Protein AF-A0A7W5ULI8-F1 (afdb_monomer_lite)

Organism: NCBI:txid671218

Radius of gyration: 37.85 Å; chains: 1; bounding box: 73×41×104 Å

Structure (mmCIF, N/CA/C/O backbone):
data_AF-A0A7W5ULI8-F1
#
_entry.id   AF-A0A7W5ULI8-F1
#
loop_
_atom_site.group_PDB
_atom_site.id
_atom_site.type_symbol
_atom_site.label_atom_id
_atom_site.label_alt_id
_atom_site.label_comp_id
_atom_site.label_asym_id
_atom_site.label_entity_id
_atom_site.label_seq_id
_atom_site.pdbx_PDB_ins_code
_atom_site.Cartn_x
_atom_site.Cartn_y
_atom_site.Cartn_z
_atom_site.occupancy
_atom_site.B_iso_or_equiv
_atom_site.auth_seq_id
_atom_site.auth_comp_id
_atom_site.auth_asym_id
_atom_site.auth_atom_id
_atom_site.pdbx_PDB_model_num
ATOM 1 N N . MET A 1 1 ? -35.121 -3.898 45.202 1.00 92.00 1 MET A N 1
ATOM 2 C CA . MET A 1 1 ? -35.758 -2.818 44.411 1.00 92.00 1 MET A CA 1
ATOM 3 C C . MET A 1 1 ? -35.609 -3.105 42.930 1.00 92.00 1 MET A C 1
ATOM 5 O O . MET A 1 1 ? -34.554 -3.599 42.540 1.00 92.00 1 MET A O 1
ATOM 9 N N . LYS A 1 2 ? -36.656 -2.854 42.127 1.00 93.00 2 LYS A N 1
ATOM 10 C CA . LYS A 1 2 ? -36.626 -3.122 40.684 1.00 93.00 2 LYS A CA 1
ATOM 11 C C . LYS A 1 2 ? -37.281 -2.018 39.852 1.00 93.00 2 LYS A C 1
ATOM 13 O O . LYS A 1 2 ? -38.285 -1.476 40.294 1.00 93.00 2 LYS A O 1
ATOM 18 N N . ASN A 1 3 ? -36.772 -1.780 38.641 1.00 91.19 3 ASN A N 1
ATOM 19 C CA . ASN A 1 3 ? -37.372 -0.901 37.621 1.00 91.19 3 ASN A CA 1
ATOM 20 C C . ASN A 1 3 ? -37.563 0.554 38.086 1.00 91.19 3 ASN A C 1
ATOM 22 O O . ASN A 1 3 ? -38.640 1.126 37.928 1.00 91.19 3 ASN A O 1
ATOM 26 N N . LEU A 1 4 ? -36.522 1.148 38.671 1.00 93.19 4 LEU A N 1
ATOM 27 C CA . LEU A 1 4 ? -36.563 2.519 39.182 1.00 93.19 4 LEU A CA 1
ATOM 28 C C . LEU A 1 4 ? -35.650 3.427 38.364 1.00 93.19 4 LEU A C 1
ATOM 30 O O . LEU A 1 4 ? -34.519 3.066 38.057 1.00 93.19 4 LEU A O 1
ATOM 34 N N . THR A 1 5 ? -36.121 4.631 38.050 1.00 93.81 5 THR A N 1
ATOM 35 C CA . THR A 1 5 ? -35.255 5.727 37.604 1.00 93.81 5 THR A CA 1
ATOM 36 C C . THR A 1 5 ? -35.383 6.860 38.604 1.00 93.81 5 THR A C 1
ATOM 38 O O . THR A 1 5 ? -36.474 7.389 38.786 1.00 93.81 5 THR A O 1
ATOM 41 N N . ILE A 1 6 ? -34.280 7.219 39.253 1.00 94.19 6 ILE A N 1
ATOM 42 C CA . ILE A 1 6 ? -34.219 8.333 40.197 1.00 94.19 6 ILE A CA 1
ATOM 43 C C . ILE A 1 6 ? -33.544 9.508 39.507 1.00 94.19 6 ILE A C 1
ATOM 45 O O . ILE A 1 6 ? -32.462 9.365 38.946 1.00 94.19 6 ILE A O 1
ATOM 49 N N . ALA A 1 7 ? -34.184 10.668 39.554 1.00 94.25 7 ALA A N 1
ATOM 50 C CA . ALA A 1 7 ? -33.654 11.936 39.073 1.00 94.25 7 ALA A CA 1
ATOM 51 C C . ALA A 1 7 ? -33.907 13.023 40.128 1.00 94.25 7 ALA A C 1
ATOM 53 O O . ALA A 1 7 ? -34.602 12.778 41.113 1.00 94.25 7 ALA A O 1
ATOM 54 N N . GLY A 1 8 ? -33.356 14.216 39.914 1.00 95.62 8 GLY A N 1
ATOM 55 C CA . GLY A 1 8 ? -33.432 15.321 40.870 1.00 95.62 8 GLY A CA 1
ATOM 56 C C . GLY A 1 8 ? -32.162 15.432 41.708 1.00 95.62 8 GLY A C 1
ATOM 57 O O . GLY A 1 8 ? -31.076 15.136 41.213 1.00 95.62 8 GLY A O 1
ATOM 58 N N . THR A 1 9 ? -32.302 15.855 42.960 1.00 96.88 9 THR A N 1
ATOM 59 C CA . THR A 1 9 ? -31.169 16.188 43.831 1.00 96.88 9 THR A CA 1
ATOM 60 C C . THR A 1 9 ? -31.290 15.468 45.169 1.00 96.88 9 THR A C 1
ATOM 62 O O . THR A 1 9 ? -32.360 15.460 45.772 1.00 96.88 9 THR A O 1
ATOM 65 N N . VAL A 1 10 ? -30.188 14.885 45.640 1.00 95.81 10 VAL A N 1
ATOM 66 C CA . VAL A 1 10 ? -30.028 14.370 47.004 1.00 95.81 10 VAL A CA 1
ATOM 67 C C . VAL A 1 10 ? -29.020 15.266 47.706 1.00 95.81 10 VAL A C 1
ATOM 69 O O . VAL A 1 10 ? -27.867 15.323 47.292 1.00 95.81 10 VAL A O 1
ATOM 72 N N . THR A 1 11 ? -29.439 15.962 48.759 1.00 94.44 11 THR A N 1
ATOM 73 C CA . THR A 1 11 ? -28.564 16.873 49.506 1.00 94.44 11 THR A CA 1
ATOM 74 C C . THR A 1 11 ? -28.344 16.351 50.915 1.00 94.44 11 THR A C 1
ATOM 76 O O . THR A 1 11 ? -29.294 16.118 51.658 1.00 94.44 11 THR A O 1
ATOM 79 N N . ALA A 1 12 ? -27.076 16.209 51.278 1.00 93.69 12 ALA A N 1
ATOM 80 C CA . ALA A 1 12 ? -26.596 15.820 52.587 1.00 93.69 12 ALA A CA 1
ATOM 81 C C . ALA A 1 12 ? -26.037 17.077 53.290 1.00 93.69 12 ALA A C 1
ATOM 83 O O . ALA A 1 12 ? -24.954 17.544 52.933 1.00 93.69 12 ALA A O 1
ATOM 84 N N . PRO A 1 13 ? -26.758 17.675 54.260 1.00 91.88 13 PRO A N 1
ATOM 85 C CA . PRO A 1 13 ? -26.337 18.922 54.905 1.00 91.88 13 PRO A CA 1
ATOM 86 C C . PRO A 1 13 ? -25.021 18.793 55.689 1.00 91.88 13 PRO A C 1
ATOM 88 O O . PRO A 1 13 ? -24.704 17.735 56.222 1.00 91.88 13 PRO A O 1
ATOM 91 N N . ALA A 1 14 ? -24.273 19.889 55.837 1.00 89.25 14 ALA A N 1
ATOM 92 C CA . ALA A 1 14 ? -22.972 19.878 56.522 1.00 89.25 14 ALA A CA 1
ATOM 93 C C . ALA A 1 14 ? -23.039 19.498 58.017 1.00 89.25 14 ALA A C 1
ATOM 95 O O . ALA A 1 14 ? -22.100 18.914 58.552 1.00 89.25 14 ALA A O 1
ATOM 96 N N . ASN A 1 15 ? -24.157 19.807 58.681 1.00 87.62 15 ASN A N 1
ATOM 97 C CA . ASN A 1 15 ? -24.299 19.726 60.141 1.00 87.62 15 ASN A CA 1
ATOM 98 C C . ASN A 1 15 ? -25.014 18.447 60.615 1.00 87.62 15 ASN A C 1
ATOM 100 O O . ASN A 1 15 ? -25.611 18.438 61.689 1.00 87.62 15 ASN A O 1
ATOM 104 N N . THR A 1 16 ? -25.011 17.387 59.804 1.00 82.31 16 THR A N 1
ATOM 105 C CA . THR A 1 16 ? -25.699 16.120 60.105 1.00 82.31 16 THR A CA 1
ATOM 106 C C . THR A 1 16 ? -24.776 14.924 59.897 1.00 82.31 16 THR 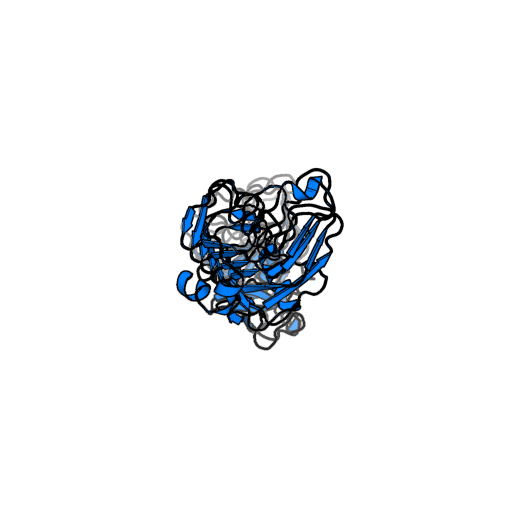A C 1
ATOM 108 O O . THR A 1 16 ? -23.841 14.996 59.103 1.00 82.31 16 THR A O 1
ATOM 111 N N . ASP A 1 17 ? -25.048 13.808 60.575 1.00 78.94 17 ASP A N 1
ATOM 112 C CA . ASP A 1 17 ? -24.313 12.554 60.382 1.00 78.94 17 ASP A CA 1
ATOM 113 C C . ASP A 1 17 ? -24.892 11.758 59.207 1.00 78.94 17 ASP A C 1
ATOM 115 O O . ASP A 1 17 ? -25.766 10.908 59.348 1.00 78.94 17 ASP A O 1
ATOM 119 N N . ASN A 1 18 ? -24.404 12.082 58.013 1.00 82.69 18 ASN A N 1
ATOM 120 C CA . ASN A 1 18 ? -24.894 11.612 56.715 1.00 82.69 18 ASN A CA 1
ATOM 121 C C . ASN A 1 18 ? -23.798 10.918 55.886 1.00 82.69 18 ASN A C 1
ATOM 123 O O . ASN A 1 18 ? -23.807 10.946 54.654 1.00 82.69 18 ASN A O 1
ATOM 127 N N . TYR A 1 19 ? -22.900 10.226 56.588 1.00 84.19 19 TYR A N 1
ATOM 128 C CA . TYR A 1 19 ? -21.732 9.501 56.080 1.00 84.19 19 TYR A CA 1
ATOM 129 C C . TYR A 1 19 ? -22.017 8.368 55.089 1.00 84.19 19 TYR A C 1
ATOM 131 O O . TYR A 1 19 ? -21.087 7.675 54.717 1.00 84.19 19 TYR A O 1
ATOM 139 N N . HIS A 1 20 ? -23.265 8.122 54.696 1.00 91.56 20 HIS A N 1
ATOM 140 C CA . HIS A 1 20 ? -23.628 7.048 53.767 1.00 91.56 20 HIS A CA 1
ATOM 141 C C . HIS A 1 20 ? -24.667 7.524 52.757 1.00 91.56 20 HIS A C 1
ATOM 143 O O . HIS A 1 20 ? -25.591 6.800 52.391 1.00 91.56 20 HIS A O 1
ATOM 149 N N . THR A 1 21 ? -24.561 8.786 52.346 1.00 94.38 21 THR A N 1
ATOM 150 C CA . THR A 1 21 ? -25.494 9.378 51.390 1.00 94.38 21 THR A CA 1
ATOM 151 C C . THR A 1 21 ? -25.418 8.636 50.061 1.00 94.38 21 THR A C 1
ATOM 153 O O . THR A 1 21 ? -24.342 8.358 49.532 1.00 94.38 21 THR A O 1
ATOM 156 N N . ALA A 1 22 ? -26.575 8.318 49.490 1.00 95.44 22 ALA A N 1
ATOM 157 C CA . ALA A 1 22 ? -26.627 7.644 48.209 1.00 95.44 22 ALA A CA 1
ATOM 158 C C . ALA A 1 22 ? -27.804 8.098 47.368 1.00 95.44 22 ALA A C 1
ATOM 160 O O . ALA A 1 22 ? -28.813 8.578 47.884 1.00 95.44 22 ALA A O 1
ATOM 161 N N . GLY A 1 23 ? -27.690 7.884 46.062 1.00 95.81 23 GLY A N 1
ATOM 162 C CA . GLY A 1 23 ? -28.766 8.206 45.136 1.00 95.81 23 GLY A CA 1
ATOM 163 C C . GLY A 1 23 ? -29.979 7.278 45.235 1.00 95.81 23 GLY A C 1
ATOM 164 O O . GLY A 1 23 ? -31.046 7.646 44.752 1.00 95.81 23 GLY A O 1
ATOM 165 N N . LEU A 1 24 ? -29.841 6.089 45.841 1.00 94.94 24 LEU A N 1
ATOM 166 C CA . LEU A 1 24 ? -30.945 5.137 46.013 1.00 94.94 24 LEU A CA 1
ATOM 167 C C . LEU A 1 24 ? -31.021 4.537 47.425 1.00 94.94 24 LEU A C 1
ATOM 169 O O . LEU A 1 24 ? -32.104 4.521 48.003 1.00 94.94 24 LEU A O 1
ATOM 173 N N . VAL A 1 25 ? -29.919 4.022 47.981 1.00 94.38 25 VAL A N 1
ATOM 174 C CA . VAL A 1 25 ? -29.928 3.304 49.270 1.00 94.38 25 VAL A CA 1
ATOM 175 C C . VAL A 1 25 ? -28.793 3.766 50.171 1.00 94.38 25 VAL A C 1
ATOM 177 O O . VAL A 1 25 ? -27.635 3.521 49.861 1.00 94.38 25 VAL A O 1
ATOM 180 N N . GLY A 1 26 ? -29.101 4.387 51.310 1.00 92.12 26 GLY A N 1
ATOM 181 C CA . GLY A 1 26 ? -28.055 4.788 52.256 1.00 92.12 26 GLY A CA 1
ATOM 182 C C . GLY A 1 26 ? -27.366 3.582 52.899 1.00 92.12 26 GLY A C 1
ATOM 183 O O . GLY A 1 26 ? -26.170 3.372 52.718 1.00 92.12 26 GLY A O 1
ATOM 184 N N . PHE A 1 27 ? -28.154 2.734 53.563 1.00 91.00 27 PHE A N 1
ATOM 185 C CA . PHE A 1 27 ? -27.707 1.485 54.179 1.00 91.00 27 PHE A CA 1
ATOM 186 C C . PHE A 1 27 ? -28.493 0.301 53.643 1.00 91.00 27 PHE A C 1
ATOM 188 O O . PHE A 1 27 ? -29.710 0.376 53.466 1.00 91.00 27 PHE A O 1
ATOM 195 N N . SER A 1 28 ? -27.797 -0.803 53.412 1.00 88.38 28 SER A N 1
ATOM 196 C CA . SER A 1 28 ? -28.394 -2.014 52.874 1.00 88.38 28 SER A CA 1
ATOM 197 C C . SER A 1 28 ? -27.859 -3.260 53.561 1.00 88.38 28 SER A C 1
ATOM 199 O O . SER A 1 28 ? -26.676 -3.371 53.867 1.00 88.38 28 SER A O 1
ATOM 201 N N . GLU A 1 29 ? -28.750 -4.221 53.756 1.00 88.88 29 GLU A N 1
ATOM 202 C CA . GLU A 1 29 ? -28.443 -5.573 54.197 1.00 88.88 29 GLU A CA 1
ATOM 203 C C . GLU A 1 29 ? -29.209 -6.525 53.273 1.00 88.88 29 GLU A C 1
ATOM 205 O O . GLU A 1 29 ? -30.352 -6.242 52.909 1.00 88.88 29 GLU A O 1
ATOM 210 N N . ASN A 1 30 ? -28.567 -7.600 52.807 1.00 86.94 30 ASN A N 1
ATOM 211 C CA . ASN A 1 30 ? -29.170 -8.608 51.924 1.00 86.94 30 ASN A CA 1
ATOM 212 C C . ASN A 1 30 ? -29.998 -8.024 50.750 1.00 86.94 30 ASN A C 1
ATOM 214 O O . ASN A 1 30 ? -31.207 -8.240 50.629 1.00 86.94 30 ASN A O 1
ATOM 218 N N . THR A 1 31 ? -29.367 -7.213 49.898 1.00 90.31 31 THR A N 1
ATOM 219 C CA . THR A 1 31 ? -30.086 -6.347 48.951 1.00 90.31 31 THR A CA 1
ATOM 220 C C . THR A 1 31 ? -29.942 -6.783 47.497 1.00 90.31 31 THR A C 1
ATOM 222 O O . THR A 1 31 ? -28.862 -7.109 47.013 1.00 90.31 31 THR A O 1
ATOM 225 N N . THR A 1 32 ? -31.054 -6.732 46.756 1.00 95.44 32 THR A N 1
ATOM 226 C CA . THR A 1 32 ? -31.065 -6.883 45.294 1.00 95.44 32 THR A CA 1
ATOM 227 C C . THR A 1 32 ? -31.576 -5.612 44.624 1.00 95.44 32 THR A C 1
ATOM 229 O O . THR A 1 32 ? -32.733 -5.220 44.818 1.00 95.44 32 THR A O 1
ATOM 232 N N . LEU A 1 33 ? -30.731 -4.996 43.798 1.00 96.06 33 LEU A N 1
ATOM 233 C CA . LEU A 1 33 ? -31.087 -3.920 42.878 1.00 96.06 33 LEU A CA 1
ATOM 234 C C . LEU A 1 33 ? -31.132 -4.476 41.459 1.00 96.06 33 LEU A C 1
ATOM 236 O O . LEU A 1 33 ? -30.165 -5.085 41.000 1.00 96.06 33 LEU A O 1
ATOM 240 N N . GLN A 1 34 ? -32.249 -4.268 40.768 1.00 95.31 34 GLN A N 1
ATOM 241 C CA . GLN A 1 34 ? -32.404 -4.701 39.386 1.00 95.31 34 GLN A CA 1
ATOM 242 C C . GLN A 1 34 ? -33.018 -3.596 38.533 1.00 95.31 34 GLN A C 1
ATOM 244 O O . GLN A 1 34 ? -34.072 -3.083 38.886 1.00 95.31 34 GLN A O 1
ATOM 249 N N . ASN A 1 35 ? -32.453 -3.273 37.374 1.00 93.62 35 ASN A N 1
ATOM 250 C CA . ASN A 1 35 ? -33.035 -2.260 36.487 1.00 93.62 35 ASN A CA 1
ATOM 251 C C . ASN A 1 35 ? -33.200 -0.890 37.180 1.00 93.62 35 ASN A C 1
ATOM 253 O O . ASN A 1 35 ? -34.243 -0.246 37.043 1.00 93.62 35 ASN A O 1
ATOM 257 N N . CYS A 1 36 ? -32.215 -0.479 37.984 1.00 95.81 36 CYS A N 1
ATOM 258 C CA . CYS A 1 36 ? -32.245 0.794 38.705 1.00 95.81 36 CYS A CA 1
ATOM 259 C C . CYS A 1 36 ? -31.253 1.788 38.093 1.00 95.81 36 CYS A C 1
ATOM 261 O O . CYS A 1 36 ? -30.058 1.510 38.020 1.00 95.81 36 CYS A O 1
ATOM 263 N N . ILE A 1 37 ? -31.730 2.962 37.690 1.00 96.06 37 ILE A N 1
ATOM 264 C CA . ILE A 1 37 ? -30.913 4.026 37.105 1.00 96.06 37 ILE A CA 1
ATOM 265 C C . ILE A 1 37 ? -30.981 5.248 38.013 1.00 96.06 37 ILE A C 1
ATOM 267 O O . ILE A 1 37 ? -32.059 5.788 38.245 1.00 96.06 37 ILE A O 1
ATOM 271 N N . VAL A 1 38 ? -29.838 5.713 38.501 1.00 97.38 38 VAL A N 1
ATOM 272 C CA . VAL A 1 38 ? -29.741 6.966 39.252 1.00 97.38 38 VAL A CA 1
ATOM 273 C C . VAL A 1 38 ? -29.105 8.026 38.360 1.00 97.38 38 VAL A C 1
ATOM 275 O O . VAL A 1 38 ? -27.970 7.885 37.916 1.00 97.38 38 VAL A O 1
ATOM 278 N N . LYS A 1 39 ? -29.856 9.098 38.122 1.00 96.50 39 LYS A N 1
ATOM 279 C CA . LYS A 1 39 ? -29.457 10.324 37.415 1.00 96.50 39 LYS A CA 1
ATOM 280 C C . LYS A 1 39 ? -29.332 11.525 38.354 1.00 96.50 39 LYS A C 1
ATOM 282 O O . LYS A 1 39 ? -29.132 12.642 37.891 1.00 96.50 39 LYS A O 1
ATOM 287 N N . ALA A 1 40 ? -29.563 11.319 39.649 1.00 97.12 40 ALA A N 1
ATOM 288 C CA . ALA A 1 40 ? -29.633 12.402 40.613 1.00 97.12 40 ALA A CA 1
ATOM 289 C C . ALA A 1 40 ? -28.270 13.078 40.822 1.00 97.12 40 ALA A C 1
ATOM 291 O O . ALA A 1 40 ? -27.227 12.421 40.774 1.00 97.12 40 ALA A O 1
ATOM 292 N N . ALA A 1 41 ? -28.304 14.380 41.097 1.00 97.88 41 ALA A N 1
ATOM 293 C CA . ALA A 1 41 ? -27.164 15.117 41.617 1.00 97.88 41 ALA A CA 1
ATOM 294 C C . ALA A 1 41 ? -27.072 14.889 43.130 1.00 97.88 41 ALA A C 1
ATOM 296 O O . ALA A 1 41 ? -28.007 15.202 43.866 1.00 97.88 41 ALA A O 1
ATOM 297 N N . ILE A 1 42 ? -25.964 14.321 43.594 1.00 97.81 42 ILE A N 1
ATOM 298 C CA . ILE A 1 42 ? -25.701 14.059 45.008 1.00 97.81 42 ILE A CA 1
ATOM 299 C C . ILE A 1 42 ? -24.770 15.152 45.528 1.00 97.81 42 ILE A C 1
ATOM 301 O O . ILE A 1 42 ? -23.647 15.301 45.054 1.00 97.81 42 ILE A O 1
ATOM 305 N N . HIS A 1 43 ? -25.251 15.911 46.500 1.00 97.19 43 HIS A N 1
ATOM 306 C CA . HIS A 1 43 ? -24.590 17.065 47.090 1.00 97.19 43 HIS A CA 1
ATOM 307 C C . HIS A 1 43 ? -24.204 16.757 48.533 1.00 97.19 43 HIS A C 1
ATOM 309 O O . HIS A 1 43 ? -25.061 16.412 49.347 1.00 97.19 43 HIS A O 1
ATOM 315 N N . LEU A 1 44 ? -22.913 16.855 48.837 1.00 96.19 44 LEU A N 1
ATOM 316 C CA . LEU A 1 44 ? -22.324 16.504 50.123 1.00 96.19 44 LEU A CA 1
ATOM 317 C C . LEU A 1 44 ? -21.771 17.769 50.780 1.00 96.19 44 LEU A C 1
ATOM 319 O O . LEU A 1 44 ? -20.737 18.300 50.378 1.00 96.19 44 LEU A O 1
ATOM 323 N N . GLY A 1 45 ? -22.473 18.266 51.796 1.00 93.19 45 GLY A N 1
ATOM 324 C CA . GLY A 1 45 ? -22.093 19.479 52.516 1.00 93.19 45 GLY A CA 1
ATOM 325 C C . GLY A 1 45 ? -20.972 19.268 53.535 1.00 93.19 45 GLY A C 1
ATOM 326 O O . GLY A 1 45 ? -20.312 20.231 53.920 1.00 93.19 45 GLY A O 1
ATOM 327 N N . LYS A 1 46 ? -20.750 18.031 53.990 1.00 92.50 46 LYS A N 1
ATOM 328 C CA . LYS A 1 46 ? -19.694 17.683 54.949 1.00 92.50 46 LYS A CA 1
ATOM 329 C C . LYS A 1 46 ? -18.431 17.265 54.192 1.00 92.50 46 LYS A C 1
ATOM 331 O O . LYS A 1 46 ? -18.507 16.483 53.250 1.00 92.50 46 LYS A O 1
ATOM 336 N N . THR A 1 47 ? -17.279 17.803 54.584 1.00 90.94 47 THR A N 1
ATOM 337 C CA . THR A 1 47 ? -15.978 17.488 53.970 1.00 90.94 47 THR A CA 1
ATOM 338 C C . THR A 1 47 ? -15.372 16.206 54.553 1.00 90.94 47 THR A C 1
ATOM 340 O O . THR A 1 47 ? -15.834 15.689 55.574 1.00 90.94 47 THR A O 1
ATOM 343 N N . GLY A 1 48 ? -14.329 15.676 53.907 1.00 88.69 48 GLY A N 1
ATOM 344 C CA . GLY A 1 48 ? -13.634 14.466 54.358 1.00 88.69 48 GLY A CA 1
ATOM 345 C C . GLY A 1 48 ? -14.357 13.176 53.969 1.00 88.69 48 GLY A C 1
ATOM 346 O O . GLY A 1 48 ? -15.005 13.113 52.926 1.00 88.69 48 GLY A O 1
ATOM 347 N N . ASP A 1 49 ? -14.229 12.134 54.786 1.00 88.88 49 ASP A N 1
ATOM 348 C CA . ASP A 1 49 ? -14.758 10.802 54.479 1.00 88.88 49 ASP A CA 1
ATOM 349 C C . ASP A 1 49 ? -16.289 10.767 54.542 1.00 88.88 49 ASP A C 1
ATOM 351 O O . ASP A 1 49 ? -16.862 11.061 55.587 1.00 88.88 49 ASP A O 1
ATOM 355 N N . GLN A 1 50 ? -16.946 10.390 53.438 1.00 88.81 50 GLN A N 1
ATOM 356 C CA . GLN A 1 50 ? -18.409 10.460 53.296 1.00 88.81 50 GLN A CA 1
ATOM 357 C C . GLN A 1 50 ? -19.099 9.144 52.919 1.00 88.81 50 GLN A C 1
ATOM 359 O O . GLN A 1 50 ? -20.309 9.189 52.734 1.00 88.81 50 GLN A O 1
ATOM 364 N N . TYR A 1 51 ? -18.367 8.039 52.699 1.00 90.19 51 TYR A N 1
ATOM 365 C CA . TYR A 1 51 ? -18.866 6.725 52.225 1.00 90.19 51 TYR A CA 1
ATOM 366 C C . TYR A 1 51 ? -20.139 6.803 51.361 1.00 90.19 51 TYR A C 1
ATOM 368 O O . TYR A 1 51 ? -21.131 6.111 51.600 1.00 90.19 51 TYR A O 1
ATOM 376 N N . SER A 1 52 ? -20.107 7.674 50.348 1.00 93.25 52 SER A N 1
ATOM 377 C CA . SER A 1 52 ? -21.279 8.039 49.549 1.00 93.25 52 SER A CA 1
ATOM 378 C C . SER A 1 52 ? -21.223 7.445 48.148 1.00 93.25 52 SER A C 1
ATOM 380 O O . SER A 1 52 ? -20.177 7.444 47.492 1.00 93.25 52 SER A O 1
ATOM 382 N N . GLY A 1 53 ? -22.351 6.902 47.692 1.00 94.56 53 GLY A N 1
ATOM 383 C CA . GLY A 1 53 ? -22.409 6.070 46.493 1.00 94.56 53 GLY A CA 1
ATOM 384 C C . GLY A 1 53 ? -23.518 6.472 45.537 1.00 94.56 53 GLY A C 1
ATOM 385 O O . GLY A 1 53 ? -24.599 6.876 45.956 1.00 94.56 53 GLY A O 1
ATOM 386 N N . GLY A 1 54 ? -23.293 6.313 44.235 1.00 96.88 54 GLY A N 1
ATOM 387 C CA . GLY A 1 54 ? -24.337 6.600 43.250 1.00 96.88 54 GLY A CA 1
ATOM 388 C C . GLY A 1 54 ? -25.591 5.736 43.433 1.00 96.88 54 GLY A C 1
ATOM 389 O O . GLY A 1 54 ? -26.703 6.244 43.310 1.00 96.88 54 GLY A O 1
ATOM 390 N N . LEU A 1 55 ? -25.442 4.453 43.792 1.00 96.75 55 LEU A N 1
ATOM 391 C CA . LEU A 1 55 ? -26.572 3.575 44.128 1.00 96.75 55 LEU A CA 1
ATOM 392 C C . LEU A 1 55 ? -26.681 3.316 45.630 1.00 96.75 55 LEU A C 1
ATOM 394 O O . LEU A 1 55 ? -27.749 3.525 46.200 1.00 96.75 55 LEU A O 1
ATOM 398 N N . ILE A 1 56 ? -25.605 2.831 46.253 1.00 95.19 56 ILE A N 1
ATOM 399 C CA . ILE A 1 56 ? -25.592 2.389 47.649 1.00 95.19 56 ILE A CA 1
ATOM 400 C C . ILE A 1 56 ? -24.464 3.083 48.417 1.00 95.19 56 ILE A C 1
ATOM 402 O O . ILE A 1 56 ? -23.324 3.083 47.957 1.00 95.19 56 ILE A O 1
ATOM 406 N N . GLY A 1 57 ? -24.764 3.623 49.597 1.00 93.75 57 GLY A N 1
ATOM 407 C CA . GLY A 1 57 ? -23.764 4.155 50.522 1.00 93.75 57 GLY A CA 1
ATOM 408 C C . GLY A 1 57 ? -22.995 3.015 51.187 1.00 93.75 57 GLY A C 1
ATOM 409 O O . GLY A 1 57 ? -21.814 2.815 50.919 1.00 93.75 57 GLY A O 1
ATOM 410 N N . HIS A 1 58 ? -23.688 2.198 51.983 1.00 91.62 58 HIS A N 1
ATOM 411 C CA . HIS A 1 58 ? -23.093 1.111 52.767 1.00 91.62 58 HIS A CA 1
ATOM 412 C C . HIS A 1 58 ? -23.866 -0.205 52.631 1.00 91.62 58 HIS A C 1
ATOM 414 O O . HIS A 1 58 ? -25.090 -0.259 52.770 1.00 91.62 58 HIS A O 1
ATOM 420 N N . ILE A 1 59 ? -23.135 -1.285 52.371 1.00 89.75 59 ILE A N 1
ATOM 421 C CA . ILE A 1 59 ? -23.594 -2.672 52.489 1.00 89.75 59 ILE A CA 1
ATOM 422 C C . ILE A 1 59 ? -23.068 -3.291 53.795 1.00 89.75 59 ILE A C 1
ATOM 424 O O . ILE A 1 59 ? -21.857 -3.433 53.955 1.00 89.75 59 ILE A O 1
ATOM 428 N N . LEU A 1 60 ? -23.965 -3.701 54.692 1.00 87.94 60 LEU A N 1
ATOM 429 C CA . LEU A 1 60 ? -23.639 -4.469 55.902 1.00 87.94 60 LEU A CA 1
ATOM 430 C C . LEU A 1 60 ? -23.292 -5.927 55.566 1.00 87.94 60 LEU A C 1
ATOM 432 O O . LEU A 1 60 ? -23.494 -6.360 54.433 1.00 87.94 60 LEU A O 1
ATOM 436 N N . SER A 1 61 ? -22.785 -6.691 56.541 1.00 81.06 61 SER A N 1
ATOM 437 C CA . SER A 1 61 ? -22.154 -8.002 56.310 1.00 81.06 61 SER A CA 1
ATOM 438 C C . SER A 1 61 ? -23.090 -9.095 55.753 1.00 81.06 61 SER A C 1
ATOM 440 O O . SER A 1 61 ? -23.549 -9.962 56.492 1.00 81.06 61 SER A O 1
ATOM 442 N N . ASN A 1 62 ? -23.405 -9.048 54.455 1.00 80.38 62 ASN A N 1
ATOM 443 C CA . ASN A 1 62 ? -24.379 -9.902 53.781 1.00 80.38 62 ASN A CA 1
ATOM 444 C C . ASN A 1 62 ? -24.228 -9.870 52.248 1.00 80.38 62 ASN A C 1
ATOM 446 O O . ASN A 1 62 ? -23.417 -9.138 51.677 1.00 80.38 62 ASN A O 1
ATOM 450 N N . ASN A 1 63 ? -25.027 -10.682 51.550 1.00 86.12 63 ASN A N 1
ATOM 451 C CA . ASN A 1 63 ? -24.978 -10.771 50.091 1.00 86.12 63 ASN A CA 1
ATOM 452 C C . ASN A 1 63 ? -25.690 -9.594 49.409 1.00 86.12 63 ASN A C 1
ATOM 454 O O . ASN A 1 63 ? -26.803 -9.228 49.775 1.00 86.12 63 ASN A O 1
ATOM 458 N N . THR A 1 64 ? -25.082 -9.031 48.364 1.00 90.44 64 THR A N 1
ATOM 459 C CA . THR A 1 64 ? -25.704 -7.985 47.538 1.00 90.44 64 THR A CA 1
ATOM 460 C C . THR A 1 64 ? -25.632 -8.323 46.060 1.00 90.44 64 THR A C 1
ATOM 462 O O . THR A 1 64 ? -24.595 -8.740 45.548 1.00 90.44 64 THR A O 1
ATOM 465 N N . THR A 1 65 ? -26.742 -8.111 45.356 1.00 94.62 65 THR A N 1
ATOM 466 C CA . THR A 1 65 ? -26.833 -8.267 43.902 1.00 94.62 65 THR A CA 1
ATOM 467 C C . THR A 1 65 ? -27.227 -6.947 43.253 1.00 94.62 65 THR A C 1
ATOM 469 O O . THR A 1 65 ? -28.294 -6.404 43.532 1.00 94.62 65 THR A O 1
ATOM 472 N N . ILE A 1 66 ? -26.392 -6.453 42.343 1.00 95.44 66 ILE A N 1
ATOM 473 C CA . ILE A 1 66 ? -26.702 -5.336 41.451 1.00 95.44 66 ILE A CA 1
ATOM 474 C C . ILE A 1 66 ? -26.739 -5.871 40.026 1.00 95.44 66 ILE A C 1
ATOM 476 O O . ILE A 1 66 ? -25.770 -6.442 39.527 1.00 95.44 66 ILE A O 1
ATOM 480 N N . LYS A 1 67 ? -27.871 -5.701 39.357 1.00 95.19 67 LYS A N 1
ATOM 481 C CA . LYS A 1 67 ? -28.069 -6.189 37.999 1.00 95.19 67 LYS A CA 1
ATOM 482 C C . LYS A 1 67 ? -28.747 -5.126 37.161 1.00 95.19 67 LYS A C 1
ATOM 484 O O . LYS A 1 67 ? -29.791 -4.621 37.552 1.00 95.19 67 LYS A O 1
ATOM 489 N N . ASP A 1 68 ? -28.217 -4.855 35.975 1.00 95.00 68 ASP A N 1
ATOM 490 C CA . ASP A 1 68 ? -28.861 -3.928 35.043 1.00 95.00 68 ASP A CA 1
ATOM 491 C C . ASP A 1 68 ? -29.066 -2.530 35.653 1.00 95.00 68 ASP A C 1
ATOM 493 O O . ASP A 1 68 ? -30.089 -1.889 35.435 1.00 95.00 68 ASP A O 1
ATOM 497 N N . CYS A 1 69 ? -28.103 -2.050 36.439 1.00 96.75 69 CYS A N 1
ATOM 498 C CA . CYS A 1 69 ? -28.187 -0.744 37.081 1.00 96.75 69 CYS A CA 1
ATOM 499 C C . CYS A 1 69 ? -27.176 0.245 36.500 1.00 96.75 69 CYS A C 1
ATOM 501 O O . CYS A 1 69 ? -26.147 -0.146 35.951 1.00 96.75 69 CYS A O 1
ATOM 503 N N . ALA A 1 70 ? -27.448 1.538 36.651 1.00 97.06 70 ALA A N 1
ATOM 504 C CA . ALA A 1 70 ? -26.489 2.565 36.275 1.00 97.06 70 ALA A CA 1
ATOM 505 C C . ALA A 1 70 ? -26.507 3.770 37.204 1.00 97.06 70 ALA A C 1
ATOM 507 O O . ALA A 1 70 ? -27.559 4.148 37.723 1.00 97.06 70 ALA A O 1
ATOM 508 N N . PHE A 1 71 ? -25.342 4.395 37.343 1.00 97.62 71 PHE A N 1
ATOM 509 C CA . PHE A 1 71 ? -25.217 5.737 37.893 1.00 97.62 71 PHE A CA 1
ATOM 510 C C . PHE A 1 71 ? -24.692 6.685 36.815 1.00 97.62 71 PHE A C 1
ATOM 512 O O . PHE A 1 71 ? -23.579 6.530 36.312 1.00 97.62 71 PHE A O 1
ATOM 519 N N . ILE A 1 72 ? -25.528 7.651 36.455 1.00 96.38 72 ILE A N 1
ATOM 520 C CA . ILE A 1 72 ? -25.305 8.643 35.394 1.00 96.38 72 ILE A CA 1
ATOM 521 C C . ILE A 1 72 ? -25.645 10.059 35.880 1.00 96.38 72 ILE A C 1
ATOM 523 O O . ILE A 1 72 ? -26.086 10.919 35.124 1.00 96.38 72 ILE A O 1
ATOM 527 N N . GLY A 1 73 ? -25.535 10.263 37.191 1.00 96.44 73 GLY A N 1
ATOM 528 C CA . GLY A 1 73 ? -25.729 11.552 37.841 1.00 96.44 73 GLY A CA 1
ATOM 529 C C . GLY A 1 73 ? -24.400 12.247 38.115 1.00 96.44 73 GLY A C 1
ATOM 530 O O . GLY A 1 73 ? -23.437 12.132 37.352 1.00 96.44 73 GLY A O 1
ATOM 531 N N . SER A 1 74 ? -24.340 12.940 39.247 1.00 97.62 74 SER A N 1
ATOM 532 C CA . SER A 1 74 ? -23.126 13.608 39.715 1.00 97.62 74 SER A CA 1
ATOM 533 C C . SER A 1 74 ? -22.954 13.471 41.222 1.00 97.62 74 SER A C 1
ATOM 535 O O . SER A 1 74 ? -23.942 13.308 41.936 1.00 97.62 74 SER A O 1
ATOM 537 N N . ILE A 1 75 ? -21.715 13.560 41.709 1.00 97.75 75 ILE A N 1
ATOM 538 C CA . ILE A 1 75 ? -21.412 13.696 43.142 1.00 97.75 75 ILE A CA 1
ATOM 539 C C . ILE A 1 75 ? -20.535 14.931 43.357 1.00 97.75 75 ILE A C 1
ATOM 541 O O . ILE A 1 75 ? -19.455 15.037 42.772 1.00 97.75 75 ILE A O 1
ATOM 545 N N . THR A 1 76 ? -20.995 15.844 44.208 1.00 97.62 76 THR A N 1
ATOM 546 C CA . THR A 1 76 ? -20.351 17.133 44.476 1.00 97.62 76 THR A CA 1
ATOM 547 C C . THR A 1 76 ? -20.117 17.308 45.971 1.00 97.62 76 THR A C 1
ATOM 549 O O . THR A 1 76 ? -21.056 17.217 46.757 1.00 97.62 76 THR A O 1
ATOM 552 N N . GLY A 1 77 ? -18.873 17.587 46.366 1.00 96.56 77 GLY A N 1
ATOM 553 C CA . GLY A 1 77 ? -18.564 18.137 47.686 1.00 96.56 77 GLY A CA 1
ATOM 554 C C . GLY A 1 77 ? -18.803 19.648 47.692 1.00 96.56 77 GLY A C 1
ATOM 555 O O . GLY A 1 77 ? -18.018 20.394 47.108 1.00 96.56 77 GLY A O 1
ATOM 556 N N . ASP A 1 78 ? -19.879 20.114 48.323 1.00 96.19 78 ASP A N 1
ATOM 557 C CA . ASP A 1 78 ? -20.311 21.519 48.228 1.00 96.19 78 ASP A CA 1
ATOM 558 C C . ASP A 1 78 ? -19.375 22.477 48.975 1.00 96.19 78 ASP A C 1
ATOM 560 O O . ASP A 1 78 ? -19.133 23.593 48.522 1.00 96.19 78 ASP A O 1
ATOM 564 N N . ASN A 1 79 ? -18.812 22.026 50.100 1.00 94.31 79 ASN A N 1
ATOM 565 C CA . ASN A 1 79 ? -17.974 22.845 50.985 1.00 94.31 79 ASN A CA 1
ATOM 566 C C . ASN A 1 79 ? -16.484 22.461 50.948 1.00 94.31 79 ASN A C 1
ATOM 568 O O . ASN A 1 79 ? -15.713 22.871 51.815 1.00 94.31 79 ASN A O 1
ATOM 572 N N . GLY A 1 80 ? -16.069 21.649 49.974 1.00 93.44 80 GLY A N 1
ATOM 573 C CA . GLY A 1 80 ? -14.684 21.205 49.818 1.00 93.44 80 GLY A CA 1
ATOM 574 C C . GLY A 1 80 ? -14.565 19.722 49.487 1.00 93.44 80 GLY A C 1
ATOM 575 O O . GLY A 1 80 ? -15.549 19.062 49.161 1.00 93.44 80 GLY A O 1
ATOM 576 N N . ASN A 1 81 ? -13.335 19.206 49.552 1.00 93.06 81 ASN A N 1
ATOM 577 C CA . ASN A 1 81 ? -13.044 17.843 49.119 1.00 93.06 81 ASN A CA 1
ATOM 578 C C . ASN A 1 81 ? -13.716 16.784 50.002 1.00 93.06 81 ASN A C 1
ATOM 580 O O . ASN A 1 81 ? -13.585 16.804 51.231 1.00 93.06 81 ASN A O 1
ATOM 584 N N . VAL A 1 82 ? -14.360 15.821 49.345 1.00 92.44 82 VAL A N 1
ATOM 585 C CA . VAL A 1 82 ? -14.904 14.602 49.949 1.00 92.44 82 VAL A CA 1
ATOM 586 C C . VAL A 1 82 ? -14.159 13.363 49.460 1.00 92.44 82 VAL A C 1
ATOM 588 O O . VAL A 1 82 ? -13.695 13.288 48.319 1.00 92.44 82 VAL A O 1
ATOM 591 N N . SER A 1 83 ? -14.058 12.369 50.327 1.00 90.44 83 SER A N 1
ATOM 592 C CA . SER A 1 83 ? -13.391 11.093 50.082 1.00 90.44 83 SER A CA 1
ATOM 593 C C . SER A 1 83 ? -14.325 9.928 50.390 1.00 90.44 83 SER A C 1
ATOM 595 O O . SER A 1 83 ? -15.419 10.078 50.935 1.00 90.44 83 SER A O 1
ATOM 597 N N . ASN A 1 84 ? -13.887 8.734 50.003 1.00 89.31 84 ASN A N 1
ATOM 598 C CA . ASN A 1 84 ? -14.649 7.497 50.122 1.00 89.31 84 ASN A CA 1
ATOM 599 C C . ASN A 1 84 ? -15.923 7.462 49.273 1.00 89.31 84 ASN A C 1
ATOM 601 O O . ASN A 1 84 ? -16.958 6.960 49.690 1.00 89.31 84 ASN A O 1
ATOM 605 N N . ILE A 1 85 ? -15.817 7.961 48.046 1.00 92.50 85 ILE A N 1
ATOM 606 C CA . ILE A 1 85 ? -16.913 8.018 47.085 1.00 92.50 85 ILE A CA 1
ATOM 607 C C . ILE A 1 85 ? -16.847 6.828 46.129 1.00 92.50 85 ILE A C 1
ATOM 609 O O . ILE A 1 85 ? -15.755 6.389 45.747 1.00 92.50 85 ILE A O 1
ATOM 613 N N . ALA A 1 86 ? -18.003 6.324 45.693 1.00 92.81 86 ALA A N 1
ATOM 614 C CA . ALA A 1 86 ? -18.042 5.396 44.570 1.00 92.81 86 ALA A CA 1
ATOM 615 C C . ALA A 1 86 ? -19.215 5.592 43.610 1.00 92.81 86 ALA A C 1
ATOM 617 O O . ALA A 1 86 ? -20.279 6.087 43.976 1.00 92.81 86 ALA A O 1
ATOM 618 N N . GLY A 1 87 ? -19.036 5.134 42.372 1.00 94.19 87 GLY A N 1
ATOM 619 C CA . GLY A 1 87 ? -20.079 5.229 41.357 1.00 94.19 87 GLY A CA 1
ATOM 620 C C . GLY A 1 87 ? -21.286 4.328 41.621 1.00 94.19 87 GLY A C 1
ATOM 621 O O . GLY A 1 87 ? -22.413 4.783 41.458 1.00 94.19 87 GLY A O 1
ATOM 622 N N . LEU A 1 88 ? -21.099 3.076 42.062 1.00 95.00 88 LEU A N 1
ATOM 623 C CA . LEU A 1 88 ? -22.228 2.210 42.437 1.00 95.00 88 LEU A CA 1
ATOM 624 C C . LEU A 1 88 ? -22.346 2.065 43.952 1.00 95.00 88 LEU A C 1
ATOM 626 O O . LEU A 1 88 ? -23.383 2.422 44.502 1.00 95.00 88 LEU A O 1
ATOM 630 N N . ILE A 1 89 ? -21.315 1.550 44.623 1.00 93.00 89 ILE A N 1
ATOM 631 C CA . ILE A 1 89 ? -21.369 1.211 46.051 1.00 93.00 89 ILE A CA 1
ATOM 632 C C . ILE A 1 89 ? -20.176 1.819 46.790 1.00 93.00 89 ILE A C 1
ATOM 634 O O . ILE A 1 89 ? -19.027 1.456 46.527 1.00 93.00 89 ILE A O 1
ATOM 638 N N . ALA A 1 90 ? -20.429 2.709 47.742 1.00 91.25 90 ALA A N 1
ATOM 639 C CA . ALA A 1 90 ? -19.357 3.437 48.416 1.00 91.25 90 ALA A CA 1
ATOM 640 C C . ALA A 1 90 ? -18.584 2.607 49.439 1.00 91.25 90 ALA A C 1
ATOM 642 O O . ALA A 1 90 ? -17.381 2.813 49.594 1.00 91.25 90 ALA A O 1
ATOM 643 N N . TRP A 1 91 ? -19.262 1.688 50.125 1.00 89.00 91 TRP A N 1
ATOM 644 C CA . TRP A 1 91 ? -18.657 0.780 51.088 1.00 89.00 91 TRP A CA 1
ATOM 645 C C . TRP A 1 91 ? -19.434 -0.529 51.212 1.00 89.00 91 TRP A C 1
ATOM 647 O O . TRP A 1 91 ? -20.661 -0.559 51.106 1.00 89.00 91 TRP A O 1
ATOM 657 N N . GLY A 1 92 ? -18.720 -1.617 51.483 1.00 87.19 92 GLY A N 1
ATOM 658 C CA . GLY A 1 92 ? -19.324 -2.894 51.825 1.00 87.19 92 GLY A CA 1
ATOM 659 C C . GLY A 1 92 ? -18.458 -3.701 52.783 1.00 87.19 92 GLY A C 1
ATOM 660 O O . GLY A 1 92 ? -17.246 -3.818 52.578 1.00 87.19 92 GLY A O 1
ATOM 661 N N . ASP A 1 93 ? -19.109 -4.272 53.788 1.00 86.69 93 ASP A N 1
ATOM 662 C CA . ASP A 1 93 ? -18.496 -5.122 54.805 1.00 86.69 93 ASP A CA 1
ATOM 663 C C . ASP A 1 93 ? -18.302 -6.569 54.279 1.00 86.69 93 ASP A C 1
ATOM 665 O O . ASP A 1 93 ? -18.242 -6.821 53.065 1.00 86.69 93 ASP A O 1
ATOM 669 N N . ALA A 1 94 ? -18.170 -7.548 55.182 1.00 81.31 94 ALA A N 1
ATOM 670 C CA . ALA A 1 94 ? -17.950 -8.952 54.838 1.00 81.31 94 ALA A CA 1
ATOM 671 C C . ALA A 1 94 ? -19.148 -9.571 54.086 1.00 81.31 94 ALA A C 1
ATOM 673 O O . ALA A 1 94 ? -20.296 -9.389 54.459 1.00 81.31 94 ALA A O 1
ATOM 674 N N . GLY A 1 95 ? -18.908 -10.351 53.031 1.00 82.19 95 GLY A N 1
ATOM 675 C CA . GLY A 1 95 ? -19.984 -10.983 52.255 1.00 82.19 95 GLY A CA 1
ATOM 676 C C . GLY A 1 95 ? -19.665 -11.102 50.768 1.00 82.19 95 GLY A C 1
ATOM 677 O O . GLY A 1 95 ? -18.522 -10.895 50.343 1.00 82.19 95 GLY A O 1
ATOM 678 N N . THR A 1 96 ? -20.678 -11.421 49.960 1.00 86.44 96 THR A N 1
ATOM 679 C CA . THR A 1 96 ? -20.539 -11.544 48.500 1.00 86.44 96 THR A CA 1
ATOM 680 C C . THR A 1 96 ? -21.304 -10.439 47.781 1.00 86.44 96 THR A C 1
ATOM 682 O O . THR A 1 96 ? -22.514 -10.301 47.948 1.00 86.44 96 THR A O 1
ATOM 685 N N . THR A 1 97 ? -20.617 -9.700 46.908 1.00 89.00 97 THR A N 1
ATOM 686 C CA . THR A 1 97 ? -21.246 -8.693 46.040 1.00 89.00 97 THR A CA 1
ATOM 687 C C . THR A 1 97 ? -21.150 -9.152 44.599 1.00 89.00 97 THR A C 1
ATOM 689 O O . THR A 1 97 ? -20.051 -9.331 44.074 1.00 89.00 97 THR A O 1
ATOM 692 N N . THR A 1 98 ? -22.303 -9.317 43.956 1.00 92.50 98 THR A N 1
ATOM 693 C CA . THR A 1 98 ? -22.410 -9.670 42.540 1.00 92.50 98 THR A CA 1
ATOM 694 C C . THR A 1 98 ? -22.935 -8.475 41.757 1.00 92.50 98 THR A C 1
ATOM 696 O O . THR A 1 98 ? -24.036 -7.998 42.027 1.00 92.50 98 THR A O 1
ATOM 699 N N . ILE A 1 99 ? -22.163 -7.991 40.783 1.00 94.31 99 ILE A N 1
ATOM 700 C CA . ILE A 1 99 ? -22.545 -6.873 39.914 1.00 94.31 99 ILE A CA 1
ATOM 701 C C . ILE A 1 99 ? -22.537 -7.356 38.470 1.00 94.31 99 ILE A C 1
ATOM 703 O O . ILE A 1 99 ? -21.530 -7.876 37.988 1.00 94.31 99 ILE A O 1
ATOM 707 N N . SER A 1 100 ? -23.654 -7.179 37.767 1.00 95.06 100 SER A N 1
ATOM 708 C CA . SER A 1 100 ? -23.771 -7.598 36.372 1.00 95.06 100 SER A CA 1
ATOM 709 C C . SER A 1 100 ? -24.461 -6.579 35.474 1.00 95.06 100 SER A C 1
ATOM 711 O O . SER A 1 100 ? -25.399 -5.901 35.903 1.00 95.06 100 SER A O 1
ATOM 713 N N . ASN A 1 101 ? -24.005 -6.492 34.220 1.00 94.88 101 ASN A N 1
ATOM 714 C CA . ASN A 1 101 ? -24.594 -5.667 33.156 1.00 94.88 101 ASN A CA 1
ATOM 715 C C . ASN A 1 101 ? -24.911 -4.234 33.625 1.00 94.88 101 ASN A C 1
ATOM 717 O O . ASN A 1 101 ? -26.019 -3.739 33.420 1.00 94.88 101 ASN A O 1
ATOM 721 N N . SER A 1 102 ? -23.972 -3.605 34.327 1.00 96.25 102 SER A N 1
ATOM 722 C CA . SER A 1 102 ? -24.172 -2.319 35.000 1.00 96.25 102 SER A CA 1
ATOM 723 C C . SER A 1 102 ? -23.062 -1.349 34.618 1.00 96.25 102 SER A C 1
ATOM 725 O O . SER A 1 102 ? -21.964 -1.784 34.272 1.00 96.25 102 SER A O 1
ATOM 727 N N . TYR A 1 103 ? -23.316 -0.043 34.663 1.00 96.00 103 TYR A N 1
ATOM 728 C CA . TYR A 1 103 ? -22.276 0.922 34.303 1.00 96.00 103 TYR A CA 1
ATOM 729 C C . TYR A 1 103 ? -22.348 2.250 35.054 1.00 96.00 103 TYR A C 1
ATOM 731 O O . TYR A 1 103 ? -23.369 2.596 35.648 1.00 96.00 103 TYR A O 1
ATOM 739 N N . VAL A 1 104 ? -21.246 2.999 35.007 1.00 96.62 104 VAL A N 1
ATOM 740 C CA . VAL A 1 104 ? -21.135 4.337 35.597 1.00 96.62 104 VAL A CA 1
ATOM 741 C C . VAL A 1 104 ? -20.663 5.344 34.552 1.00 96.62 104 VAL A C 1
ATOM 743 O O . VAL A 1 104 ? -19.595 5.191 33.961 1.00 96.62 104 VA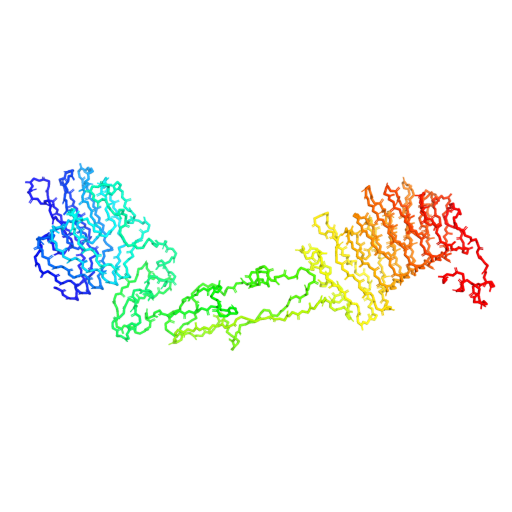L A O 1
ATOM 746 N N . ASN A 1 105 ? -21.447 6.397 34.338 1.00 95.62 105 ASN A N 1
ATOM 747 C CA . ASN A 1 105 ? -21.081 7.552 33.519 1.00 95.62 105 ASN A CA 1
ATOM 748 C C . ASN A 1 105 ? -21.455 8.838 34.256 1.00 95.62 105 ASN A C 1
ATOM 750 O O . ASN A 1 105 ? -22.362 9.558 33.858 1.00 95.62 105 ASN A O 1
ATOM 754 N N . ALA A 1 106 ? -20.779 9.079 35.374 1.00 95.62 106 ALA A N 1
ATOM 755 C CA . ALA A 1 106 ? -21.082 10.174 36.282 1.00 95.62 106 ALA A CA 1
ATOM 756 C C . ALA A 1 106 ? -19.955 11.208 36.329 1.00 95.62 106 ALA A C 1
ATOM 758 O O . ALA A 1 106 ? -18.800 10.903 36.005 1.00 95.62 106 ALA A O 1
ATOM 759 N N . THR A 1 107 ? -20.298 12.421 36.758 1.00 96.19 107 THR A N 1
ATOM 760 C CA . THR A 1 107 ? -19.346 13.506 37.021 1.00 96.19 107 THR A CA 1
ATOM 761 C C . THR A 1 107 ? -19.089 13.672 38.515 1.00 96.19 107 THR A C 1
ATOM 763 O O . THR A 1 107 ? -19.957 13.420 39.349 1.00 96.19 107 THR A O 1
ATOM 766 N N . TYR A 1 108 ? -17.879 14.110 38.854 1.00 96.00 108 TYR A N 1
ATOM 767 C CA . TYR A 1 108 ? -17.437 14.263 40.236 1.00 96.00 108 TYR A CA 1
ATOM 768 C C . TYR A 1 108 ? -16.791 15.637 40.411 1.00 96.00 108 TYR A C 1
ATOM 770 O O . TYR A 1 108 ? -15.979 16.051 39.584 1.00 96.00 108 TYR A O 1
ATOM 778 N N . THR A 1 109 ? -17.161 16.366 41.460 1.00 97.19 109 THR A N 1
ATOM 779 C CA . THR A 1 109 ? -16.630 17.704 41.762 1.00 97.19 109 THR A CA 1
ATOM 780 C C . THR A 1 109 ? -16.228 17.771 43.228 1.00 97.19 109 THR A C 1
ATOM 782 O O . THR A 1 109 ? -16.989 17.349 44.094 1.00 97.19 109 THR A O 1
ATOM 785 N N . ASN A 1 110 ? -15.022 18.277 43.503 1.00 96.19 110 ASN A N 1
ATOM 786 C CA . ASN A 1 110 ? -14.416 18.272 44.839 1.00 96.19 110 ASN A CA 1
ATOM 787 C C . ASN A 1 110 ? -14.375 16.862 45.462 1.00 96.19 110 ASN A C 1
ATOM 789 O O . ASN A 1 110 ? -14.767 16.660 46.607 1.00 96.19 110 ASN A O 1
ATOM 793 N N . VAL A 1 111 ? -13.927 15.862 44.696 1.00 93.00 111 VAL A N 1
ATOM 794 C CA . VAL A 1 111 ? -13.769 14.478 45.170 1.00 93.00 111 VAL A CA 1
ATOM 795 C C . VAL A 1 111 ? -12.294 14.097 45.135 1.00 93.00 111 VAL A C 1
ATOM 797 O O . VAL A 1 111 ? -11.672 14.116 44.075 1.00 93.00 111 VAL A O 1
ATOM 800 N N . SER A 1 112 ? -11.735 13.730 46.287 1.00 89.38 112 SER A N 1
ATOM 801 C CA . SER A 1 112 ? -10.320 13.368 46.444 1.00 89.38 112 SER A CA 1
ATOM 802 C C . SER A 1 112 ? -10.073 11.860 46.551 1.00 89.38 112 SER A C 1
ATOM 804 O O . SER A 1 112 ? -8.933 11.430 46.379 1.00 89.38 112 SER A O 1
ATOM 806 N N . GLY A 1 113 ? -11.120 11.063 46.810 1.00 88.81 113 GLY A N 1
ATOM 807 C CA . GLY A 1 113 ? -11.058 9.602 46.920 1.00 88.81 113 GLY A CA 1
ATOM 808 C C . GLY A 1 113 ? -12.264 8.929 46.264 1.00 88.81 113 GLY A C 1
ATOM 809 O O . GLY A 1 113 ? -13.335 8.873 46.867 1.00 88.81 113 GLY A O 1
ATOM 810 N N . LEU A 1 114 ? -12.079 8.399 45.054 1.00 89.94 114 LEU A N 1
ATOM 811 C CA . LEU A 1 114 ? -13.117 7.820 44.198 1.00 89.94 114 LEU A CA 1
ATOM 812 C C . LEU A 1 114 ? -12.750 6.402 43.747 1.00 89.94 114 LEU A C 1
ATOM 814 O O . LEU A 1 114 ? -11.665 6.178 43.210 1.00 89.94 114 LEU A O 1
ATOM 818 N N . ASN A 1 115 ? -13.698 5.471 43.858 1.00 91.06 115 ASN A N 1
ATOM 819 C CA . ASN A 1 115 ? -13.692 4.223 43.094 1.00 91.06 115 ASN A CA 1
ATOM 820 C C . ASN A 1 115 ? -14.838 4.217 42.078 1.00 91.06 115 ASN A C 1
ATOM 822 O O . ASN A 1 115 ? -15.975 4.533 42.414 1.00 91.06 115 ASN A O 1
ATOM 826 N N . ALA A 1 116 ? -14.564 3.820 40.840 1.00 90.69 116 ALA A N 1
ATOM 827 C CA . ALA A 1 116 ? -15.572 3.846 39.787 1.00 90.69 116 ALA A CA 1
ATOM 828 C C . ALA A 1 116 ? -16.812 2.994 40.112 1.00 90.69 116 ALA A C 1
ATOM 830 O O . ALA A 1 116 ? -17.926 3.385 39.779 1.00 90.69 116 ALA A O 1
ATOM 831 N N . ILE A 1 117 ? -16.632 1.847 40.775 1.00 92.44 117 ILE A N 1
ATOM 832 C CA . ILE A 1 117 ? -17.682 0.836 40.938 1.00 92.44 117 ILE A CA 1
ATOM 833 C C . ILE A 1 117 ? -17.980 0.565 42.410 1.00 92.44 117 ILE A C 1
ATOM 835 O O . ILE A 1 117 ? -19.118 0.753 42.837 1.00 92.44 117 ILE A O 1
ATOM 839 N N . LEU A 1 118 ? -16.997 0.105 43.184 1.00 88.62 118 LEU A N 1
ATOM 840 C CA . LEU A 1 118 ? -17.222 -0.428 44.527 1.00 88.62 118 LEU A CA 1
ATOM 841 C C . LEU A 1 118 ? -15.974 -0.297 45.401 1.00 88.62 118 LEU A C 1
ATOM 843 O O . LEU A 1 118 ? -14.870 -0.601 44.954 1.00 88.62 118 LEU A O 1
ATOM 847 N N . ARG A 1 119 ? -16.160 0.061 46.675 1.00 85.44 119 ARG A N 1
ATOM 848 C CA . ARG A 1 119 ? -15.129 -0.064 47.723 1.00 85.44 119 ARG A CA 1
ATOM 849 C C . ARG A 1 119 ? -15.609 -1.045 48.785 1.00 85.44 119 ARG A C 1
ATOM 851 O O . ARG A 1 119 ? -16.804 -1.117 49.062 1.00 85.44 119 ARG A O 1
ATOM 858 N N . ARG A 1 120 ? -14.689 -1.813 49.363 1.00 76.69 120 ARG A N 1
ATOM 859 C CA . ARG A 1 120 ? -15.002 -2.839 50.367 1.00 76.69 120 ARG A CA 1
ATOM 860 C C . ARG A 1 120 ? -13.902 -3.037 51.376 1.00 76.69 120 ARG A C 1
ATOM 862 O O . ARG A 1 120 ? -12.770 -2.675 51.085 1.00 76.69 120 ARG A O 1
ATOM 869 N N . ASP A 1 121 ? -14.246 -3.679 52.488 1.00 69.06 121 ASP A N 1
ATOM 870 C CA . ASP A 1 121 ? -13.295 -4.186 53.472 1.00 69.06 121 ASP A CA 1
ATOM 871 C C . ASP A 1 121 ? -12.519 -5.436 52.982 1.00 69.06 121 ASP A C 1
ATOM 873 O O . ASP A 1 121 ? -12.937 -6.148 52.055 1.00 69.06 121 ASP A O 1
ATOM 877 N N . LYS A 1 122 ? -11.353 -5.693 53.584 1.00 60.03 122 LYS A N 1
ATOM 878 C CA . LYS A 1 122 ? -10.404 -6.758 53.219 1.00 60.03 122 LYS A CA 1
ATOM 879 C C . LYS A 1 122 ? -10.997 -8.156 53.475 1.00 60.03 122 LYS A C 1
ATOM 881 O O . LYS A 1 122 ? -11.511 -8.429 54.550 1.00 60.03 122 LYS A O 1
ATOM 886 N N . GLY A 1 123 ? -10.848 -9.080 52.513 1.00 56.34 123 GLY A N 1
ATOM 887 C CA . GLY A 1 123 ? -11.290 -10.488 52.639 1.00 56.34 123 GLY A CA 1
ATOM 888 C C . GLY A 1 123 ? -12.649 -10.811 52.001 1.00 56.34 123 GLY A C 1
ATOM 889 O O . GLY A 1 123 ? -13.204 -11.884 52.219 1.00 56.34 123 GLY A O 1
ATOM 890 N N . SER A 1 124 ? -13.183 -9.893 51.201 1.00 65.56 124 SER A N 1
ATOM 891 C CA . SER A 1 124 ? -14.551 -9.915 50.693 1.00 65.56 124 SER A CA 1
ATOM 892 C C . SER A 1 124 ? -14.609 -10.315 49.192 1.00 65.56 124 SER A C 1
ATOM 894 O O . SER A 1 124 ? -13.731 -9.945 48.411 1.00 65.56 124 SER A O 1
ATOM 896 N N . GLN A 1 125 ? -15.592 -11.135 48.767 1.00 72.94 125 GLN A N 1
ATOM 897 C CA . GLN A 1 125 ? -15.620 -11.761 47.420 1.00 72.94 125 GLN A CA 1
ATOM 898 C C . GLN A 1 125 ? -16.458 -10.981 46.400 1.00 72.94 125 GLN A C 1
ATOM 900 O O . GLN A 1 125 ? -17.684 -10.903 46.536 1.00 72.94 125 GLN A O 1
ATOM 905 N N . ASN A 1 126 ? -15.818 -10.405 45.376 1.00 82.62 126 ASN A N 1
ATOM 906 C CA . ASN A 1 126 ? -16.447 -9.598 44.320 1.00 82.62 126 ASN A CA 1
ATOM 907 C C . ASN A 1 126 ? -16.662 -10.405 43.027 1.00 82.62 126 ASN A C 1
ATOM 909 O O . ASN A 1 126 ? -15.689 -10.834 42.417 1.00 82.62 126 ASN A O 1
ATOM 913 N N . ASN A 1 127 ? -17.909 -10.507 42.556 1.00 89.25 127 ASN A N 1
ATOM 914 C CA . ASN A 1 127 ? -18.259 -11.164 41.293 1.00 89.25 127 ASN A CA 1
ATOM 915 C C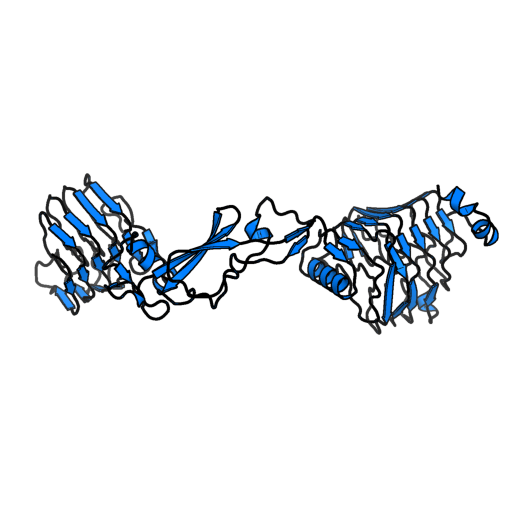 . ASN A 1 127 ? -18.778 -10.130 40.283 1.00 89.25 127 ASN A C 1
ATOM 917 O O . ASN A 1 127 ? -19.950 -9.752 40.321 1.00 89.25 127 ASN A O 1
ATOM 921 N N . LEU A 1 128 ? -17.908 -9.644 39.393 1.00 90.88 128 LEU A N 1
ATOM 922 C CA . LEU A 1 128 ? -18.257 -8.640 38.381 1.00 90.88 128 LEU A CA 1
ATOM 923 C C . LEU A 1 128 ? -18.350 -9.284 36.995 1.00 90.88 128 LEU A C 1
ATOM 925 O O . LEU A 1 128 ? -17.447 -10.004 36.579 1.00 90.88 128 LEU A O 1
ATOM 929 N N . SER A 1 129 ? -19.419 -8.989 36.255 1.00 93.12 129 SER A N 1
ATOM 930 C CA . SER A 1 129 ? -19.600 -9.447 34.872 1.00 93.12 129 SER A CA 1
ATOM 931 C C . SER A 1 129 ? -20.258 -8.362 34.020 1.00 93.12 129 SER A C 1
ATOM 933 O O . SER A 1 129 ? -21.373 -7.945 34.316 1.00 93.12 129 SER A O 1
ATOM 935 N N . HIS A 1 130 ? -19.604 -7.908 32.947 1.00 93.69 130 HIS A N 1
ATOM 936 C CA . HIS A 1 130 ? -20.113 -6.819 32.093 1.00 93.69 130 HIS A CA 1
ATOM 937 C C . HIS A 1 130 ? -20.375 -5.526 32.891 1.00 93.69 130 HIS A C 1
ATOM 939 O O . HIS A 1 130 ? -21.487 -4.992 32.898 1.00 93.69 130 HIS A O 1
ATOM 945 N N . VAL A 1 131 ? -19.354 -5.065 33.620 1.00 95.25 131 VAL A N 1
ATOM 946 C CA . VAL A 1 131 ? -19.409 -3.851 34.443 1.00 95.25 131 VAL A CA 1
ATOM 947 C C . VAL A 1 131 ? -18.451 -2.817 33.875 1.00 95.25 131 VAL A C 1
ATOM 949 O O . VAL A 1 131 ? -17.257 -3.091 33.784 1.00 95.25 131 VAL A O 1
ATOM 952 N N . TYR A 1 132 ? -18.971 -1.647 33.510 1.00 95.69 132 TYR A N 1
ATOM 953 C CA . TYR A 1 132 ? -18.222 -0.627 32.772 1.00 95.69 132 TYR A CA 1
ATOM 954 C C . TYR A 1 132 ? -18.214 0.722 33.492 1.00 95.69 132 TYR A C 1
ATOM 956 O O . TYR A 1 132 ? -19.162 1.057 34.202 1.00 95.69 132 TYR A O 1
ATOM 964 N N . TYR A 1 133 ? -17.190 1.539 33.267 1.00 95.19 133 TYR A N 1
ATOM 965 C CA . TYR A 1 133 ? -17.183 2.927 33.729 1.00 95.19 133 TYR A CA 1
ATOM 966 C C . TYR A 1 133 ? -16.544 3.869 32.710 1.00 95.19 133 TYR A C 1
ATOM 968 O O . TYR A 1 133 ? -15.571 3.530 32.042 1.00 95.19 133 TYR A O 1
ATOM 976 N N . SER A 1 134 ? -17.100 5.070 32.586 1.00 94.88 134 SER A N 1
ATOM 977 C CA . SER A 1 134 ? -16.585 6.103 31.686 1.00 94.88 134 SER A CA 1
ATOM 978 C C . SER A 1 134 ? -15.254 6.686 32.165 1.00 94.88 134 SER A C 1
ATOM 980 O O . SER A 1 134 ? -14.943 6.662 33.357 1.00 94.88 134 SER A O 1
ATOM 982 N N . GLU A 1 135 ? -14.519 7.335 31.263 1.00 93.38 135 GLU A N 1
ATOM 983 C CA . GLU A 1 135 ? -13.335 8.143 31.601 1.00 93.38 135 GLU A CA 1
ATOM 984 C C . GLU A 1 135 ? -13.606 9.187 32.696 1.00 93.38 135 GLU A C 1
ATOM 986 O O . GLU A 1 135 ? -12.756 9.407 33.555 1.00 93.38 135 GLU A O 1
ATOM 991 N N . LYS A 1 136 ? -14.814 9.768 32.725 1.00 92.19 136 LYS A N 1
ATOM 992 C CA . LYS A 1 136 ? -15.237 10.752 33.740 1.00 92.19 136 LYS A CA 1
ATOM 993 C C . LYS A 1 136 ? -15.350 10.155 35.140 1.00 92.19 136 LYS A C 1
ATOM 995 O O . LYS A 1 136 ? -15.351 10.882 36.125 1.00 92.19 136 LYS A O 1
ATOM 1000 N N . SER A 1 137 ? -15.488 8.837 35.219 1.00 91.50 137 SER A N 1
ATOM 1001 C CA . SER A 1 137 ? -15.675 8.084 36.456 1.00 91.50 137 SER A CA 1
ATOM 1002 C C . SER A 1 137 ? -14.459 7.240 36.819 1.00 91.50 137 SER A C 1
ATOM 1004 O O . SER A 1 137 ? -14.547 6.395 37.708 1.00 91.50 137 SER A O 1
ATOM 1006 N N . LYS A 1 138 ? -13.325 7.452 36.139 1.00 88.06 138 LYS A N 1
ATOM 1007 C CA . LYS A 1 138 ? -12.056 6.822 36.494 1.00 88.06 138 LYS A CA 1
ATOM 1008 C C . LYS A 1 138 ? -11.696 7.197 37.936 1.00 88.06 138 LYS A C 1
ATOM 1010 O O . LYS A 1 138 ? -11.787 8.362 38.311 1.00 88.06 138 LYS A O 1
ATOM 1015 N N . GLY A 1 139 ? -11.306 6.210 38.742 1.00 82.06 139 GLY A N 1
ATOM 1016 C CA . GLY A 1 139 ? -11.017 6.435 40.158 1.00 82.06 139 GLY A CA 1
ATOM 1017 C C . GLY A 1 139 ? -9.883 7.433 40.401 1.00 82.06 139 GLY A C 1
ATOM 1018 O O . GLY A 1 139 ? -8.957 7.557 39.597 1.00 82.06 139 GLY A O 1
ATOM 1019 N N . ILE A 1 140 ? -9.969 8.115 41.542 1.00 82.31 140 ILE A N 1
ATOM 1020 C CA . ILE A 1 140 ? -9.051 9.158 42.021 1.00 82.31 140 ILE A CA 1
ATOM 1021 C C . ILE A 1 140 ? -8.560 8.698 43.392 1.00 82.31 140 ILE A C 1
ATOM 1023 O O . ILE A 1 140 ? -9.393 8.457 44.260 1.00 82.31 140 ILE A O 1
ATOM 1027 N N . ASN A 1 141 ? -7.247 8.532 43.584 1.00 73.62 141 ASN A N 1
ATOM 1028 C CA . ASN A 1 141 ? -6.651 7.975 44.812 1.00 73.62 141 ASN A CA 1
ATOM 1029 C C . ASN A 1 141 ? -7.453 6.784 45.393 1.00 73.62 141 ASN A C 1
ATOM 1031 O O . ASN A 1 141 ? -7.943 6.850 46.524 1.00 73.62 141 ASN A O 1
ATOM 1035 N N . PRO A 1 142 ? -7.644 5.687 44.636 1.00 66.19 142 PRO A N 1
ATOM 1036 C CA . PRO A 1 142 ? -8.536 4.592 45.033 1.00 66.19 142 PRO A CA 1
ATOM 1037 C C . PRO A 1 142 ? -8.030 3.768 46.239 1.00 66.19 142 PRO A C 1
ATOM 1039 O O . PRO A 1 142 ? -8.655 2.775 46.613 1.00 66.19 142 PRO A O 1
ATOM 1042 N N . ASP A 1 143 ? -6.915 4.158 46.858 1.00 55.56 143 ASP A N 1
ATOM 1043 C CA . ASP A 1 143 ? -5.954 3.257 47.501 1.00 55.56 143 ASP A CA 1
ATOM 1044 C C . ASP A 1 143 ? -6.257 2.834 48.946 1.00 55.56 143 ASP A C 1
ATOM 1046 O O . ASP A 1 143 ? -5.388 2.331 49.653 1.00 55.56 143 ASP A O 1
ATOM 1050 N N . HIS A 1 144 ? -7.514 2.928 49.379 1.00 52.75 144 HIS A N 1
ATOM 1051 C CA . HIS A 1 144 ? -7.903 2.446 50.707 1.00 52.75 144 HIS A CA 1
ATOM 1052 C C . HIS A 1 144 ? -8.531 1.044 50.749 1.00 52.75 144 HIS A C 1
ATOM 1054 O O . HIS A 1 144 ? -8.905 0.626 51.835 1.00 52.75 144 HIS A O 1
ATOM 1060 N N . ASN A 1 145 ? -8.571 0.273 49.641 1.00 50.62 145 ASN A N 1
ATOM 1061 C CA . ASN A 1 145 ? -8.670 -1.207 49.708 1.00 50.62 145 ASN A CA 1
ATOM 1062 C C . ASN A 1 145 ? -8.368 -1.973 48.388 1.00 50.62 145 ASN A C 1
ATOM 1064 O O . ASN A 1 145 ? -9.212 -2.659 47.814 1.00 50.62 145 ASN A O 1
ATOM 1068 N N . LYS A 1 146 ? -7.109 -1.888 47.931 1.00 51.38 146 LYS A N 1
ATOM 1069 C CA . LYS A 1 146 ? -6.308 -2.969 47.297 1.00 51.38 146 LYS A CA 1
ATOM 1070 C C . LYS A 1 146 ? -6.925 -3.870 46.202 1.00 51.38 146 LYS A C 1
ATOM 1072 O O . LYS A 1 146 ? -6.626 -5.056 46.197 1.00 51.38 146 LYS A O 1
ATOM 1077 N N . ASN A 1 147 ? -7.689 -3.349 45.241 1.00 54.78 147 ASN A N 1
ATOM 1078 C CA . ASN A 1 147 ? -7.911 -4.033 43.944 1.00 54.78 147 ASN A CA 1
ATOM 1079 C C . ASN A 1 147 ? -8.039 -3.061 42.747 1.00 54.78 147 ASN A C 1
ATOM 1081 O O . ASN A 1 147 ? -8.560 -3.427 41.696 1.00 54.78 147 ASN A O 1
ATOM 1085 N N . GLY A 1 148 ? -7.567 -1.815 42.887 1.00 62.91 148 GLY A N 1
ATOM 1086 C CA . GLY A 1 148 ? -7.615 -0.812 41.817 1.00 62.91 148 GLY A CA 1
ATOM 1087 C C . GLY A 1 148 ? -9.035 -0.375 41.427 1.00 62.91 148 GLY A C 1
ATOM 1088 O O . GLY A 1 148 ? -9.986 -0.484 42.205 1.00 62.91 148 GLY A O 1
ATOM 1089 N N . ASN A 1 149 ? -9.173 0.158 40.211 1.00 67.44 149 ASN A N 1
ATOM 1090 C CA . ASN A 1 149 ? -10.478 0.445 39.620 1.00 67.44 149 ASN A CA 1
ATOM 1091 C C . ASN A 1 149 ? -11.145 -0.878 39.229 1.00 67.44 149 ASN A C 1
ATOM 1093 O O . ASN A 1 149 ? -10.630 -1.604 38.384 1.00 67.44 149 ASN A O 1
ATOM 1097 N N . LEU A 1 150 ? -12.282 -1.193 39.848 1.00 82.19 150 LEU A N 1
ATOM 1098 C CA . LEU A 1 150 ? -13.070 -2.370 39.491 1.00 82.19 150 LEU A CA 1
ATOM 1099 C C . LEU A 1 150 ? -13.889 -2.086 38.220 1.00 82.19 150 LEU A C 1
ATOM 1101 O O . LEU A 1 150 ? -14.357 -0.967 38.030 1.00 82.19 150 LEU A O 1
ATOM 1105 N N . GLY A 1 151 ? -14.098 -3.103 37.380 1.00 87.94 151 GLY A N 1
ATOM 1106 C CA . GLY A 1 151 ? -14.797 -2.973 36.093 1.00 87.94 151 GLY A CA 1
ATOM 1107 C C . GLY A 1 151 ? -13.880 -2.585 34.925 1.00 87.94 151 GLY A C 1
ATOM 1108 O O . GLY A 1 151 ? -12.675 -2.422 35.086 1.00 87.94 151 GLY A O 1
ATOM 1109 N N . GLU A 1 152 ? -14.459 -2.465 33.732 1.00 93.25 152 GLU A N 1
ATOM 1110 C CA . GLU A 1 152 ? -13.748 -2.116 32.496 1.00 93.25 152 GLU A CA 1
ATOM 1111 C C . GLU A 1 152 ? -13.953 -0.628 32.165 1.00 93.25 152 GLU A C 1
ATOM 1113 O O . GLU A 1 152 ? -15.087 -0.154 32.044 1.00 93.25 152 GLU A O 1
ATOM 1118 N N . GLN A 1 153 ? -12.857 0.120 32.012 1.00 94.12 153 GLN A N 1
ATOM 1119 C CA . GLN A 1 153 ? -12.923 1.507 31.552 1.00 94.12 153 GLN A CA 1
ATOM 1120 C C . GLN A 1 153 ? -13.349 1.564 30.083 1.00 94.12 153 GLN A C 1
ATOM 1122 O O . GLN A 1 153 ? -12.820 0.820 29.260 1.00 94.12 153 GLN A O 1
ATOM 1127 N N . VAL A 1 154 ? -14.234 2.499 29.742 1.00 94.75 154 VAL A N 1
ATOM 1128 C CA . VAL A 1 154 ? -14.666 2.758 28.362 1.00 94.75 154 VAL A CA 1
ATOM 1129 C C . VAL A 1 154 ? -14.453 4.216 27.975 1.00 94.75 154 VAL A C 1
ATOM 1131 O O . VAL A 1 154 ? -14.601 5.119 28.804 1.00 94.75 154 VAL A O 1
ATOM 1134 N N . THR A 1 155 ? -14.114 4.449 26.709 1.00 94.19 155 THR A N 1
ATOM 1135 C CA . THR A 1 155 ? -13.907 5.798 26.162 1.00 94.19 155 THR A CA 1
ATOM 1136 C C . THR A 1 155 ? -15.230 6.508 25.882 1.00 94.19 155 THR A C 1
ATOM 1138 O O . THR A 1 155 ? -16.283 5.876 25.725 1.00 94.19 155 THR A O 1
ATOM 1141 N N . ALA A 1 156 ? -15.184 7.836 25.754 1.00 90.56 156 ALA A N 1
ATOM 1142 C CA . ALA A 1 156 ? -16.338 8.613 25.296 1.00 90.56 156 ALA A CA 1
ATOM 1143 C C . ALA A 1 156 ? -16.893 8.124 23.938 1.00 90.56 156 ALA A C 1
ATOM 1145 O O . ALA A 1 156 ? -18.110 8.118 23.735 1.00 90.56 156 ALA A O 1
ATOM 1146 N N . ASP A 1 157 ? -16.029 7.660 23.032 1.00 90.25 157 ASP A N 1
ATOM 1147 C CA . ASP A 1 157 ? -16.444 7.140 21.725 1.00 90.25 157 ASP A CA 1
ATOM 1148 C C . ASP A 1 157 ? -17.127 5.776 21.829 1.00 90.25 157 ASP A C 1
ATOM 1150 O O . ASP A 1 157 ? -18.151 5.558 21.181 1.00 90.25 157 ASP A O 1
ATOM 1154 N N . GLN A 1 158 ? -16.633 4.874 22.685 1.00 92.69 158 GLN A N 1
ATOM 1155 C CA . GLN A 1 158 ? -17.288 3.587 22.960 1.00 92.69 158 GLN A CA 1
ATOM 1156 C C . GLN A 1 158 ? -18.686 3.764 23.572 1.00 92.69 158 GLN A C 1
ATOM 1158 O O . GLN A 1 158 ? -19.597 2.981 23.292 1.00 92.69 158 GLN A O 1
ATOM 1163 N N . LEU A 1 159 ? -18.882 4.805 24.387 1.00 91.25 159 LEU A N 1
ATOM 1164 C CA . LEU A 1 159 ? -20.199 5.153 24.927 1.00 91.25 159 LEU A CA 1
ATOM 1165 C C . LEU A 1 159 ? -21.163 5.645 23.843 1.00 91.25 159 LEU A C 1
ATOM 1167 O O . LEU A 1 159 ? -22.351 5.352 23.921 1.00 91.25 159 LEU A O 1
ATOM 1171 N N . LYS A 1 160 ? -20.676 6.362 22.824 1.00 90.88 160 LYS A N 1
ATOM 1172 C CA . LYS A 1 160 ? -21.508 6.922 21.743 1.00 90.88 160 LYS A CA 1
ATOM 1173 C C . LYS A 1 160 ? -21.767 5.950 20.594 1.00 90.88 160 LYS A C 1
ATOM 1175 O O . LYS A 1 160 ? -22.810 6.032 19.949 1.00 90.88 160 LYS A O 1
ATOM 1180 N N . ASN A 1 161 ? -20.821 5.057 20.314 1.00 91.50 161 ASN A N 1
ATOM 1181 C CA . ASN A 1 161 ? -20.841 4.211 19.122 1.00 91.50 161 ASN A CA 1
ATOM 1182 C C . ASN A 1 161 ? -21.623 2.901 19.291 1.00 91.50 161 ASN A C 1
ATOM 1184 O O . ASN A 1 161 ? -21.653 2.108 18.357 1.00 91.50 161 ASN A O 1
ATOM 1188 N N . GLY A 1 162 ? -22.234 2.660 20.454 1.00 94.12 162 GLY A N 1
ATOM 1189 C CA . GLY A 1 162 ? -23.033 1.465 20.724 1.00 94.12 162 GLY A CA 1
ATOM 1190 C C . GLY A 1 162 ? -22.279 0.296 21.356 1.00 94.12 162 GLY A C 1
ATOM 1191 O O . GLY A 1 162 ? -22.939 -0.655 21.772 1.00 94.12 162 GLY A O 1
ATOM 1192 N N . TYR A 1 163 ? -20.948 0.361 21.504 1.00 95.12 163 TYR A N 1
ATOM 1193 C CA . TYR A 1 163 ? -20.144 -0.685 22.157 1.00 95.12 163 TYR A CA 1
ATOM 1194 C C . TYR A 1 163 ? -20.676 -1.019 23.553 1.00 95.12 163 TYR A C 1
ATOM 1196 O O . TYR A 1 163 ? -20.976 -2.178 23.849 1.00 95.12 163 TYR A O 1
ATOM 1204 N N . VAL A 1 164 ? -20.839 0.006 24.396 1.00 95.19 164 VAL A N 1
ATOM 1205 C CA . VAL A 1 164 ? -21.268 -0.178 25.790 1.00 95.19 164 VAL A CA 1
ATOM 1206 C C . VAL A 1 164 ? -22.700 -0.695 25.847 1.00 95.19 164 VAL A C 1
ATOM 1208 O O . VAL A 1 164 ? -22.964 -1.671 26.546 1.00 95.19 164 VAL A O 1
ATOM 1211 N N . ALA A 1 165 ? -23.613 -0.102 25.067 1.00 95.38 165 ALA A N 1
ATOM 1212 C CA . ALA A 1 165 ? -24.994 -0.566 24.976 1.00 95.38 165 ALA A CA 1
ATOM 1213 C C . ALA A 1 165 ? -25.042 -2.052 24.600 1.00 95.38 165 ALA A C 1
ATOM 1215 O O . ALA A 1 165 ? -25.593 -2.843 25.360 1.00 95.38 165 ALA A O 1
ATOM 1216 N N . TYR A 1 166 ? -24.381 -2.443 23.502 1.00 95.69 166 TYR A N 1
ATOM 1217 C CA . TYR A 1 166 ? -24.337 -3.820 23.010 1.00 95.69 166 TYR A CA 1
ATOM 1218 C C . TYR A 1 166 ? -23.793 -4.808 24.049 1.00 95.69 166 TYR A C 1
ATOM 1220 O O . TYR A 1 166 ? -24.435 -5.826 24.318 1.00 95.69 166 TYR A O 1
ATOM 1228 N N . LYS A 1 167 ? -22.646 -4.502 24.671 1.00 95.19 167 LYS A N 1
ATOM 1229 C CA . LYS A 1 167 ? -22.043 -5.337 25.722 1.00 95.19 167 LYS A CA 1
ATOM 1230 C C . LYS A 1 167 ? -22.984 -5.528 26.907 1.00 95.19 167 LYS A C 1
ATOM 1232 O O . LYS A 1 167 ? -23.150 -6.646 27.389 1.00 95.19 167 LYS A O 1
ATOM 1237 N N . LEU A 1 168 ? -23.647 -4.456 27.334 1.00 94.81 168 LEU A N 1
ATOM 1238 C CA . LEU A 1 168 ? -24.624 -4.502 28.410 1.00 94.81 168 LEU A CA 1
ATOM 1239 C C . LEU A 1 168 ? -25.891 -5.298 28.026 1.00 94.81 168 LEU A C 1
ATOM 1241 O O . LEU A 1 168 ? -26.530 -5.869 28.913 1.00 94.81 168 LEU A O 1
ATOM 1245 N N . GLN A 1 169 ? -26.270 -5.399 26.739 1.00 94.12 169 GLN A N 1
ATOM 1246 C CA . GLN A 1 169 ? -27.398 -6.252 26.317 1.00 94.12 169 GLN A CA 1
ATOM 1247 C C . GLN A 1 169 ? -27.167 -7.715 26.708 1.00 94.12 169 GLN A C 1
ATOM 1249 O O . GLN A 1 169 ? -28.136 -8.379 27.074 1.00 94.12 169 GLN A O 1
ATOM 1254 N N . ASN A 1 170 ? -25.915 -8.196 26.671 1.00 88.12 170 ASN A N 1
ATOM 1255 C CA . ASN A 1 170 ? -25.518 -9.549 27.080 1.00 88.12 170 ASN A CA 1
ATOM 1256 C C . ASN A 1 170 ? -26.453 -10.631 26.497 1.00 88.12 170 ASN A C 1
ATOM 1258 O O . ASN A 1 170 ? -27.049 -11.435 27.213 1.00 88.12 170 ASN A O 1
ATOM 1262 N N . SER A 1 171 ? -26.682 -10.545 25.182 1.00 83.19 171 SER A N 1
ATOM 1263 C CA . SER A 1 171 ? -27.544 -11.444 24.395 1.00 83.19 171 SER A CA 1
ATOM 1264 C C . SER A 1 171 ? -29.012 -11.549 24.846 1.00 83.19 171 SER A C 1
ATOM 1266 O O . SER A 1 171 ? -29.725 -12.463 24.438 1.00 83.19 171 SER A O 1
ATOM 1268 N N . ARG A 1 172 ? -29.514 -10.611 25.661 1.00 82.44 172 ARG A N 1
ATOM 1269 C CA . ARG A 1 172 ? -30.916 -10.602 26.110 1.00 82.44 172 ARG A CA 1
ATOM 1270 C C . ARG A 1 172 ? -31.877 -10.226 24.984 1.00 82.44 172 ARG A C 1
ATOM 1272 O O . ARG A 1 172 ? -31.575 -9.392 24.132 1.00 82.44 172 ARG A O 1
ATOM 1279 N N . ASN A 1 173 ? -33.077 -10.806 24.997 1.00 75.00 173 ASN A N 1
ATOM 1280 C CA . ASN A 1 173 ? -34.070 -10.653 23.920 1.00 75.00 173 ASN A CA 1
ATOM 1281 C C . ASN A 1 173 ? -35.236 -9.704 24.247 1.00 75.00 173 ASN A C 1
ATOM 1283 O O . ASN A 1 173 ? -35.985 -9.336 23.345 1.00 75.00 173 ASN A O 1
ATOM 1287 N N . ASN A 1 174 ? -35.394 -9.320 25.514 1.00 78.19 174 ASN A N 1
ATOM 1288 C CA . ASN A 1 174 ? -36.480 -8.473 26.017 1.00 78.19 174 ASN A CA 1
ATOM 1289 C C . ASN A 1 174 ? -35.952 -7.072 26.379 1.00 78.19 174 ASN A C 1
ATOM 1291 O O . ASN A 1 174 ? -35.213 -6.507 25.581 1.00 78.19 174 ASN A O 1
ATOM 1295 N N . THR A 1 175 ? -36.331 -6.489 27.522 1.00 82.56 175 THR A N 1
ATOM 1296 C CA . THR A 1 175 ? -35.799 -5.200 27.988 1.00 82.56 175 THR A CA 1
ATOM 1297 C C . THR A 1 175 ? -34.270 -5.226 28.002 1.00 82.56 175 THR A C 1
ATOM 1299 O O . THR A 1 175 ? -33.656 -5.930 28.804 1.00 82.56 175 THR A O 1
ATOM 1302 N N . VAL A 1 176 ? -33.658 -4.454 27.107 1.00 88.44 176 VAL A N 1
ATOM 1303 C CA . VAL A 1 176 ? -32.206 -4.399 26.910 1.00 88.44 176 VAL A CA 1
ATOM 1304 C C . VAL A 1 176 ? -31.674 -3.002 27.182 1.00 88.44 176 VAL A C 1
ATOM 1306 O O . VAL A 1 176 ? -32.423 -2.027 27.166 1.00 88.44 176 VAL A O 1
ATOM 1309 N N . TRP A 1 177 ? -30.363 -2.897 27.386 1.00 94.19 177 TRP A N 1
ATOM 1310 C CA . TRP A 1 177 ? -29.664 -1.623 27.259 1.00 94.19 177 TRP A CA 1
ATOM 1311 C C . TRP A 1 177 ? -29.654 -1.198 25.792 1.00 94.19 177 TRP A C 1
ATOM 1313 O O . TRP A 1 177 ? -28.939 -1.771 24.976 1.00 94.19 177 TRP A O 1
ATOM 1323 N N . GLY A 1 178 ? -30.492 -0.221 25.461 1.00 93.44 178 GLY A N 1
ATOM 1324 C CA . GLY A 1 178 ? -30.610 0.346 24.127 1.00 93.44 178 GLY A CA 1
ATOM 1325 C C . GLY A 1 178 ? -30.073 1.771 24.059 1.00 93.44 178 GLY A C 1
ATOM 1326 O O . GLY A 1 178 ? -29.941 2.469 25.067 1.00 93.44 178 GLY A O 1
ATOM 1327 N N . GLN A 1 179 ? -29.780 2.217 22.845 1.00 94.56 179 GLN A N 1
ATOM 1328 C CA . GLN A 1 179 ? -29.241 3.541 22.561 1.00 94.56 179 GLN A CA 1
ATOM 1329 C C . GLN A 1 179 ? -29.646 3.955 21.152 1.00 94.56 179 GLN A C 1
ATOM 1331 O O . GLN A 1 179 ? -29.587 3.129 20.257 1.00 94.56 179 GLN A O 1
ATOM 1336 N N . VAL A 1 180 ? -30.018 5.215 20.923 1.00 95.00 180 VAL A N 1
ATOM 1337 C CA . VAL A 1 180 ? -30.060 5.782 19.566 1.00 95.00 180 VAL A CA 1
ATOM 1338 C C . VAL A 1 180 ? -28.656 6.282 19.237 1.00 95.00 180 VAL A C 1
ATOM 1340 O O . VAL A 1 180 ? -28.196 7.258 19.838 1.00 95.00 180 VAL A O 1
ATOM 1343 N N . LEU A 1 181 ? -27.953 5.579 18.347 1.00 93.62 181 LEU A N 1
ATOM 1344 C CA . LEU A 1 181 ? -26.562 5.882 18.011 1.00 93.62 181 LEU A CA 1
ATOM 1345 C C . LEU A 1 181 ? -26.469 7.258 17.339 1.00 93.62 181 LEU A C 1
ATOM 1347 O O . LEU A 1 181 ? -27.267 7.584 16.464 1.00 93.62 181 LEU A O 1
ATOM 1351 N N . GLY A 1 182 ? -25.517 8.081 17.782 1.00 86.50 182 GLY A N 1
ATOM 1352 C CA . GLY A 1 182 ? -25.337 9.459 17.305 1.00 86.50 182 GLY A CA 1
ATOM 1353 C C . GLY A 1 182 ? -26.230 10.517 17.964 1.00 86.50 182 GLY A C 1
ATOM 1354 O O . GLY A 1 182 ? -25.995 11.702 17.755 1.00 86.50 182 GLY A O 1
ATOM 1355 N N . SER A 1 183 ? -27.219 10.129 18.779 1.00 89.12 183 SER A N 1
ATOM 1356 C CA . SER A 1 183 ? -28.098 11.083 19.483 1.00 89.12 183 SER A CA 1
ATOM 1357 C C . SER A 1 183 ? -28.054 10.930 20.999 1.00 89.12 183 SER A C 1
ATOM 1359 O O . SER A 1 183 ? -27.974 11.917 21.725 1.00 89.12 183 SER A O 1
ATOM 1361 N N . ASN A 1 184 ? -28.107 9.696 21.500 1.00 88.81 184 ASN A N 1
ATOM 1362 C CA . ASN A 1 184 ? -28.083 9.449 22.934 1.00 88.81 184 ASN A CA 1
ATOM 1363 C C . ASN A 1 184 ? -26.653 9.535 23.467 1.00 88.81 184 ASN A C 1
ATOM 1365 O O . ASN A 1 184 ? -25.761 8.842 22.974 1.00 88.81 184 ASN A O 1
ATOM 1369 N N . ASN A 1 185 ? -26.472 10.277 24.557 1.00 83.12 185 ASN A N 1
ATOM 1370 C CA . ASN A 1 185 ? -25.199 10.323 25.277 1.00 83.12 185 ASN A CA 1
ATOM 1371 C C . ASN A 1 185 ? -24.873 9.003 25.993 1.00 83.12 185 ASN A C 1
ATOM 1373 O O . ASN A 1 185 ? -23.713 8.758 26.312 1.00 83.12 185 ASN A O 1
ATOM 1377 N N . GLU A 1 186 ? -25.891 8.181 26.271 1.00 85.31 186 GLU A N 1
ATOM 1378 C CA . GLU A 1 186 ? -25.803 7.070 27.218 1.00 85.31 186 GLU A CA 1
ATOM 1379 C C . GLU A 1 186 ? -26.758 5.913 26.869 1.00 85.31 186 GLU A C 1
ATOM 1381 O O . GLU A 1 186 ? -27.871 6.155 26.377 1.00 85.31 186 GLU A O 1
ATOM 1386 N N . PRO A 1 187 ? -26.376 4.655 27.164 1.00 92.25 187 PRO A N 1
ATOM 1387 C CA . PRO A 1 187 ? -27.286 3.514 27.129 1.00 92.25 187 PRO A CA 1
ATOM 1388 C C . PRO A 1 187 ? -28.345 3.590 28.236 1.00 92.25 187 PRO A C 1
ATOM 1390 O O . PRO A 1 187 ? -28.034 3.858 29.398 1.00 92.25 187 PRO A O 1
ATOM 1393 N N . LEU A 1 188 ? -29.597 3.268 27.908 1.00 92.12 188 LEU A N 1
ATOM 1394 C CA . LEU A 1 188 ? -30.696 3.165 28.875 1.00 92.12 188 LEU A CA 1
ATOM 1395 C C . LEU A 1 188 ? -31.481 1.872 28.661 1.00 92.12 188 LEU A C 1
ATOM 1397 O O . LEU A 1 188 ? -31.592 1.378 27.539 1.00 92.12 188 LEU A O 1
ATOM 1401 N N . LEU A 1 189 ? -32.067 1.338 29.733 1.00 91.75 189 LEU A N 1
ATOM 1402 C CA . LEU A 1 189 ? -32.970 0.196 29.621 1.00 91.75 189 LEU A CA 1
ATOM 1403 C C . LEU A 1 189 ? -34.221 0.572 28.830 1.00 91.75 189 LEU A C 1
ATOM 1405 O O . LEU A 1 189 ? -34.864 1.591 29.087 1.00 91.75 189 LEU A O 1
ATOM 1409 N N . THR A 1 190 ? -34.579 -0.264 27.863 1.00 90.88 190 THR A N 1
ATOM 1410 C CA . THR A 1 190 ? -35.730 -0.024 27.002 1.00 90.88 190 THR A CA 1
ATOM 1411 C C . THR A 1 190 ? -36.300 -1.322 26.442 1.00 90.88 190 THR A C 1
ATOM 1413 O O . THR A 1 190 ? -35.577 -2.289 26.199 1.00 90.88 190 THR A O 1
ATOM 1416 N N . ALA A 1 191 ? -37.617 -1.336 26.242 1.00 90.62 191 ALA A N 1
ATOM 1417 C CA . ALA A 1 191 ? -38.318 -2.374 25.489 1.00 90.62 191 ALA A CA 1
ATOM 1418 C C . ALA A 1 191 ? -38.484 -2.004 24.000 1.00 90.62 191 ALA A C 1
ATOM 1420 O O . ALA A 1 191 ? -38.974 -2.813 23.214 1.00 90.62 191 ALA A O 1
ATOM 1421 N N . ASP A 1 192 ? -38.084 -0.790 23.607 1.00 92.25 192 ASP A N 1
ATOM 1422 C CA . ASP A 1 192 ? -38.168 -0.315 22.231 1.00 92.25 192 ASP A CA 1
ATOM 1423 C C . ASP A 1 192 ? -37.134 -1.031 21.354 1.00 92.25 192 ASP A C 1
ATOM 1425 O O . ASP A 1 192 ? -35.921 -0.825 21.476 1.00 92.25 192 ASP A O 1
ATOM 1429 N N . ARG A 1 193 ? -37.625 -1.870 20.438 1.00 89.31 193 ARG A N 1
ATOM 1430 C CA . ARG A 1 193 ? -36.779 -2.643 19.524 1.00 89.31 193 ARG A CA 1
ATOM 1431 C C . ARG A 1 193 ? -35.946 -1.759 18.596 1.00 89.31 193 ARG A C 1
ATOM 1433 O O . ARG A 1 193 ? -34.871 -2.200 18.201 1.00 89.31 193 ARG A O 1
ATOM 1440 N N . ALA A 1 194 ? -36.383 -0.537 18.280 1.00 92.44 194 ALA A N 1
ATOM 1441 C CA . ALA A 1 194 ? -35.624 0.377 17.424 1.00 92.44 194 ALA A CA 1
ATOM 1442 C C . ALA A 1 194 ? -34.321 0.854 18.092 1.00 92.44 194 ALA A C 1
ATOM 1444 O O . ALA A 1 194 ? -33.333 1.128 17.413 1.00 92.44 194 ALA A O 1
ATOM 1445 N N . LYS A 1 195 ? -34.288 0.894 19.431 1.00 93.88 195 LYS A N 1
ATOM 1446 C CA . LYS A 1 195 ? -33.111 1.288 20.225 1.00 93.88 195 LYS A CA 1
ATOM 1447 C C . LYS A 1 195 ? -32.140 0.141 20.485 1.00 93.88 195 LYS A C 1
ATOM 1449 O O . LYS A 1 195 ? -31.073 0.372 21.052 1.00 93.88 195 LYS A O 1
ATOM 1454 N N . ARG A 1 196 ? -32.489 -1.088 20.099 1.00 94.12 196 ARG A N 1
ATOM 1455 C CA . ARG A 1 196 ? -31.585 -2.236 20.198 1.00 94.12 196 ARG A CA 1
ATOM 1456 C C . ARG A 1 196 ? -30.374 -2.013 19.297 1.00 94.12 196 ARG A C 1
ATOM 1458 O O . ARG A 1 196 ? -30.523 -1.528 18.173 1.00 94.12 196 ARG A O 1
ATOM 1465 N N . VAL A 1 197 ? -29.203 -2.386 19.799 1.00 95.81 197 VAL A N 1
ATOM 1466 C CA . VAL A 1 197 ? -27.938 -2.294 19.072 1.00 95.81 197 VAL A CA 1
ATOM 1467 C C . VAL A 1 197 ? -27.547 -3.683 18.574 1.00 95.81 197 VAL A C 1
ATOM 1469 O O . VAL A 1 197 ? -27.597 -4.651 19.332 1.00 95.81 197 VAL A O 1
ATOM 1472 N N . TYR A 1 198 ? -27.151 -3.781 17.311 1.00 96.25 198 TYR A N 1
ATOM 1473 C CA . TYR A 1 198 ? -26.571 -4.980 16.712 1.00 96.25 198 TYR A CA 1
ATOM 1474 C C . TYR A 1 198 ? -25.109 -4.750 16.373 1.00 96.25 198 TYR A C 1
ATOM 1476 O O . TYR A 1 198 ? -24.712 -3.635 16.027 1.00 96.25 198 TYR A O 1
ATOM 1484 N N . LYS A 1 199 ? -24.320 -5.816 16.463 1.00 97.44 199 LYS A N 1
ATOM 1485 C CA . LYS A 1 199 ? -22.900 -5.819 16.133 1.00 97.44 199 LYS A CA 1
ATOM 1486 C C . LYS A 1 199 ? -22.683 -6.320 14.710 1.00 97.44 199 LYS A C 1
ATOM 1488 O O . LYS A 1 199 ? -23.237 -7.341 14.308 1.00 97.44 199 LYS A O 1
ATOM 1493 N N . VAL A 1 200 ? -21.831 -5.619 13.974 1.00 98.31 200 VAL A N 1
ATOM 1494 C CA . VAL A 1 200 ? -21.332 -6.030 12.662 1.00 98.31 200 VAL A CA 1
ATOM 1495 C C . VAL A 1 200 ? -19.825 -6.206 12.771 1.00 98.31 200 VAL A C 1
ATOM 1497 O O . VAL A 1 200 ? -19.092 -5.227 12.916 1.00 98.31 200 VAL A O 1
ATOM 1500 N N . ASP A 1 201 ? -19.370 -7.454 12.727 1.00 98.25 201 ASP A N 1
ATOM 1501 C CA . ASP A 1 201 ? -17.948 -7.786 12.691 1.00 98.25 201 ASP A CA 1
ATOM 1502 C C . ASP A 1 201 ? -17.508 -7.987 11.238 1.00 98.25 201 ASP A C 1
ATOM 1504 O O . ASP A 1 201 ? -18.070 -8.811 10.519 1.00 98.25 201 ASP A O 1
ATOM 1508 N N . PHE A 1 202 ? -16.482 -7.254 10.816 1.00 98.31 202 PHE A N 1
ATOM 1509 C CA . PHE A 1 202 ? -15.816 -7.429 9.530 1.00 98.31 202 PHE A CA 1
ATOM 1510 C C . PHE A 1 202 ? -14.643 -8.379 9.718 1.00 98.31 202 PHE A C 1
ATOM 1512 O O . PHE A 1 202 ? -13.761 -8.115 10.543 1.00 98.31 202 PHE A O 1
ATOM 1519 N N . THR A 1 203 ? -14.646 -9.492 8.991 1.00 97.75 203 THR A N 1
ATOM 1520 C CA . THR A 1 203 ? -13.730 -10.604 9.252 1.00 97.75 203 THR A CA 1
ATOM 1521 C C . THR A 1 203 ? -12.903 -10.988 8.040 1.00 97.75 203 THR A C 1
ATOM 1523 O O . THR A 1 203 ? -13.430 -11.073 6.939 1.00 97.75 203 THR A O 1
ATOM 1526 N N . TYR A 1 204 ? -11.633 -11.315 8.258 1.00 96.94 204 TYR A N 1
ATOM 1527 C CA . TYR A 1 204 ? -10.754 -11.935 7.265 1.00 96.94 204 TYR A CA 1
ATOM 1528 C C . TYR A 1 204 ? -10.090 -13.158 7.901 1.00 96.94 204 TYR A C 1
ATOM 1530 O O . TYR A 1 204 ? -9.654 -13.076 9.049 1.00 96.94 204 TYR A O 1
ATOM 1538 N N . ASN A 1 205 ? -10.079 -14.304 7.210 1.00 93.19 205 ASN A N 1
ATOM 1539 C CA . ASN A 1 205 ? -9.597 -15.589 7.744 1.00 93.19 205 ASN A CA 1
ATOM 1540 C C . ASN A 1 205 ? -10.133 -15.907 9.155 1.00 93.19 205 ASN A C 1
ATOM 1542 O O . ASN A 1 205 ? -9.394 -16.277 10.063 1.00 93.19 205 ASN A O 1
ATOM 1546 N N . SER A 1 206 ? -11.444 -15.728 9.356 1.00 91.88 206 SER A N 1
ATOM 1547 C CA . SER A 1 206 ? -12.146 -15.909 10.642 1.00 91.88 206 SER A CA 1
ATOM 1548 C C . SER A 1 206 ? -11.734 -14.964 11.787 1.00 91.88 206 SER A C 1
ATOM 1550 O O . SER A 1 206 ? -12.320 -15.040 12.869 1.00 91.88 206 SER A O 1
ATOM 1552 N N . GLN A 1 207 ? -10.790 -14.044 11.571 1.00 94.94 207 GLN A N 1
ATOM 1553 C CA . GLN A 1 207 ? -10.386 -13.032 12.550 1.00 94.94 207 GLN A CA 1
ATOM 1554 C C . GLN A 1 207 ? -11.180 -11.739 12.357 1.00 94.94 207 GLN A C 1
ATOM 1556 O O . GLN A 1 207 ? -11.390 -11.293 11.230 1.00 94.94 207 GLN A O 1
ATOM 1561 N N . VAL A 1 208 ? -11.599 -11.106 13.456 1.00 96.75 208 VAL A N 1
ATOM 1562 C CA . VAL A 1 208 ? -12.260 -9.792 13.420 1.00 96.75 208 VAL A CA 1
ATOM 1563 C C . VAL A 1 208 ? -11.211 -8.714 13.157 1.00 96.75 208 VAL A C 1
ATOM 1565 O O . VAL A 1 208 ? -10.285 -8.542 13.945 1.00 96.75 208 VAL A O 1
ATOM 1568 N N . ARG A 1 209 ? -11.368 -7.987 12.049 1.00 96.38 209 ARG A N 1
ATOM 1569 C CA . ARG A 1 209 ? -10.489 -6.883 11.632 1.00 96.38 209 ARG A CA 1
ATOM 1570 C C . ARG A 1 209 ? -11.069 -5.517 11.982 1.00 96.38 209 ARG A C 1
ATOM 1572 O O . ARG A 1 209 ? -10.330 -4.584 12.269 1.00 96.38 209 ARG A O 1
ATOM 1579 N N . ALA A 1 210 ? -12.394 -5.404 11.999 1.00 97.00 210 ALA A N 1
ATOM 1580 C CA . ALA A 1 210 ? -13.088 -4.228 12.501 1.00 97.00 210 ALA A CA 1
ATOM 1581 C C . ALA A 1 210 ? -14.461 -4.610 13.051 1.00 97.00 210 ALA A C 1
ATOM 1583 O O . ALA A 1 210 ? -15.090 -5.554 12.578 1.00 97.00 210 ALA A O 1
ATOM 1584 N N . THR A 1 211 ? -14.958 -3.816 13.994 1.00 97.44 211 THR A N 1
ATOM 1585 C CA . THR A 1 211 ? -16.329 -3.923 14.495 1.00 97.44 211 THR A CA 1
ATOM 1586 C C . THR A 1 211 ? -17.045 -2.590 14.311 1.00 97.44 211 THR A C 1
ATOM 1588 O O . THR A 1 211 ? -16.473 -1.512 14.516 1.00 97.44 211 THR A O 1
ATOM 1591 N N . ARG A 1 212 ? -18.313 -2.662 13.912 1.00 97.38 212 ARG A N 1
ATOM 1592 C CA . ARG A 1 212 ? -19.262 -1.547 13.885 1.00 97.38 212 ARG A CA 1
ATOM 1593 C C . ARG A 1 212 ? -20.548 -1.958 14.585 1.00 97.38 212 ARG A C 1
ATOM 1595 O O . ARG A 1 212 ? -20.792 -3.139 14.829 1.00 97.38 212 ARG A O 1
ATOM 1602 N N . TYR A 1 213 ? -21.374 -0.968 14.885 1.00 97.31 213 TYR A N 1
ATOM 1603 C CA . TYR A 1 213 ? -22.671 -1.175 15.509 1.00 97.31 213 TYR A CA 1
ATOM 1604 C C . TYR A 1 213 ? -23.750 -0.441 14.730 1.00 97.31 213 TYR A C 1
ATOM 1606 O O . TYR A 1 213 ? -23.476 0.555 14.064 1.00 97.31 213 TYR A O 1
ATOM 1614 N N . ALA A 1 214 ? -24.974 -0.937 14.818 1.00 97.44 214 ALA A N 1
ATOM 1615 C CA . ALA A 1 214 ? -26.129 -0.352 14.161 1.00 97.44 214 ALA A CA 1
ATOM 1616 C C . ALA A 1 214 ? -27.352 -0.442 15.067 1.00 97.44 214 ALA A C 1
ATOM 1618 O O . ALA A 1 214 ? -27.502 -1.393 15.836 1.00 97.44 214 ALA A O 1
ATOM 1619 N N . ASN A 1 215 ? -28.255 0.524 14.938 1.00 96.44 215 ASN A N 1
ATOM 1620 C CA . ASN A 1 215 ? -29.605 0.365 15.455 1.00 96.44 215 ASN A CA 1
ATOM 1621 C C . ASN A 1 215 ? -30.403 -0.629 14.607 1.00 96.44 215 ASN A C 1
ATOM 1623 O O . ASN A 1 215 ? -30.146 -0.780 13.413 1.00 96.44 215 ASN A O 1
ATOM 1627 N N . SER A 1 216 ? -31.396 -1.281 15.213 1.00 94.19 216 SER A N 1
ATOM 1628 C CA . SER A 1 216 ? -32.274 -2.218 14.505 1.00 94.19 216 SER A CA 1
ATOM 1629 C C . SER A 1 216 ? -32.916 -1.589 13.265 1.00 94.19 216 SER A C 1
ATOM 1631 O O . SER A 1 216 ? -33.570 -0.549 13.346 1.00 94.19 216 SER A O 1
ATOM 1633 N N . GLY A 1 217 ? -32.711 -2.221 12.108 1.00 95.06 217 GLY A N 1
ATOM 1634 C CA . GLY A 1 217 ? -33.222 -1.767 10.815 1.00 95.06 217 GLY A CA 1
ATOM 1635 C C . GLY A 1 217 ? -32.519 -0.529 10.251 1.00 95.06 217 GLY A C 1
ATOM 1636 O O . GLY A 1 217 ? -33.012 0.043 9.282 1.00 95.06 217 GLY A O 1
ATOM 1637 N N . LYS A 1 218 ? -31.397 -0.098 10.840 1.00 96.69 218 LYS A N 1
ATOM 1638 C CA . LYS A 1 218 ? -30.575 1.025 10.367 1.00 96.69 218 LYS A CA 1
ATOM 1639 C C . LYS A 1 218 ? -29.247 0.532 9.803 1.00 96.69 218 LYS A C 1
ATOM 1641 O O . LYS A 1 218 ? -28.869 -0.625 9.981 1.00 96.69 218 LYS A O 1
ATOM 1646 N N . THR A 1 219 ? -28.546 1.424 9.120 1.00 97.31 219 THR A N 1
ATOM 1647 C CA . THR A 1 219 ? -27.178 1.204 8.653 1.00 97.31 219 THR A CA 1
ATOM 1648 C C . THR A 1 219 ? -26.191 1.252 9.819 1.00 97.31 219 THR A C 1
ATOM 1650 O O . THR A 1 219 ? -26.533 1.668 10.932 1.00 97.31 219 THR A O 1
ATOM 1653 N N . ILE A 1 220 ? -24.953 0.820 9.572 1.00 97.38 220 ILE A N 1
ATOM 1654 C CA . ILE A 1 220 ? -23.869 0.972 10.548 1.00 97.38 220 ILE A CA 1
ATOM 1655 C C . ILE A 1 220 ? -23.683 2.443 10.939 1.00 97.38 220 ILE A C 1
ATOM 1657 O O . ILE A 1 220 ? -23.812 3.345 10.113 1.00 97.38 220 ILE A O 1
ATOM 1661 N N . TYR A 1 221 ? -23.379 2.677 12.212 1.00 95.50 221 TYR A N 1
ATOM 1662 C CA . TYR A 1 221 ? -22.984 3.984 12.716 1.00 95.50 221 TYR A CA 1
ATOM 1663 C C . TYR A 1 221 ? -21.521 4.271 12.358 1.00 95.50 221 TYR A C 1
ATOM 1665 O O . TYR A 1 221 ? -20.641 3.431 12.570 1.00 95.50 221 TYR A O 1
ATOM 1673 N N . GLY A 1 222 ? -21.264 5.477 11.850 1.00 93.44 222 GLY A N 1
ATOM 1674 C CA . GLY A 1 222 ? -19.959 5.881 11.330 1.00 93.44 222 GLY A CA 1
ATOM 1675 C C . GLY A 1 222 ? -19.717 5.408 9.893 1.00 93.44 222 GLY A C 1
ATOM 1676 O O . GLY A 1 222 ? -20.647 5.066 9.166 1.00 93.44 222 GLY A O 1
ATOM 1677 N N . SER A 1 223 ? -18.454 5.420 9.469 1.00 94.56 223 SER A N 1
ATOM 1678 C CA . SER A 1 223 ? -18.045 5.004 8.127 1.00 94.56 223 SER A CA 1
ATOM 1679 C C . SER A 1 223 ? -17.776 3.499 8.028 1.00 94.56 223 SER A C 1
ATOM 1681 O O . SER A 1 223 ? -17.462 2.821 9.021 1.00 94.56 223 SER A O 1
ATOM 1683 N N . MET A 1 224 ? -17.851 2.989 6.793 1.00 96.19 224 MET A N 1
ATOM 1684 C CA . MET A 1 224 ? -17.318 1.672 6.441 1.00 96.19 224 MET A CA 1
ATOM 1685 C C . MET A 1 224 ? -15.839 1.579 6.843 1.00 96.19 224 MET A C 1
ATOM 1687 O O . MET A 1 224 ? -15.110 2.565 6.700 1.00 96.19 224 MET A O 1
ATOM 1691 N N . PRO A 1 225 ? -15.376 0.427 7.355 1.00 95.50 225 PRO A N 1
ATOM 1692 C CA . PRO A 1 225 ? -13.951 0.227 7.555 1.00 95.50 225 PRO A CA 1
ATOM 1693 C C . PRO A 1 225 ? -13.224 0.232 6.205 1.00 95.50 225 PRO A C 1
ATOM 1695 O O . PRO A 1 225 ? -13.705 -0.336 5.226 1.00 95.50 225 PRO A O 1
ATOM 1698 N N . THR A 1 226 ? -12.058 0.865 6.176 1.00 94.75 226 THR A N 1
ATOM 1699 C CA . THR A 1 226 ? -11.114 0.817 5.059 1.00 94.75 226 THR A CA 1
ATOM 1700 C C . THR A 1 226 ? -10.005 -0.162 5.406 1.00 94.75 226 THR A C 1
ATOM 1702 O O . THR A 1 226 ? -9.460 -0.096 6.507 1.00 94.75 226 THR A O 1
ATOM 1705 N N . PHE A 1 227 ? -9.672 -1.050 4.477 1.00 95.00 227 PHE A N 1
ATOM 1706 C CA . PHE A 1 227 ? -8.590 -2.015 4.633 1.00 95.00 227 PHE A CA 1
ATOM 1707 C C . PHE A 1 227 ? -7.617 -1.877 3.470 1.00 95.00 227 PHE A C 1
ATOM 1709 O O . PHE A 1 227 ? -8.033 -1.585 2.351 1.00 95.00 227 PHE A O 1
ATOM 1716 N N . THR A 1 228 ? -6.341 -2.131 3.725 1.00 94.12 228 THR A N 1
ATOM 1717 C CA . THR A 1 228 ? -5.368 -2.510 2.700 1.00 94.12 228 THR A CA 1
ATOM 1718 C C . THR A 1 228 ? -5.125 -4.018 2.766 1.00 94.12 228 THR A C 1
ATOM 1720 O O . THR A 1 228 ? -5.376 -4.649 3.795 1.00 94.12 228 THR A O 1
ATOM 1723 N N . ALA A 1 229 ? -4.606 -4.624 1.694 1.00 94.88 229 ALA A N 1
ATOM 1724 C CA . ALA A 1 229 ? -4.199 -6.032 1.738 1.00 94.88 229 ALA A CA 1
ATOM 1725 C C . ALA A 1 229 ? -3.161 -6.283 2.847 1.00 94.88 229 ALA A C 1
ATOM 1727 O O . ALA A 1 229 ? -3.233 -7.291 3.545 1.00 94.88 229 ALA A O 1
ATOM 1728 N N . LYS A 1 230 ? -2.268 -5.313 3.087 1.00 94.19 230 LYS A N 1
ATOM 1729 C CA . LYS A 1 230 ? -1.283 -5.349 4.173 1.00 94.19 230 LYS A CA 1
ATOM 1730 C C . LYS A 1 230 ? -1.929 -5.385 5.562 1.00 94.19 230 LYS A C 1
ATOM 1732 O O . LYS A 1 230 ? -1.490 -6.167 6.399 1.00 94.19 230 LYS A O 1
ATOM 1737 N N . ASP A 1 231 ? -2.998 -4.619 5.798 1.00 94.38 231 ASP A N 1
ATOM 1738 C CA . ASP A 1 231 ? -3.739 -4.656 7.073 1.00 94.38 231 ASP A CA 1
ATOM 1739 C C . ASP A 1 231 ? -4.407 -6.019 7.321 1.00 94.38 231 ASP A C 1
ATOM 1741 O O . ASP A 1 231 ? -4.588 -6.440 8.465 1.00 94.38 231 ASP A O 1
ATOM 1745 N N . LEU A 1 232 ? -4.805 -6.707 6.245 1.00 95.81 232 LEU A N 1
ATOM 1746 C CA . LEU A 1 232 ? -5.510 -7.986 6.313 1.00 95.81 232 LEU A CA 1
ATOM 1747 C C . LEU A 1 232 ? -4.559 -9.181 6.430 1.00 95.81 232 LEU A C 1
ATOM 1749 O O . LEU A 1 232 ? -4.862 -10.101 7.193 1.00 95.81 232 LEU A O 1
ATOM 1753 N N . LEU A 1 233 ? -3.441 -9.166 5.704 1.00 95.31 233 LEU A N 1
ATOM 1754 C CA . LEU A 1 233 ? -2.458 -10.253 5.645 1.00 95.31 233 LEU A CA 1
ATOM 1755 C C . LEU A 1 233 ? -1.376 -10.145 6.728 1.00 95.31 233 LEU A C 1
ATOM 1757 O O . LEU A 1 233 ? -0.870 -11.163 7.192 1.00 95.31 233 LEU A O 1
ATOM 1761 N N . GLY A 1 234 ? -1.026 -8.935 7.175 1.00 94.50 234 GLY A N 1
ATOM 1762 C CA . GLY A 1 234 ? 0.020 -8.737 8.177 1.00 94.50 234 GLY A CA 1
ATOM 1763 C C . GLY A 1 234 ? 1.369 -9.300 7.719 1.00 94.50 234 GLY A C 1
ATOM 1764 O O . GLY A 1 234 ? 1.946 -8.804 6.755 1.00 94.50 234 GLY A O 1
ATOM 1765 N N . SER A 1 235 ? 1.871 -10.326 8.416 1.00 94.44 235 SER A N 1
ATOM 1766 C CA . SER A 1 235 ? 3.132 -11.007 8.077 1.00 94.44 235 SER A CA 1
ATOM 1767 C C . SER A 1 235 ? 3.089 -11.759 6.751 1.00 94.44 235 SER A C 1
ATOM 1769 O O . SER A 1 235 ? 4.138 -11.972 6.154 1.00 94.44 235 SER A O 1
ATOM 1771 N N . ASP A 1 236 ? 1.897 -12.141 6.298 1.00 95.19 236 ASP A N 1
ATOM 1772 C CA . ASP A 1 236 ? 1.720 -12.943 5.086 1.00 95.19 236 ASP A CA 1
ATOM 1773 C C . ASP A 1 236 ? 1.662 -12.058 3.826 1.00 95.19 236 ASP A C 1
ATOM 1775 O O . ASP A 1 236 ? 1.527 -12.555 2.713 1.00 95.19 236 ASP A O 1
ATOM 1779 N N . TYR A 1 237 ? 1.753 -10.731 3.985 1.00 96.75 237 TYR A N 1
ATOM 1780 C CA . TYR A 1 237 ? 1.755 -9.787 2.872 1.00 96.75 237 TYR A CA 1
ATOM 1781 C C . TYR A 1 237 ? 3.061 -9.883 2.078 1.00 96.75 237 TYR A C 1
ATOM 1783 O O . TYR A 1 237 ? 4.130 -9.520 2.572 1.00 96.75 237 TYR A O 1
ATOM 1791 N N . ASN A 1 238 ? 2.961 -10.289 0.814 1.00 97.50 238 ASN A N 1
ATOM 1792 C CA . ASN A 1 238 ? 4.074 -10.254 -0.127 1.00 97.50 238 ASN A CA 1
ATOM 1793 C C . ASN A 1 238 ? 4.068 -8.950 -0.939 1.00 97.50 238 ASN A C 1
ATOM 1795 O O . ASN A 1 238 ? 3.168 -8.725 -1.743 1.00 97.50 238 ASN A O 1
ATOM 1799 N N . GLU A 1 239 ? 5.093 -8.114 -0.765 1.00 97.12 239 GLU A N 1
ATOM 1800 C CA . GLU A 1 239 ? 5.263 -6.821 -1.451 1.00 97.12 239 GLU A CA 1
ATOM 1801 C C . GLU A 1 239 ? 5.544 -6.921 -2.959 1.00 97.12 239 GLU A C 1
ATOM 1803 O O . GLU A 1 239 ? 5.464 -5.915 -3.662 1.00 97.12 239 GLU A O 1
ATOM 1808 N N . HIS A 1 240 ? 5.845 -8.123 -3.456 1.00 98.00 240 HIS A N 1
ATOM 1809 C CA . HIS A 1 240 ? 6.023 -8.391 -4.881 1.00 98.00 240 HIS A CA 1
ATOM 1810 C C . HIS A 1 240 ? 4.710 -8.705 -5.612 1.00 98.00 240 HIS A C 1
ATOM 1812 O O . HIS A 1 240 ? 4.670 -8.614 -6.839 1.00 98.00 240 HIS A O 1
ATOM 1818 N N . HIS A 1 241 ? 3.650 -9.064 -4.883 1.00 98.25 241 HIS A N 1
ATOM 1819 C CA . HIS A 1 241 ? 2.350 -9.429 -5.447 1.00 98.25 241 HIS A CA 1
ATOM 1820 C C . HIS A 1 241 ? 1.458 -8.202 -5.665 1.00 98.25 241 HIS A C 1
ATOM 1822 O O . HIS A 1 241 ? 1.629 -7.154 -5.042 1.00 98.25 241 HIS A O 1
ATOM 1828 N N . TYR A 1 242 ? 0.461 -8.358 -6.533 1.00 97.69 242 TYR A N 1
ATOM 1829 C CA . TYR A 1 242 ? -0.596 -7.381 -6.748 1.00 97.69 242 TYR A CA 1
ATOM 1830 C C . TYR A 1 242 ? -1.874 -7.790 -6.018 1.00 97.69 242 TYR A C 1
ATOM 1832 O O . TYR A 1 242 ? -2.363 -8.910 -6.179 1.00 97.69 242 TYR A O 1
ATOM 1840 N N . TYR A 1 243 ? -2.460 -6.844 -5.282 1.00 96.88 243 TYR A N 1
ATOM 1841 C CA . TYR A 1 243 ? -3.711 -7.037 -4.555 1.00 96.88 243 TYR A CA 1
ATOM 1842 C C . TYR A 1 243 ? -4.753 -6.013 -4.992 1.00 96.88 243 TYR A C 1
ATOM 1844 O O . TYR A 1 243 ? -4.462 -4.821 -5.074 1.00 96.88 243 TYR A O 1
ATOM 1852 N N . SER A 1 244 ? -5.985 -6.456 -5.237 1.00 94.62 244 SER A N 1
ATOM 1853 C CA . SER A 1 244 ? -7.062 -5.578 -5.712 1.00 94.62 244 SER A CA 1
ATOM 1854 C C . SER A 1 244 ? -8.451 -6.063 -5.303 1.00 94.62 244 SER A C 1
ATOM 1856 O O . SER A 1 244 ? -8.625 -7.175 -4.808 1.00 94.62 244 SER A O 1
ATOM 1858 N N . GLY A 1 245 ? -9.461 -5.214 -5.511 1.00 93.19 245 GLY A N 1
ATOM 1859 C CA . GLY A 1 245 ? -10.863 -5.614 -5.380 1.00 93.19 245 GLY A CA 1
ATOM 1860 C C . GLY A 1 245 ? -11.273 -5.994 -3.958 1.00 93.19 245 GLY A C 1
ATOM 1861 O O . GLY A 1 245 ? -11.947 -7.006 -3.781 1.00 93.19 245 GLY A O 1
ATOM 1862 N N . ILE A 1 246 ? -10.872 -5.206 -2.951 1.00 94.50 246 ILE A N 1
ATOM 1863 C CA . ILE A 1 246 ? -11.361 -5.398 -1.579 1.00 94.50 246 ILE A CA 1
ATOM 1864 C C . ILE A 1 246 ? -12.887 -5.298 -1.584 1.00 94.50 246 ILE A C 1
ATOM 1866 O O . ILE A 1 246 ? -13.460 -4.255 -1.902 1.00 94.50 246 ILE A O 1
ATOM 1870 N N . ALA A 1 247 ? -13.533 -6.400 -1.226 1.00 95.56 247 ALA A N 1
ATOM 1871 C CA . ALA A 1 247 ? -14.969 -6.574 -1.288 1.00 95.56 247 ALA A CA 1
ATOM 1872 C C . ALA A 1 247 ? -15.509 -7.137 0.025 1.00 95.56 247 ALA A C 1
ATOM 1874 O O . ALA A 1 247 ? -14.841 -7.885 0.745 1.00 95.56 247 ALA A O 1
ATOM 1875 N N . PHE A 1 248 ? -16.760 -6.789 0.304 1.00 97.00 248 PHE A N 1
ATOM 1876 C CA . PHE A 1 248 ? -17.494 -7.225 1.480 1.00 97.00 248 PHE A CA 1
ATOM 1877 C C . PHE A 1 248 ? -18.573 -8.228 1.078 1.00 97.00 248 PHE A C 1
ATOM 1879 O O . PHE A 1 248 ? -19.317 -8.009 0.118 1.00 97.00 248 PHE A O 1
ATOM 1886 N N . GLU A 1 249 ? -18.661 -9.323 1.827 1.00 97.06 249 GLU A N 1
ATOM 1887 C CA . GLU A 1 249 ? -19.600 -10.417 1.595 1.00 97.06 249 GLU A CA 1
ATOM 1888 C C . GLU A 1 249 ? -21.040 -9.924 1.403 1.00 97.06 249 GLU A C 1
ATOM 1890 O O . GLU A 1 249 ? -21.528 -9.049 2.123 1.00 97.06 249 GLU A O 1
ATOM 1895 N N . GLY A 1 250 ? -21.722 -10.490 0.403 1.00 94.50 250 GLY A N 1
ATOM 1896 C CA . GLY A 1 250 ? -23.106 -10.142 0.080 1.00 94.50 250 GLY A CA 1
ATOM 1897 C C . GLY A 1 250 ? -23.296 -8.706 -0.419 1.00 94.50 250 GLY A C 1
ATOM 1898 O O . GLY A 1 250 ? -24.418 -8.207 -0.382 1.00 94.50 250 GLY A O 1
ATOM 1899 N N . GLY A 1 251 ? -22.224 -8.025 -0.844 1.00 95.12 251 GLY A N 1
ATOM 1900 C CA . GLY A 1 251 ? -22.283 -6.625 -1.265 1.00 95.12 251 GLY A CA 1
ATOM 1901 C C . GLY A 1 251 ? -22.555 -5.665 -0.105 1.00 95.12 251 GLY A C 1
ATOM 1902 O O . GLY A 1 251 ? -23.130 -4.594 -0.316 1.00 95.12 251 GLY A O 1
ATOM 1903 N N . PHE A 1 252 ? -22.184 -6.051 1.123 1.00 97.62 252 PHE A N 1
ATOM 1904 C CA . PHE A 1 252 ? -22.393 -5.214 2.300 1.00 97.62 252 PHE A CA 1
ATOM 1905 C C . PHE A 1 252 ? -21.736 -3.842 2.110 1.00 97.62 252 PHE A C 1
ATOM 1907 O O . PHE A 1 252 ? -20.565 -3.719 1.756 1.00 97.62 252 PHE A O 1
ATOM 1914 N N . SER A 1 253 ? -22.504 -2.794 2.370 1.00 96.69 253 SER A N 1
ATOM 1915 C CA . SER A 1 253 ? -22.118 -1.412 2.102 1.00 96.69 253 SER A CA 1
ATOM 1916 C C . SER A 1 253 ? -22.705 -0.462 3.144 1.00 96.69 253 SER A C 1
ATOM 1918 O O . SER A 1 253 ? -23.509 -0.856 3.992 1.00 96.69 253 SER A O 1
ATOM 1920 N N . ALA A 1 254 ? -22.343 0.820 3.059 1.00 95.62 254 ALA A N 1
ATOM 1921 C CA . ALA A 1 254 ? -22.839 1.855 3.966 1.00 95.62 254 ALA A CA 1
ATOM 1922 C C . ALA A 1 254 ? -24.375 2.012 3.955 1.00 95.62 254 ALA A C 1
ATOM 1924 O O . ALA A 1 254 ? -24.929 2.546 4.910 1.00 95.62 254 ALA A O 1
ATOM 1925 N N . SER A 1 255 ? -25.068 1.536 2.914 1.00 96.38 255 SER A N 1
ATOM 1926 C CA . SER A 1 255 ? -26.534 1.555 2.804 1.00 96.38 255 SER A CA 1
ATOM 1927 C C . SER A 1 255 ? -27.211 0.272 3.305 1.00 96.38 255 SER A C 1
ATOM 1929 O O . SER A 1 255 ? -28.438 0.173 3.288 1.00 96.38 255 SER A O 1
ATOM 1931 N N . THR A 1 256 ? -26.445 -0.726 3.758 1.00 97.62 256 THR A N 1
ATOM 1932 C CA . THR A 1 256 ? -27.002 -2.012 4.192 1.00 97.62 256 THR A CA 1
ATOM 1933 C C . THR A 1 256 ? -27.653 -1.898 5.569 1.00 97.62 256 THR A C 1
ATOM 1935 O O . THR A 1 256 ? -26.993 -1.580 6.559 1.00 97.62 256 THR A O 1
ATOM 1938 N N . ASN A 1 257 ? -28.947 -2.215 5.650 1.00 97.31 257 ASN A N 1
ATOM 1939 C CA . ASN A 1 257 ? -29.677 -2.253 6.917 1.00 97.31 257 ASN A CA 1
ATOM 1940 C C . ASN A 1 257 ? -29.303 -3.484 7.757 1.00 97.31 257 ASN A C 1
ATOM 1942 O O . ASN A 1 257 ? -29.203 -4.609 7.260 1.00 97.31 257 ASN A O 1
ATOM 1946 N N . VAL A 1 258 ? -29.165 -3.277 9.064 1.00 97.31 258 VAL A N 1
ATOM 1947 C CA . VAL A 1 258 ? -28.769 -4.298 10.036 1.00 97.31 258 VAL A CA 1
ATOM 1948 C C . VAL A 1 258 ? -29.952 -4.632 10.944 1.00 97.31 258 VAL A C 1
ATOM 1950 O O . VAL A 1 258 ? -30.426 -3.801 11.713 1.00 97.31 258 VAL A O 1
ATOM 1953 N N . THR A 1 259 ? -30.445 -5.866 10.865 1.00 95.00 259 THR A N 1
ATOM 1954 C CA . THR A 1 259 ? -31.606 -6.359 11.641 1.00 95.00 259 THR A CA 1
ATOM 1955 C C . THR A 1 259 ? -31.249 -7.440 12.664 1.00 95.00 259 THR A C 1
ATOM 1957 O O . THR A 1 259 ? -32.097 -7.858 13.449 1.00 95.00 259 THR A O 1
ATOM 1960 N N . ALA A 1 260 ? -30.001 -7.900 12.650 1.00 95.31 260 ALA A N 1
ATOM 1961 C CA . ALA A 1 260 ? -29.430 -8.881 13.559 1.00 95.31 260 ALA A CA 1
ATOM 1962 C C . ALA A 1 260 ? -27.910 -8.683 13.604 1.00 95.31 260 ALA A C 1
ATOM 1964 O O . ALA A 1 260 ? -27.360 -7.976 12.754 1.00 95.31 260 ALA A O 1
ATOM 1965 N N . ASP A 1 261 ? -27.238 -9.329 14.557 1.00 96.75 261 ASP A N 1
ATOM 1966 C CA . ASP A 1 261 ? -25.778 -9.396 14.545 1.00 96.75 261 ASP A CA 1
ATOM 1967 C C . ASP A 1 261 ? -25.300 -10.049 13.243 1.00 96.75 261 ASP A C 1
ATOM 1969 O O . ASP A 1 261 ? -25.881 -11.032 12.773 1.00 96.75 261 ASP A O 1
ATOM 1973 N N . LYS A 1 262 ? -24.255 -9.482 12.642 1.00 96.56 262 LYS A N 1
ATOM 1974 C CA . LYS A 1 262 ? -23.719 -9.924 11.353 1.00 96.56 262 LYS A CA 1
ATOM 1975 C C . LYS A 1 262 ? -22.216 -10.123 11.436 1.00 96.56 262 LYS A C 1
ATOM 1977 O O . LYS A 1 262 ? -21.505 -9.365 12.094 1.00 96.56 262 LYS A O 1
ATOM 1982 N N . ARG A 1 263 ? -21.743 -11.124 10.701 1.00 97.56 263 ARG A N 1
ATOM 1983 C CA . ARG A 1 263 ? -20.354 -11.215 10.264 1.00 97.56 263 ARG A CA 1
ATOM 1984 C C . ARG A 1 263 ? -20.322 -10.933 8.773 1.00 97.56 263 ARG A C 1
ATOM 1986 O O . ARG A 1 263 ? -21.175 -11.437 8.051 1.00 97.56 263 ARG A O 1
ATOM 1993 N N . VAL A 1 264 ? -19.396 -10.082 8.362 1.00 98.00 264 VAL A N 1
ATOM 1994 C CA . VAL A 1 264 ? -19.198 -9.685 6.971 1.00 98.00 264 VAL A CA 1
ATOM 1995 C C . VAL A 1 264 ? -17.785 -10.087 6.598 1.00 98.00 264 VAL A C 1
ATOM 1997 O O . VAL A 1 264 ? -16.818 -9.476 7.061 1.00 98.00 264 VAL A O 1
ATOM 2000 N N . THR A 1 265 ? -17.660 -11.130 5.787 1.00 97.94 265 THR A N 1
ATOM 2001 C CA . THR A 1 265 ? -16.351 -11.576 5.317 1.00 97.94 265 THR A CA 1
ATOM 2002 C C . THR A 1 265 ? -15.766 -10.554 4.342 1.00 97.94 265 THR A C 1
ATOM 2004 O O . THR A 1 265 ? -16.461 -10.051 3.460 1.00 97.94 265 THR A O 1
ATOM 2007 N N . VAL A 1 266 ? -14.490 -10.220 4.519 1.00 97.69 266 VAL A N 1
ATOM 2008 C CA . VAL A 1 266 ? -13.708 -9.377 3.612 1.00 97.69 266 VAL A CA 1
ATOM 2009 C C . VAL A 1 266 ? -12.922 -10.293 2.684 1.00 97.69 266 VAL A C 1
ATOM 2011 O O . VAL A 1 266 ? -12.343 -11.280 3.132 1.00 97.69 266 VAL A O 1
ATOM 2014 N N . SER A 1 267 ? -12.897 -9.969 1.398 1.00 95.62 267 SER A N 1
ATOM 2015 C CA . SER A 1 267 ? -12.151 -10.707 0.375 1.00 95.62 267 SER A CA 1
ATOM 2016 C C . SER A 1 267 ? -11.448 -9.738 -0.569 1.00 95.62 267 SER A C 1
ATOM 2018 O O . SER A 1 267 ? -11.816 -8.568 -0.632 1.00 95.62 267 SER A O 1
ATOM 2020 N N . PHE A 1 268 ? -10.423 -10.211 -1.267 1.00 96.38 268 PHE A N 1
ATOM 2021 C CA . PHE A 1 268 ? -9.704 -9.474 -2.302 1.00 96.38 268 PHE A CA 1
ATOM 2022 C C . PHE A 1 268 ? -9.089 -10.467 -3.291 1.00 96.38 268 PHE A C 1
ATOM 2024 O O . PHE A 1 268 ? -9.042 -11.669 -3.029 1.00 96.38 268 PHE A O 1
ATOM 2031 N N . THR A 1 269 ? -8.629 -9.957 -4.426 1.00 96.19 269 THR A N 1
ATOM 2032 C CA . THR A 1 269 ? -7.870 -10.716 -5.421 1.00 96.19 269 THR A CA 1
ATOM 2033 C C . THR A 1 269 ? -6.382 -10.529 -5.175 1.00 96.19 269 THR A C 1
ATOM 2035 O O . THR A 1 269 ? -5.934 -9.396 -5.013 1.00 96.19 269 THR A O 1
ATOM 2038 N N . GLU A 1 270 ? -5.633 -11.626 -5.190 1.00 96.44 270 GLU A N 1
ATOM 2039 C CA . GLU A 1 270 ? -4.171 -11.656 -5.165 1.00 96.44 270 GLU A CA 1
ATOM 2040 C C . GLU A 1 270 ? -3.654 -12.240 -6.483 1.00 96.44 270 GLU A C 1
ATOM 2042 O O . GLU A 1 270 ? -4.207 -13.214 -7.001 1.00 96.44 270 GLU A O 1
ATOM 2047 N N . LYS A 1 271 ? -2.607 -11.629 -7.036 1.00 97.12 271 LYS A N 1
ATOM 2048 C CA . LYS A 1 271 ? -1.864 -12.115 -8.200 1.00 97.12 271 LYS A CA 1
ATOM 2049 C C . LYS A 1 271 ? -0.368 -12.003 -7.927 1.00 97.12 271 LYS A C 1
ATOM 2051 O O . LYS A 1 271 ? 0.067 -11.010 -7.355 1.00 97.12 271 LYS A O 1
ATOM 2056 N N . ASP A 1 272 ? 0.424 -12.934 -8.451 1.00 97.38 272 ASP A N 1
ATOM 2057 C CA . ASP A 1 272 ? 1.889 -12.932 -8.283 1.00 97.38 272 ASP A CA 1
ATOM 2058 C C . ASP A 1 272 ? 2.577 -11.676 -8.854 1.00 97.38 272 ASP A C 1
ATOM 2060 O O . ASP A 1 272 ? 3.698 -11.337 -8.478 1.00 97.38 272 ASP A O 1
ATOM 2064 N N . CYS A 1 273 ? 1.923 -10.993 -9.797 1.00 97.62 273 CYS A N 1
ATOM 2065 C CA . CYS A 1 273 ? 2.388 -9.751 -10.406 1.00 97.62 273 CYS A CA 1
ATOM 2066 C C . CYS A 1 273 ? 1.223 -8.943 -10.998 1.00 97.62 273 CYS A C 1
ATOM 2068 O O . CYS A 1 273 ? 0.134 -9.470 -11.250 1.00 97.62 273 CYS A O 1
ATOM 2070 N N . TYR A 1 274 ? 1.472 -7.659 -11.250 1.00 98.62 274 TYR A N 1
ATOM 2071 C CA . TYR A 1 274 ? 0.579 -6.784 -11.999 1.00 98.62 274 TYR A CA 1
ATOM 2072 C C . TYR A 1 274 ? 0.695 -7.039 -13.512 1.00 98.62 274 TYR A C 1
ATOM 2074 O O . TYR A 1 274 ? 1.788 -7.225 -14.046 1.00 98.62 274 TYR A O 1
ATOM 2082 N N . GLU A 1 275 ? -0.432 -7.050 -14.223 1.00 98.69 275 GLU A N 1
ATOM 2083 C CA . GLU A 1 275 ? -0.486 -7.358 -15.658 1.00 98.69 275 GLU A CA 1
ATOM 2084 C C . GLU A 1 275 ? -0.755 -6.092 -16.471 1.00 98.69 275 GLU A C 1
ATOM 2086 O O . GLU A 1 275 ? -1.739 -5.392 -16.240 1.00 98.69 275 GLU A O 1
ATOM 2091 N N . ILE A 1 276 ? 0.105 -5.817 -17.451 1.00 98.88 276 ILE A N 1
ATOM 2092 C CA . ILE A 1 276 ? 0.050 -4.607 -18.273 1.00 98.88 276 ILE A CA 1
ATOM 2093 C C . ILE A 1 276 ? -0.345 -4.983 -19.702 1.00 98.88 276 ILE A C 1
ATOM 2095 O O . ILE A 1 276 ? 0.466 -5.511 -20.465 1.00 98.88 276 ILE A O 1
ATOM 2099 N N . ALA A 1 277 ? -1.596 -4.689 -20.061 1.00 98.56 277 ALA A N 1
ATOM 2100 C CA . ALA A 1 277 ? -2.150 -4.932 -21.396 1.00 98.56 277 ALA A CA 1
ATOM 2101 C C . ALA A 1 277 ? -2.502 -3.640 -22.157 1.00 98.56 277 ALA A C 1
ATOM 2103 O O . ALA A 1 277 ? -2.857 -3.692 -23.332 1.00 98.56 277 ALA A O 1
ATOM 2104 N N . SER A 1 278 ? -2.453 -2.485 -21.489 1.00 98.75 278 SER A N 1
ATOM 2105 C CA . SER A 1 278 ? -2.924 -1.197 -22.008 1.00 98.75 278 SER A CA 1
ATOM 2106 C C . SER A 1 278 ? -2.134 -0.023 -21.424 1.00 98.75 278 SER A C 1
ATOM 2108 O O . SER A 1 278 ? -1.384 -0.181 -20.455 1.00 98.75 278 SER A O 1
ATOM 2110 N N . LYS A 1 279 ? -2.332 1.170 -21.997 1.00 98.44 279 LYS A N 1
ATOM 2111 C CA . LYS A 1 279 ? -1.769 2.428 -21.487 1.00 98.44 279 LYS A CA 1
ATOM 2112 C C . LYS A 1 279 ? -2.278 2.737 -20.081 1.00 98.44 279 LYS A C 1
ATOM 2114 O O . LYS A 1 279 ? -1.520 3.194 -19.230 1.00 98.44 279 LYS A O 1
ATOM 2119 N N . GLU A 1 280 ? -3.550 2.463 -19.826 1.00 98.56 280 GLU A N 1
ATOM 2120 C CA . GLU A 1 280 ? -4.191 2.671 -18.533 1.00 98.56 280 GLU A CA 1
ATOM 2121 C C . GLU A 1 280 ? -3.575 1.757 -17.470 1.00 98.56 280 GLU A C 1
ATOM 2123 O O . GLU A 1 280 ? -3.309 2.216 -16.362 1.00 98.56 280 GLU A O 1
ATOM 2128 N N . ASN A 1 281 ? -3.251 0.505 -17.821 1.00 98.62 281 ASN A N 1
ATOM 2129 C CA . ASN A 1 281 ? -2.531 -0.384 -16.908 1.00 98.62 281 ASN A CA 1
ATOM 2130 C C . ASN A 1 281 ? -1.108 0.106 -16.627 1.00 98.62 281 ASN A C 1
ATOM 2132 O O . ASN A 1 281 ? -0.658 0.044 -15.489 1.00 98.62 281 ASN A O 1
ATOM 2136 N N . TRP A 1 282 ? -0.393 0.616 -17.636 1.00 98.81 282 TRP A N 1
ATOM 2137 C CA . TRP A 1 282 ? 0.924 1.218 -17.407 1.00 98.81 282 TRP A CA 1
ATOM 2138 C C . TRP A 1 282 ? 0.836 2.389 -16.424 1.00 98.81 282 TRP A C 1
ATOM 2140 O O . TRP A 1 282 ? 1.623 2.469 -15.484 1.00 98.81 282 TRP A O 1
ATOM 2150 N N . LYS A 1 283 ? -0.161 3.261 -16.601 1.00 98.69 283 LYS A N 1
ATOM 2151 C CA . LYS A 1 283 ? -0.397 4.377 -15.687 1.00 98.69 283 LYS A CA 1
ATOM 2152 C C . LYS A 1 283 ? -0.691 3.906 -14.266 1.00 98.69 283 LYS A C 1
ATOM 2154 O O . LYS A 1 283 ? -0.065 4.405 -13.339 1.00 98.69 283 LYS A O 1
ATOM 2159 N N . GLU A 1 284 ? -1.574 2.924 -14.093 1.00 98.56 284 GLU A N 1
ATOM 2160 C CA . GLU A 1 284 ? -1.864 2.357 -12.772 1.00 98.56 284 GLU A CA 1
ATOM 2161 C C . GLU A 1 284 ? -0.610 1.727 -12.143 1.00 98.56 284 GLU A C 1
ATOM 2163 O O . GLU A 1 284 ? -0.340 1.955 -10.968 1.00 98.56 284 GLU A O 1
ATOM 2168 N N . PHE A 1 285 ? 0.205 1.003 -12.916 1.00 98.81 285 PHE A N 1
ATOM 2169 C CA . PHE A 1 285 ? 1.488 0.481 -12.441 1.00 98.81 285 PHE A CA 1
ATOM 2170 C C . PHE A 1 285 ? 2.409 1.602 -11.934 1.00 98.81 285 PHE A C 1
ATOM 2172 O O . PHE A 1 285 ? 2.945 1.505 -10.828 1.00 98.81 285 PHE A O 1
ATOM 2179 N N . CYS A 1 286 ? 2.557 2.690 -12.696 1.00 98.69 286 CYS A N 1
ATOM 2180 C CA . CYS A 1 286 ? 3.334 3.850 -12.265 1.00 98.69 286 CYS A CA 1
ATOM 2181 C C . CYS A 1 286 ? 2.752 4.489 -10.997 1.00 98.69 286 CYS A C 1
ATOM 2183 O O . CYS A 1 286 ? 3.512 4.787 -10.078 1.00 98.69 286 CYS A O 1
ATOM 2185 N N . ASP A 1 287 ? 1.431 4.656 -10.910 1.00 98.38 287 ASP A N 1
ATOM 2186 C CA . ASP A 1 287 ? 0.756 5.221 -9.736 1.00 98.38 287 ASP A CA 1
ATOM 2187 C C . ASP A 1 287 ? 0.965 4.344 -8.487 1.00 98.38 287 ASP A C 1
ATOM 2189 O O . ASP A 1 287 ? 1.220 4.867 -7.403 1.00 98.38 287 ASP A O 1
ATOM 2193 N N . LEU A 1 288 ? 0.938 3.013 -8.625 1.00 97.62 288 LEU A N 1
ATOM 2194 C CA . LEU A 1 288 ? 1.213 2.071 -7.532 1.00 97.62 288 LEU A CA 1
ATOM 2195 C C . LEU A 1 288 ? 2.663 2.179 -7.041 1.00 97.62 288 LEU A C 1
ATOM 2197 O O . LEU A 1 288 ? 2.901 2.288 -5.834 1.00 97.62 288 LEU A O 1
ATOM 2201 N N . VAL A 1 289 ? 3.633 2.190 -7.962 1.00 98.44 289 VAL A N 1
ATOM 2202 C CA . VAL A 1 289 ? 5.064 2.330 -7.637 1.00 98.44 289 VAL A CA 1
ATOM 2203 C C . VAL A 1 289 ? 5.333 3.678 -6.970 1.00 98.44 289 VAL A C 1
ATOM 2205 O O . VAL A 1 289 ? 5.928 3.734 -5.891 1.00 98.44 289 VAL A O 1
ATOM 2208 N N . ASN A 1 290 ? 4.837 4.763 -7.567 1.00 98.38 290 ASN A N 1
ATOM 2209 C CA . ASN A 1 290 ? 5.003 6.124 -7.058 1.00 98.38 290 ASN A CA 1
ATOM 2210 C C . ASN A 1 290 ? 4.211 6.354 -5.755 1.00 98.38 290 ASN A C 1
ATOM 2212 O O . ASN A 1 290 ? 4.598 7.193 -4.946 1.00 98.38 290 ASN A O 1
ATOM 2216 N N . GLY A 1 291 ? 3.161 5.566 -5.505 1.00 96.44 291 GLY A N 1
ATOM 2217 C CA . GLY A 1 291 ? 2.423 5.500 -4.241 1.00 96.44 291 GLY A CA 1
ATOM 2218 C C . GLY A 1 291 ? 3.108 4.679 -3.140 1.00 96.44 291 GLY A C 1
ATOM 2219 O O . GLY A 1 291 ? 2.581 4.594 -2.031 1.00 96.44 291 GLY A O 1
ATOM 2220 N N . GLY A 1 292 ? 4.274 4.081 -3.416 1.00 95.81 292 GLY A N 1
ATOM 2221 C CA . GLY A 1 292 ? 5.106 3.379 -2.434 1.00 95.81 292 GLY A CA 1
ATOM 2222 C C . GLY A 1 292 ? 5.141 1.854 -2.569 1.00 95.81 292 GLY A C 1
ATOM 2223 O O . GLY A 1 292 ? 5.854 1.209 -1.803 1.00 95.81 292 GLY A O 1
ATOM 2224 N N . GLN A 1 293 ? 4.438 1.254 -3.537 1.00 96.88 293 GLN A N 1
ATOM 2225 C CA . GLN A 1 293 ? 4.539 -0.185 -3.833 1.00 96.88 293 GLN A CA 1
ATOM 2226 C C . GLN A 1 293 ? 5.754 -0.471 -4.727 1.00 96.88 293 GLN A C 1
ATOM 2228 O O . GLN A 1 293 ? 5.646 -0.974 -5.842 1.00 96.88 293 GLN A O 1
ATOM 2233 N N . THR A 1 294 ? 6.939 -0.106 -4.244 1.00 97.88 294 THR A N 1
ATOM 2234 C CA . THR A 1 294 ? 8.166 -0.047 -5.048 1.00 97.88 294 THR A CA 1
ATOM 2235 C C . THR A 1 294 ? 8.676 -1.399 -5.534 1.00 97.88 294 THR A C 1
ATOM 2237 O O . THR A 1 294 ? 9.365 -1.444 -6.550 1.00 97.88 294 THR A O 1
ATOM 2240 N N . LYS A 1 295 ? 8.344 -2.491 -4.840 1.00 98.31 295 LYS A N 1
ATOM 2241 C CA . LYS A 1 295 ? 8.805 -3.859 -5.139 1.00 98.31 295 LYS A CA 1
ATOM 2242 C C . LYS A 1 295 ? 7.821 -4.689 -5.961 1.00 98.31 295 LYS A C 1
ATOM 2244 O O . LYS A 1 295 ? 8.103 -5.853 -6.249 1.00 98.31 295 LYS A O 1
ATOM 2249 N N . LEU A 1 296 ? 6.697 -4.092 -6.355 1.00 98.56 296 LEU A N 1
ATOM 2250 C CA . LEU A 1 296 ? 5.655 -4.740 -7.141 1.00 98.56 296 LEU A CA 1
ATOM 2251 C C . LEU A 1 296 ? 6.238 -5.362 -8.418 1.00 98.56 296 LEU A C 1
ATOM 2253 O O . LEU A 1 296 ? 6.838 -4.672 -9.250 1.00 98.56 296 LEU A O 1
ATOM 2257 N N . ASN A 1 297 ? 6.033 -6.664 -8.598 1.00 98.88 297 ASN A N 1
ATOM 2258 C CA . ASN A 1 297 ? 6.365 -7.311 -9.857 1.00 98.88 297 ASN A CA 1
ATOM 2259 C C . ASN A 1 297 ? 5.309 -6.972 -10.903 1.00 98.88 297 ASN A C 1
ATOM 2261 O O . ASN A 1 297 ? 4.115 -6.905 -10.602 1.00 98.88 297 ASN A O 1
ATOM 2265 N N . ALA A 1 298 ? 5.739 -6.814 -12.150 1.00 98.88 298 ALA A N 1
ATOM 2266 C CA . ALA A 1 298 ? 4.844 -6.580 -13.269 1.00 98.88 298 ALA A CA 1
ATOM 2267 C C . ALA A 1 298 ? 5.273 -7.369 -14.505 1.00 98.88 298 ALA A C 1
ATOM 2269 O O . ALA A 1 298 ? 6.458 -7.630 -14.718 1.00 98.88 298 ALA A O 1
ATOM 2270 N N . LYS A 1 299 ? 4.300 -7.730 -15.342 1.00 98.81 299 LYS A N 1
ATOM 2271 C CA . LYS A 1 299 ? 4.552 -8.301 -16.665 1.00 98.81 299 LYS A CA 1
ATOM 2272 C C . LYS A 1 299 ? 3.670 -7.657 -17.722 1.00 98.81 299 LYS A C 1
ATOM 2274 O O . LYS A 1 299 ? 2.501 -7.361 -17.471 1.00 98.81 299 LYS A O 1
ATOM 2279 N N . MET A 1 300 ? 4.207 -7.495 -18.924 1.00 98.88 300 MET A N 1
ATOM 2280 C CA . MET A 1 300 ? 3.398 -7.126 -20.081 1.00 98.88 300 MET A CA 1
ATOM 2281 C C . MET A 1 300 ? 2.706 -8.360 -20.663 1.00 98.88 300 MET A C 1
ATOM 2283 O O . MET A 1 300 ? 3.266 -9.458 -20.697 1.00 98.88 300 MET A O 1
ATOM 2287 N N . THR A 1 301 ? 1.478 -8.169 -21.134 1.00 98.75 301 THR A N 1
ATOM 2288 C CA . THR A 1 301 ? 0.673 -9.202 -21.812 1.00 98.75 301 THR A CA 1
ATOM 2289 C C . THR A 1 301 ? 0.236 -8.783 -23.218 1.00 98.75 301 THR A C 1
ATOM 2291 O O . THR A 1 301 ? -0.377 -9.568 -23.939 1.00 98.75 301 THR A O 1
ATOM 2294 N N . ALA A 1 302 ? 0.564 -7.555 -23.621 1.00 98.81 302 ALA A N 1
ATOM 2295 C CA . ALA A 1 302 ? 0.364 -7.025 -24.960 1.00 98.81 302 ALA A CA 1
ATOM 2296 C C . ALA A 1 302 ? 1.401 -5.932 -25.254 1.00 98.81 302 ALA A C 1
ATOM 2298 O O . ALA A 1 302 ? 2.044 -5.408 -24.346 1.00 98.81 302 ALA A O 1
ATOM 2299 N N . ASN A 1 303 ? 1.541 -5.557 -26.528 1.00 98.94 303 ASN A N 1
ATOM 2300 C CA . ASN A 1 303 ? 2.222 -4.310 -26.876 1.00 98.94 303 ASN A CA 1
ATOM 2301 C C . ASN A 1 303 ? 1.384 -3.127 -26.381 1.00 98.94 303 ASN A C 1
ATOM 2303 O O . ASN A 1 303 ? 0.163 -3.137 -26.531 1.00 98.94 303 ASN A O 1
ATOM 2307 N N . VAL A 1 304 ? 2.041 -2.104 -25.844 1.00 98.88 304 VAL A N 1
ATOM 2308 C CA . VAL A 1 304 ? 1.384 -0.939 -25.249 1.00 98.88 304 VAL A CA 1
ATOM 2309 C C . VAL A 1 304 ? 1.937 0.334 -25.868 1.00 98.88 304 VAL A C 1
ATOM 2311 O O . VAL A 1 304 ? 3.150 0.521 -25.932 1.00 98.88 304 VAL A O 1
ATOM 2314 N N . ASP A 1 305 ? 1.047 1.216 -26.314 1.00 98.69 305 ASP A N 1
ATOM 2315 C CA . ASP A 1 305 ? 1.387 2.565 -26.764 1.00 98.69 305 ASP A CA 1
ATOM 2316 C C . ASP A 1 305 ? 0.975 3.581 -25.699 1.00 98.69 305 ASP A C 1
ATOM 2318 O O . ASP A 1 305 ? -0.206 3.716 -25.377 1.00 98.69 305 ASP A O 1
ATOM 2322 N N . LEU A 1 306 ? 1.958 4.280 -25.132 1.00 98.44 306 LEU A N 1
ATOM 2323 C CA . LEU A 1 306 ? 1.741 5.290 -24.098 1.00 98.44 306 LEU A CA 1
ATOM 2324 C C . LEU A 1 306 ? 1.262 6.627 -24.681 1.00 98.44 306 LEU A C 1
ATOM 2326 O O . LEU A 1 306 ? 0.778 7.495 -23.948 1.00 98.44 306 LEU A O 1
ATOM 2330 N N . GLY A 1 307 ? 1.337 6.799 -26.001 1.00 97.44 307 GLY A N 1
ATOM 2331 C CA . GLY A 1 307 ? 1.051 8.060 -26.664 1.00 97.44 307 GLY A CA 1
ATOM 2332 C C . GLY A 1 307 ? 1.980 9.174 -26.175 1.00 97.44 307 GLY A C 1
ATOM 2333 O O . GLY A 1 307 ? 3.165 8.951 -25.920 1.00 97.44 307 GLY A O 1
ATOM 2334 N N . SER A 1 308 ? 1.429 10.382 -26.055 1.00 97.06 308 SER A N 1
ATOM 2335 C CA . SER A 1 308 ? 2.183 11.594 -25.715 1.00 97.06 308 SER A CA 1
ATOM 2336 C C . SER A 1 308 ? 2.234 11.941 -24.232 1.00 97.06 308 SER A C 1
ATOM 2338 O O . SER A 1 308 ? 3.009 12.814 -23.850 1.00 97.06 308 SER A O 1
ATOM 2340 N N . ASP A 1 309 ? 1.424 11.287 -23.399 1.00 96.31 309 ASP A N 1
ATOM 2341 C CA . ASP A 1 309 ? 1.375 11.592 -21.970 1.00 96.31 309 ASP A CA 1
ATOM 2342 C C . ASP A 1 309 ? 2.582 10.969 -21.274 1.00 96.31 309 ASP A C 1
ATOM 2344 O O . ASP A 1 309 ? 2.752 9.746 -21.282 1.00 96.31 309 ASP A O 1
ATOM 2348 N N . ILE A 1 310 ? 3.416 11.812 -20.667 1.00 98.19 310 ILE A N 1
ATOM 2349 C CA . ILE A 1 310 ? 4.593 11.367 -19.921 1.00 98.19 310 ILE A CA 1
ATOM 2350 C C . ILE A 1 310 ? 4.119 10.711 -18.628 1.00 98.19 310 ILE A C 1
ATOM 2352 O O . ILE A 1 310 ? 3.453 11.328 -17.799 1.00 98.19 310 ILE A O 1
ATOM 2356 N N . THR A 1 311 ? 4.420 9.427 -18.466 1.00 97.94 311 THR A N 1
ATOM 2357 C CA . THR A 1 311 ? 4.045 8.642 -17.286 1.00 97.94 311 THR A CA 1
ATOM 2358 C C . THR A 1 311 ? 5.176 7.674 -16.983 1.00 97.94 311 THR A C 1
ATOM 2360 O O . THR A 1 311 ? 5.419 6.743 -17.752 1.00 97.94 311 THR A O 1
ATOM 2363 N N . MET A 1 312 ? 5.887 7.934 -15.887 1.00 98.62 312 MET A N 1
ATOM 2364 C CA . MET A 1 312 ? 7.147 7.278 -15.541 1.00 98.62 312 MET A CA 1
ATOM 2365 C C . MET A 1 312 ? 7.021 6.545 -14.202 1.00 98.62 312 MET A C 1
ATOM 2367 O O . MET A 1 312 ? 6.362 7.023 -13.272 1.00 98.62 312 MET A O 1
ATOM 2371 N N . ALA A 1 313 ? 7.663 5.384 -14.096 1.00 98.56 313 ALA A N 1
ATOM 2372 C CA . ALA A 1 313 ? 7.763 4.640 -12.846 1.00 98.56 313 ALA A CA 1
ATOM 2373 C C . ALA A 1 313 ? 8.981 5.109 -12.037 1.00 98.56 313 ALA A C 1
ATOM 2375 O O . ALA A 1 313 ? 10.071 5.262 -12.585 1.00 98.56 313 ALA A O 1
ATOM 2376 N N . GLY A 1 314 ? 8.806 5.293 -10.729 1.00 97.81 314 GLY A N 1
ATOM 2377 C CA . GLY A 1 314 ? 9.887 5.624 -9.805 1.00 97.81 314 GLY A CA 1
ATOM 2378 C C . GLY A 1 314 ? 10.362 7.069 -9.902 1.00 97.81 314 GLY A C 1
ATOM 2379 O O . GLY A 1 314 ? 11.548 7.306 -10.078 1.00 97.81 314 GLY A O 1
ATOM 2380 N N . ILE A 1 315 ? 9.448 8.038 -9.793 1.00 96.81 315 ILE A N 1
ATOM 2381 C CA . ILE A 1 315 ? 9.774 9.469 -9.975 1.00 96.81 315 ILE A CA 1
ATOM 2382 C C . ILE A 1 315 ? 10.278 10.181 -8.714 1.00 96.81 315 ILE A C 1
ATOM 2384 O O . ILE A 1 315 ? 10.741 11.315 -8.780 1.00 96.81 315 ILE A O 1
ATOM 2388 N N . TYR A 1 316 ? 10.174 9.539 -7.550 1.00 92.38 316 TYR A N 1
ATOM 2389 C CA . TYR A 1 316 ? 10.607 10.107 -6.275 1.00 92.38 316 TYR A CA 1
ATOM 2390 C C . TYR A 1 316 ? 11.764 9.300 -5.696 1.00 92.38 316 TYR A C 1
ATOM 2392 O O . TYR A 1 316 ? 11.770 8.071 -5.761 1.00 92.38 316 TYR A O 1
ATOM 2400 N N . ALA A 1 317 ? 12.694 9.974 -5.016 1.00 90.44 317 ALA A N 1
ATOM 2401 C CA . ALA A 1 317 ? 13.811 9.315 -4.337 1.00 90.44 317 ALA A CA 1
ATOM 2402 C C . ALA A 1 317 ? 13.364 8.277 -3.284 1.00 90.44 317 ALA A C 1
ATOM 2404 O O . ALA A 1 317 ? 14.102 7.335 -3.001 1.00 90.44 317 ALA A O 1
ATOM 2405 N N . THR A 1 318 ? 12.158 8.424 -2.723 1.00 92.69 318 THR A N 1
ATOM 2406 C CA . THR A 1 318 ? 11.535 7.476 -1.782 1.00 92.69 318 THR A CA 1
ATOM 2407 C C . THR A 1 318 ? 10.784 6.332 -2.464 1.00 92.69 318 THR A C 1
ATOM 2409 O O . THR A 1 318 ? 10.380 5.390 -1.790 1.00 92.69 318 THR A O 1
ATOM 2412 N N . CYS A 1 319 ? 10.584 6.406 -3.781 1.00 94.81 319 CYS A N 1
ATOM 2413 C CA . CYS A 1 319 ? 9.721 5.509 -4.550 1.00 94.81 319 CYS A CA 1
ATOM 2414 C C . CYS A 1 319 ? 10.472 4.829 -5.706 1.00 94.81 319 CYS A C 1
ATOM 2416 O O . CYS A 1 319 ? 9.873 4.521 -6.731 1.00 94.81 319 CYS A O 1
ATOM 2418 N N . LYS A 1 320 ? 11.782 4.599 -5.555 1.00 98.06 320 LYS A N 1
ATOM 2419 C CA . LYS A 1 320 ? 12.618 3.938 -6.571 1.00 98.06 320 LYS A CA 1
ATOM 2420 C C . LYS A 1 320 ? 12.063 2.549 -6.886 1.00 98.06 320 LYS A C 1
ATOM 2422 O O . LYS A 1 320 ? 11.857 1.758 -5.965 1.00 98.06 320 LYS A O 1
ATOM 2427 N N . TYR A 1 321 ? 11.837 2.239 -8.160 1.00 98.75 321 TYR A N 1
ATOM 2428 C CA . TYR A 1 321 ? 11.333 0.922 -8.544 1.00 98.75 321 TYR A CA 1
ATOM 2429 C C . TYR A 1 321 ? 12.370 -0.166 -8.230 1.00 98.75 321 TYR A C 1
ATOM 2431 O O . TYR A 1 321 ? 13.544 -0.011 -8.544 1.00 98.75 321 TYR A O 1
ATOM 2439 N N . SER A 1 322 ? 11.936 -1.250 -7.593 1.00 98.50 322 SER A N 1
ATOM 2440 C CA . SER A 1 322 ? 12.775 -2.329 -7.034 1.00 98.50 322 SER A CA 1
ATOM 2441 C C . SER A 1 322 ? 12.171 -3.721 -7.253 1.00 98.50 322 SER A C 1
ATOM 2443 O O . SER A 1 322 ? 12.598 -4.703 -6.652 1.00 98.50 322 SER A O 1
ATOM 2445 N N . GLY A 1 323 ? 11.133 -3.809 -8.088 1.00 98.56 323 GLY A N 1
ATOM 2446 C CA . GLY A 1 323 ? 10.500 -5.068 -8.461 1.00 98.56 323 GLY A CA 1
ATOM 2447 C C . GLY A 1 323 ? 11.155 -5.732 -9.673 1.00 98.56 323 GLY A C 1
ATOM 2448 O O . GLY A 1 323 ? 12.133 -5.243 -10.248 1.00 98.56 323 GLY A O 1
ATOM 2449 N N . THR A 1 324 ? 10.569 -6.856 -10.082 1.00 98.88 324 THR A N 1
ATOM 2450 C CA . THR A 1 324 ? 10.838 -7.489 -11.376 1.00 98.88 324 THR A CA 1
ATOM 2451 C C . THR A 1 324 ? 9.806 -7.045 -12.406 1.00 98.88 324 THR A C 1
ATOM 2453 O O . THR A 1 324 ? 8.611 -7.295 -12.241 1.00 98.88 324 THR A O 1
ATOM 2456 N N . PHE A 1 325 ? 10.277 -6.460 -13.503 1.00 98.94 325 PHE A N 1
ATOM 2457 C CA . PHE A 1 325 ? 9.479 -6.128 -14.674 1.00 98.94 325 PHE A CA 1
ATOM 2458 C C . PHE A 1 325 ? 9.825 -7.064 -15.837 1.00 98.94 325 PHE A C 1
ATOM 2460 O O . PHE A 1 325 ? 10.952 -7.058 -16.335 1.00 98.94 325 PHE A O 1
ATOM 2467 N N . ASP A 1 326 ? 8.861 -7.858 -16.300 1.00 98.88 326 ASP A N 1
ATOM 2468 C CA . ASP A 1 326 ? 9.016 -8.744 -17.458 1.00 98.88 326 ASP A CA 1
ATOM 2469 C C . ASP A 1 326 ? 8.211 -8.232 -18.655 1.00 98.88 326 ASP A C 1
ATOM 2471 O O . ASP A 1 326 ? 6.985 -8.334 -18.706 1.00 98.88 326 ASP A O 1
ATOM 2475 N N . GLY A 1 327 ? 8.901 -7.708 -19.663 1.00 98.88 327 GLY A N 1
ATOM 2476 C CA . GLY A 1 327 ? 8.271 -7.268 -20.901 1.00 98.88 327 GLY A CA 1
ATOM 2477 C C . GLY A 1 327 ? 7.706 -8.416 -21.741 1.00 98.88 327 GLY A C 1
ATOM 2478 O O . GLY A 1 327 ? 6.935 -8.154 -22.657 1.00 98.88 327 GLY A O 1
ATOM 2479 N N . GLN A 1 328 ? 8.068 -9.677 -21.471 1.00 98.69 328 GLN A N 1
ATOM 2480 C CA . GLN A 1 328 ? 7.656 -10.850 -22.258 1.00 98.69 328 GLN A CA 1
ATOM 2481 C C . GLN A 1 328 ? 7.821 -10.675 -23.783 1.00 98.69 328 GLN A C 1
ATOM 2483 O O . GLN A 1 328 ? 7.039 -11.185 -24.582 1.00 98.69 328 GLN A O 1
ATOM 2488 N N . ASN A 1 329 ? 8.860 -9.948 -24.199 1.00 98.44 329 ASN A N 1
ATOM 2489 C CA . ASN A 1 329 ? 9.158 -9.547 -25.577 1.00 98.44 329 ASN A CA 1
ATOM 2490 C C . ASN A 1 329 ? 8.133 -8.604 -26.232 1.00 98.44 329 ASN A C 1
ATOM 2492 O O . ASN A 1 329 ? 8.244 -8.318 -27.431 1.00 98.44 329 ASN A O 1
ATOM 2496 N N . HIS A 1 330 ? 7.170 -8.089 -25.468 1.00 98.88 330 HIS A N 1
ATOM 2497 C CA . HIS A 1 330 ? 6.270 -7.033 -25.905 1.00 98.88 330 HIS A CA 1
ATOM 2498 C C . HIS A 1 330 ? 6.978 -5.680 -25.991 1.00 98.88 330 HIS A C 1
ATOM 2500 O O . HIS A 1 330 ? 8.081 -5.463 -25.479 1.00 98.88 330 HIS A O 1
ATOM 2506 N N . THR A 1 331 ? 6.326 -4.774 -26.713 1.00 98.88 331 THR A N 1
ATOM 2507 C CA . THR A 1 331 ? 6.839 -3.444 -27.022 1.00 98.88 331 THR A CA 1
ATOM 2508 C C . THR A 1 331 ? 6.074 -2.367 -26.271 1.00 98.88 331 THR A C 1
ATOM 2510 O O . THR A 1 331 ? 4.849 -2.310 -26.357 1.00 98.88 331 THR A O 1
ATOM 2513 N N . LEU A 1 332 ? 6.813 -1.494 -25.593 1.00 98.88 332 LEU A N 1
ATOM 2514 C CA . LEU A 1 332 ? 6.355 -0.242 -25.011 1.00 98.88 332 LEU A CA 1
ATOM 2515 C C . LEU A 1 332 ? 6.700 0.904 -25.976 1.00 98.88 332 LEU A C 1
ATOM 2517 O O . LEU A 1 332 ? 7.872 1.207 -26.209 1.00 98.88 332 LEU A O 1
ATOM 2521 N N . THR A 1 333 ? 5.682 1.508 -26.584 1.00 98.88 333 THR A N 1
ATOM 2522 C CA . THR A 1 333 ? 5.837 2.643 -27.505 1.00 98.88 333 THR A CA 1
ATOM 2523 C C . THR A 1 333 ? 5.681 3.951 -26.740 1.00 98.88 333 THR A C 1
ATOM 2525 O O . THR A 1 333 ? 4.719 4.131 -25.997 1.00 98.88 333 THR A O 1
ATOM 2528 N N . ILE A 1 334 ? 6.646 4.848 -26.919 1.00 98.38 334 ILE A N 1
ATOM 2529 C CA . ILE A 1 334 ? 6.814 6.094 -26.175 1.00 98.38 334 ILE A CA 1
ATOM 2530 C C . ILE A 1 334 ? 6.893 7.226 -27.198 1.00 98.38 334 ILE A C 1
ATOM 2532 O O . ILE A 1 334 ? 7.756 7.173 -28.064 1.00 98.38 334 ILE A O 1
ATOM 2536 N N . ASN A 1 335 ? 6.020 8.234 -27.133 1.00 98.31 335 ASN A N 1
ATOM 2537 C CA . ASN A 1 335 ? 6.030 9.373 -28.064 1.00 98.31 335 ASN A CA 1
ATOM 2538 C C . ASN A 1 335 ? 5.990 10.697 -27.292 1.00 98.31 335 ASN A C 1
ATOM 2540 O O . ASN A 1 335 ? 5.040 11.472 -27.389 1.00 98.31 335 ASN A O 1
ATOM 2544 N N . TRP A 1 336 ? 7.010 10.934 -26.474 1.00 98.62 336 TRP A N 1
ATOM 2545 C CA . TRP A 1 336 ? 7.018 11.989 -25.469 1.00 98.62 336 TRP A CA 1
ATOM 2546 C C . TRP A 1 336 ? 7.736 13.249 -25.938 1.00 98.62 336 TRP A C 1
ATOM 2548 O O . TRP A 1 336 ? 8.864 13.206 -26.424 1.00 98.62 336 TRP A O 1
ATOM 2558 N N . ASN A 1 337 ? 7.091 14.395 -25.726 1.00 98.25 337 ASN A N 1
ATOM 2559 C CA . ASN A 1 337 ? 7.714 15.706 -25.839 1.00 98.25 337 ASN A CA 1
ATOM 2560 C C . ASN A 1 337 ? 7.684 16.376 -24.466 1.00 98.25 337 ASN A C 1
ATOM 2562 O O . ASN A 1 337 ? 6.639 16.846 -24.024 1.00 98.25 337 ASN A O 1
ATOM 2566 N N . ALA A 1 338 ? 8.832 16.391 -23.805 1.00 97.31 338 ALA A N 1
ATOM 2567 C CA . ALA A 1 338 ? 8.988 16.863 -22.440 1.00 97.31 338 ALA A CA 1
ATOM 2568 C C . ALA A 1 338 ? 9.168 18.386 -22.343 1.00 97.31 338 ALA A C 1
ATOM 2570 O O . ALA A 1 338 ? 9.185 18.936 -21.247 1.00 97.31 338 ALA A O 1
ATOM 2571 N N . GLY A 1 339 ? 9.279 19.101 -23.471 1.00 97.69 339 GLY A N 1
ATOM 2572 C CA . GLY A 1 339 ? 9.475 20.549 -23.449 1.00 97.69 339 GLY A CA 1
ATOM 2573 C C . GLY A 1 339 ? 10.734 20.917 -22.662 1.00 97.69 339 GLY A C 1
ATOM 2574 O O . GLY A 1 339 ? 11.830 20.545 -23.063 1.00 97.69 339 GLY A O 1
ATOM 2575 N N . SER A 1 340 ? 10.597 21.655 -21.563 1.00 96.62 340 SER A N 1
ATOM 2576 C CA . SER A 1 340 ? 11.716 22.033 -20.687 1.00 96.62 340 SER A CA 1
ATOM 2577 C C . SER A 1 340 ? 12.067 21.002 -19.613 1.00 96.62 340 SER A C 1
ATOM 2579 O O . SER A 1 340 ? 13.100 21.165 -18.967 1.00 96.62 340 SER A O 1
ATOM 2581 N N . GLU A 1 341 ? 11.235 19.980 -19.405 1.00 97.06 341 GLU A N 1
ATOM 2582 C CA . GLU A 1 341 ? 11.491 18.950 -18.395 1.00 97.06 341 GLU A CA 1
ATOM 2583 C C . GLU A 1 341 ? 12.747 18.143 -18.764 1.00 97.06 341 GLU A C 1
ATOM 2585 O O . GLU A 1 341 ? 12.990 17.824 -19.936 1.00 97.06 341 GLU A O 1
ATOM 2590 N N . ASN A 1 342 ? 13.568 17.855 -17.757 1.00 95.81 342 ASN A N 1
ATOM 2591 C CA . ASN A 1 342 ? 14.725 16.967 -17.832 1.00 95.81 342 ASN A CA 1
ATOM 2592 C C . ASN A 1 342 ? 14.365 15.578 -17.289 1.00 95.81 342 ASN A C 1
ATOM 2594 O O . ASN A 1 342 ? 13.249 15.365 -16.827 1.00 95.81 342 ASN A O 1
ATOM 2598 N N . GLU A 1 343 ? 15.323 14.650 -17.337 1.00 96.75 343 GLU A N 1
ATOM 2599 C CA . GLU A 1 343 ? 15.215 13.356 -16.649 1.00 96.75 343 GLU A CA 1
ATOM 2600 C C . GLU A 1 343 ? 13.980 12.556 -17.105 1.00 96.75 343 GLU A C 1
ATOM 2602 O O . GLU A 1 343 ? 13.009 12.354 -16.377 1.00 96.75 343 GLU A O 1
ATOM 2607 N N . ILE A 1 344 ? 14.007 12.111 -18.366 1.00 98.56 344 ILE A N 1
ATOM 2608 C CA . ILE A 1 344 ? 12.867 11.447 -19.011 1.00 98.56 344 ILE A CA 1
ATOM 2609 C C . ILE A 1 344 ? 13.233 10.021 -19.402 1.00 98.56 344 ILE A C 1
ATOM 2611 O O . ILE A 1 344 ? 14.079 9.798 -20.273 1.00 98.56 344 ILE A O 1
ATOM 2615 N N . ALA A 1 345 ? 12.548 9.057 -18.788 1.00 98.62 345 ALA A N 1
ATOM 2616 C CA . ALA A 1 345 ? 12.663 7.631 -19.075 1.00 98.62 345 ALA A CA 1
ATOM 2617 C C . ALA A 1 345 ? 11.402 6.885 -18.600 1.00 98.62 345 ALA A C 1
ATOM 2619 O O . ALA A 1 345 ? 10.787 7.306 -17.621 1.00 98.62 345 ALA A O 1
ATOM 2620 N N . PRO A 1 346 ? 10.999 5.761 -19.222 1.00 98.56 346 PRO A N 1
ATOM 2621 C CA . PRO A 1 346 ? 9.849 4.991 -18.740 1.00 98.56 346 PRO A CA 1
ATOM 2622 C C . PRO A 1 346 ? 10.041 4.479 -17.300 1.00 98.56 346 PRO A C 1
ATOM 2624 O O . PRO A 1 346 ? 9.093 4.502 -16.514 1.00 98.56 346 PRO A O 1
ATOM 2627 N N . PHE A 1 347 ? 11.265 4.100 -16.923 1.00 98.81 347 PHE A N 1
ATOM 2628 C CA . PHE A 1 347 ? 11.656 3.866 -15.532 1.00 98.81 347 PHE A CA 1
ATOM 2629 C C . PHE A 1 347 ? 12.612 4.977 -15.106 1.00 98.81 347 PHE A C 1
ATOM 2631 O O . PHE A 1 347 ? 13.786 4.950 -15.465 1.00 98.81 347 PHE A O 1
ATOM 2638 N N . LEU A 1 348 ? 12.122 5.975 -14.371 1.00 98.69 348 LEU A N 1
ATOM 2639 C CA . LEU A 1 348 ? 12.945 7.133 -14.048 1.00 98.69 348 LEU A CA 1
ATOM 2640 C C . LEU A 1 348 ? 14.043 6.774 -13.049 1.00 98.69 348 LEU A C 1
ATOM 2642 O O . LEU A 1 348 ? 15.214 6.961 -13.353 1.00 98.69 348 LEU A O 1
ATOM 2646 N N . ILE A 1 349 ? 13.681 6.204 -11.898 1.00 98.75 349 ILE A N 1
ATOM 2647 C CA . ILE A 1 349 ? 14.641 5.787 -10.873 1.00 98.75 349 ILE A CA 1
ATOM 2648 C C . ILE A 1 349 ? 14.378 4.337 -10.477 1.00 98.75 349 ILE A C 1
ATOM 2650 O O . ILE A 1 349 ? 13.279 3.982 -10.035 1.00 98.75 349 ILE A O 1
ATOM 2654 N N . VAL A 1 350 ? 15.419 3.508 -10.562 1.00 98.88 350 VAL A N 1
ATOM 2655 C CA . VAL A 1 350 ? 15.403 2.111 -10.117 1.00 98.88 350 VAL A CA 1
ATOM 2656 C C . VAL A 1 350 ? 16.436 1.860 -9.017 1.00 98.88 350 VAL A C 1
ATOM 2658 O O . VAL A 1 350 ? 17.467 2.527 -8.943 1.00 98.88 350 VAL A O 1
ATOM 2661 N N . ASN A 1 351 ? 16.161 0.898 -8.140 1.00 98.44 351 ASN A N 1
ATOM 2662 C CA . ASN A 1 351 ? 17.069 0.430 -7.100 1.00 98.44 351 ASN A CA 1
ATOM 2663 C C . ASN A 1 351 ? 16.859 -1.065 -6.871 1.00 98.44 351 ASN A C 1
ATOM 2665 O O . ASN A 1 351 ? 15.759 -1.452 -6.503 1.00 98.44 351 ASN A O 1
ATOM 2669 N N . ASP A 1 352 ? 17.892 -1.887 -7.043 1.00 98.50 352 ASP A N 1
ATOM 2670 C CA . ASP A 1 352 ? 17.778 -3.349 -6.900 1.00 98.50 352 ASP A CA 1
ATOM 2671 C C . ASP A 1 352 ? 16.711 -3.979 -7.830 1.00 98.50 352 ASP A C 1
ATOM 2673 O O . ASP A 1 352 ? 16.101 -4.997 -7.507 1.00 98.50 352 ASP A O 1
ATOM 2677 N N . ALA A 1 353 ? 16.448 -3.357 -8.985 1.00 98.75 353 ALA A N 1
ATOM 2678 C CA . ALA A 1 353 ? 15.405 -3.801 -9.907 1.00 98.75 353 ALA A CA 1
ATOM 2679 C C . ALA A 1 353 ? 15.910 -4.850 -10.903 1.00 98.75 353 ALA A C 1
ATOM 2681 O O . ALA A 1 353 ? 17.082 -4.874 -11.286 1.00 98.75 353 ALA A O 1
ATOM 2682 N N . THR A 1 354 ? 14.985 -5.665 -11.406 1.00 98.94 354 THR A N 1
ATOM 2683 C CA . THR A 1 354 ? 15.221 -6.532 -12.567 1.00 98.94 354 THR A CA 1
ATOM 2684 C C . THR A 1 354 ? 14.262 -6.146 -13.681 1.00 98.94 354 THR A C 1
ATOM 2686 O O . THR A 1 354 ? 13.054 -6.249 -13.502 1.00 98.94 354 THR A O 1
ATOM 2689 N N . ILE A 1 355 ? 14.769 -5.732 -14.842 1.00 98.94 355 ILE A N 1
ATOM 2690 C CA . ILE A 1 355 ? 13.944 -5.461 -16.028 1.00 98.94 355 ILE A CA 1
ATOM 2691 C C . ILE A 1 355 ? 14.409 -6.389 -17.139 1.00 98.94 355 ILE A C 1
ATOM 2693 O O . ILE A 1 355 ? 15.580 -6.368 -17.517 1.00 98.94 355 ILE A O 1
ATOM 2697 N N . ARG A 1 356 ? 13.499 -7.208 -17.667 1.00 98.94 356 ARG A N 1
ATOM 2698 C CA . ARG A 1 356 ? 13.849 -8.203 -18.679 1.00 98.94 356 ARG A CA 1
ATOM 2699 C C . ARG A 1 356 ? 12.870 -8.285 -19.833 1.00 98.94 356 ARG A C 1
ATOM 2701 O O . ARG A 1 356 ? 11.691 -7.981 -19.675 1.00 98.94 356 ARG A O 1
ATOM 2708 N N . ASN A 1 357 ? 13.362 -8.737 -20.984 1.00 98.88 357 ASN A N 1
ATOM 2709 C CA . ASN A 1 357 ? 12.578 -9.030 -22.186 1.00 98.88 357 ASN A CA 1
ATOM 2710 C C . ASN A 1 357 ? 11.703 -7.856 -22.658 1.00 98.88 357 ASN A C 1
ATOM 2712 O O . ASN A 1 357 ? 10.598 -8.069 -23.156 1.00 98.88 357 ASN A O 1
ATOM 2716 N N . LEU A 1 358 ? 12.141 -6.614 -22.461 1.00 98.88 358 LEU A N 1
ATOM 2717 C CA . LEU A 1 358 ? 11.350 -5.431 -22.791 1.00 98.88 358 LEU A CA 1
ATOM 2718 C C . LEU A 1 358 ? 11.883 -4.749 -24.047 1.00 98.88 358 LEU A C 1
ATOM 2720 O O . LEU A 1 358 ? 13.081 -4.507 -24.180 1.00 98.88 358 LEU A O 1
ATOM 2724 N N . ARG A 1 359 ? 10.982 -4.381 -24.958 1.00 98.88 359 ARG A N 1
ATOM 2725 C CA . ARG A 1 359 ? 11.312 -3.559 -26.124 1.00 98.88 359 ARG A CA 1
ATOM 2726 C C . ARG A 1 359 ? 10.732 -2.165 -25.934 1.00 98.88 359 ARG A C 1
ATOM 2728 O O . ARG A 1 359 ? 9.523 -2.037 -25.796 1.00 98.88 359 ARG A O 1
ATOM 2735 N N . THR A 1 360 ? 11.553 -1.126 -25.962 1.00 98.88 360 THR A N 1
ATOM 2736 C CA . THR A 1 360 ? 11.090 0.266 -26.011 1.00 98.88 360 THR A CA 1
ATOM 2737 C C . THR A 1 360 ? 11.276 0.821 -27.418 1.00 98.88 360 THR A C 1
ATOM 2739 O O . THR A 1 360 ? 12.251 0.506 -28.102 1.00 98.88 360 THR A O 1
ATOM 2742 N N . GLN A 1 361 ? 10.327 1.622 -27.897 1.00 98.81 361 GLN A N 1
ATOM 2743 C CA . GLN A 1 361 ? 10.418 2.271 -29.208 1.00 98.81 361 GLN A CA 1
ATOM 2744 C C . GLN A 1 361 ? 9.704 3.621 -29.224 1.00 98.81 361 GLN A C 1
ATOM 2746 O O . GLN A 1 361 ? 8.949 3.937 -28.310 1.00 98.81 361 GLN A O 1
ATOM 2751 N N . GLY A 1 362 ? 9.887 4.369 -30.311 1.00 98.56 362 GLY A N 1
ATOM 2752 C CA . GLY A 1 362 ? 9.204 5.638 -30.551 1.00 98.56 362 GLY A CA 1
ATOM 2753 C C . GLY A 1 362 ? 10.169 6.809 -30.442 1.00 98.56 362 GLY A C 1
ATOM 2754 O O . GLY A 1 362 ? 11.268 6.746 -30.999 1.00 98.56 362 GLY A O 1
ATOM 2755 N N . GLU A 1 363 ? 9.765 7.879 -29.771 1.00 98.56 363 GLU A N 1
ATOM 2756 C CA . GLU A 1 363 ? 10.504 9.128 -29.699 1.00 98.56 363 GLU A CA 1
ATOM 2757 C C . GLU A 1 363 ? 10.394 9.818 -28.329 1.00 98.56 363 GLU A C 1
ATOM 2759 O O . GLU A 1 363 ? 9.318 9.901 -27.742 1.00 98.56 363 GLU A O 1
ATOM 2764 N N . ILE A 1 364 ? 11.516 10.363 -27.855 1.00 98.81 364 ILE A N 1
ATOM 2765 C CA . ILE A 1 364 ? 11.599 11.298 -26.731 1.00 98.81 364 ILE A CA 1
ATOM 2766 C C . ILE A 1 364 ? 12.249 12.590 -27.239 1.00 98.81 364 ILE A C 1
ATOM 2768 O O . ILE A 1 364 ? 13.351 12.575 -27.795 1.00 98.81 364 ILE A O 1
ATOM 2772 N N . LYS A 1 365 ? 11.567 13.720 -27.051 1.00 98.44 365 LYS A N 1
ATOM 2773 C CA . LYS A 1 365 ? 12.049 15.063 -27.393 1.00 98.44 365 LYS A CA 1
ATOM 2774 C C . LYS A 1 365 ? 12.047 15.954 -26.162 1.00 98.44 365 LYS A C 1
ATOM 2776 O O . LYS A 1 365 ? 11.051 15.989 -25.448 1.00 98.44 365 LYS A O 1
ATOM 2781 N N . ALA A 1 366 ? 13.113 16.716 -25.956 1.00 98.06 366 ALA A N 1
ATOM 2782 C CA . ALA A 1 366 ? 13.139 17.774 -24.953 1.00 98.06 366 ALA A CA 1
ATOM 2783 C C . ALA A 1 366 ? 14.084 18.905 -25.369 1.00 98.06 366 ALA A C 1
ATOM 2785 O O . ALA A 1 366 ? 15.012 18.724 -26.154 1.00 98.06 366 ALA A O 1
ATOM 2786 N N . ASN A 1 367 ? 13.896 20.068 -24.766 1.00 97.44 367 ASN A N 1
ATOM 2787 C CA . ASN A 1 367 ? 14.828 21.187 -24.814 1.00 97.44 367 ASN A CA 1
ATOM 2788 C C . ASN A 1 367 ? 15.858 21.108 -23.668 1.00 97.44 367 ASN A C 1
ATOM 2790 O O . ASN A 1 367 ? 16.571 22.076 -23.410 1.00 97.44 367 ASN A O 1
ATOM 2794 N N . SER A 1 368 ? 15.919 19.959 -22.988 1.00 97.44 368 SER A N 1
ATOM 2795 C CA . SER A 1 368 ? 16.718 19.691 -21.793 1.00 97.44 368 SER A CA 1
ATOM 2796 C C . SER A 1 368 ? 17.572 18.422 -21.943 1.00 97.44 368 SER A C 1
ATOM 2798 O O . SER A 1 368 ? 17.700 17.879 -23.046 1.00 97.44 368 SER A O 1
ATOM 2800 N N . HIS A 1 369 ? 18.201 17.987 -20.854 1.00 97.50 369 HIS A N 1
ATOM 2801 C CA . HIS A 1 369 ? 19.152 16.874 -20.793 1.00 97.50 369 HIS A CA 1
ATOM 2802 C C . HIS A 1 369 ? 18.610 15.684 -19.983 1.00 97.50 369 HIS A C 1
ATOM 2804 O O . HIS A 1 369 ? 17.528 15.755 -19.396 1.00 97.50 369 HIS A O 1
ATOM 2810 N N . GLY A 1 370 ? 19.361 14.581 -19.973 1.00 97.81 370 GLY A N 1
ATOM 2811 C CA . GLY A 1 370 ? 19.051 13.390 -19.180 1.00 97.81 370 GLY A CA 1
ATOM 2812 C C . GLY A 1 370 ? 17.890 12.582 -19.760 1.00 97.81 370 GLY A C 1
ATOM 2813 O O . GLY A 1 370 ? 16.884 12.345 -19.099 1.00 97.81 370 GLY A O 1
ATOM 2814 N N . LEU A 1 371 ? 17.987 12.206 -21.035 1.00 98.62 371 LEU A N 1
ATOM 2815 C CA . LEU A 1 371 ? 16.923 11.492 -21.748 1.00 98.62 371 LEU A CA 1
ATOM 2816 C C . LEU A 1 371 ? 17.359 10.051 -22.006 1.00 98.62 371 LEU A C 1
ATOM 2818 O O . LEU A 1 371 ? 18.399 9.831 -22.627 1.00 98.62 371 LEU A O 1
ATOM 2822 N N . SER A 1 372 ? 16.558 9.070 -21.596 1.00 98.56 372 SER A N 1
ATOM 2823 C CA . SER A 1 372 ? 16.915 7.658 -21.745 1.00 98.56 372 SER A CA 1
ATOM 2824 C C . SER A 1 372 ? 15.806 6.821 -22.362 1.00 98.56 372 SER A C 1
ATOM 2826 O O . SER A 1 372 ? 14.620 6.981 -22.076 1.00 98.56 372 SER A O 1
ATOM 2828 N N . GLY A 1 373 ? 16.214 5.873 -23.205 1.00 98.56 373 GLY A N 1
ATOM 2829 C CA . GLY A 1 373 ? 15.303 4.930 -23.843 1.00 98.56 373 GLY A CA 1
ATOM 2830 C C . GLY A 1 373 ? 14.712 3.876 -22.901 1.00 98.56 373 GLY A C 1
ATOM 2831 O O . GLY A 1 373 ? 13.776 3.188 -23.313 1.00 98.56 373 GLY A O 1
ATOM 2832 N N . LEU A 1 374 ? 15.231 3.718 -21.674 1.00 98.81 374 LEU A N 1
ATOM 2833 C CA . LEU A 1 374 ? 14.709 2.736 -20.716 1.00 98.81 374 LEU A CA 1
ATOM 2834 C C . LEU A 1 374 ? 14.778 3.188 -19.246 1.00 98.81 374 LEU A C 1
ATOM 2836 O O . LEU A 1 374 ? 13.732 3.310 -18.612 1.00 98.81 374 LEU A O 1
ATOM 2840 N N . VAL A 1 375 ? 15.975 3.424 -18.706 1.00 98.88 375 VAL A N 1
ATOM 2841 C CA . VAL A 1 375 ? 16.200 3.799 -17.299 1.00 98.88 375 VAL A CA 1
ATOM 2842 C C . VAL A 1 375 ? 16.847 5.178 -17.212 1.00 98.88 375 VAL A C 1
ATOM 2844 O O . VAL A 1 375 ? 17.817 5.432 -17.922 1.00 98.88 375 VAL A O 1
ATOM 2847 N N . GLY A 1 376 ? 16.354 6.060 -16.345 1.00 98.62 376 GLY A N 1
ATOM 2848 C CA . GLY A 1 376 ? 17.071 7.284 -15.976 1.00 98.62 376 GLY A CA 1
ATOM 2849 C C . GLY A 1 376 ? 18.249 6.934 -15.068 1.00 98.62 376 GLY A C 1
ATOM 2850 O O . GLY A 1 376 ? 19.363 6.706 -15.535 1.00 98.62 376 GLY A O 1
ATOM 2851 N N . ASP A 1 377 ? 17.955 6.760 -13.786 1.00 98.62 377 ASP A N 1
ATOM 2852 C CA . ASP A 1 377 ? 18.922 6.468 -12.737 1.00 98.62 377 ASP A CA 1
ATOM 2853 C C . ASP A 1 377 ? 18.857 5.030 -12.242 1.00 98.62 377 ASP A C 1
ATOM 2855 O O . ASP A 1 377 ? 17.804 4.546 -11.816 1.00 98.62 377 ASP A O 1
ATOM 2859 N N . ALA A 1 378 ? 20.017 4.379 -12.185 1.00 98.56 378 ALA A N 1
ATOM 2860 C CA . ALA A 1 378 ? 20.176 3.063 -11.586 1.00 98.56 378 ALA A CA 1
ATOM 2861 C C . ALA A 1 378 ? 20.965 3.126 -10.269 1.00 98.56 378 ALA A C 1
ATOM 2863 O O . ALA A 1 378 ? 22.128 3.531 -10.239 1.00 98.56 378 ALA A O 1
ATOM 2864 N N . TYR A 1 379 ? 20.329 2.659 -9.192 1.00 98.44 379 TYR A N 1
ATOM 2865 C CA . TYR A 1 379 ? 20.918 2.413 -7.874 1.00 98.44 379 TYR A CA 1
ATOM 2866 C C . TYR A 1 379 ? 20.982 0.906 -7.563 1.00 98.44 379 TYR A C 1
ATOM 2868 O O . TYR A 1 379 ? 20.367 0.078 -8.247 1.00 98.44 379 TYR A O 1
ATOM 2876 N N . GLY A 1 380 ? 21.701 0.553 -6.494 1.00 98.00 380 GLY A N 1
ATOM 2877 C CA . GLY A 1 380 ? 21.718 -0.806 -5.949 1.00 98.00 380 GLY A CA 1
ATOM 2878 C C . GLY A 1 380 ? 22.246 -1.846 -6.939 1.00 98.00 380 GLY A C 1
ATOM 2879 O O . GLY A 1 380 ? 23.063 -1.537 -7.807 1.00 98.00 380 GLY A O 1
ATOM 2880 N N . THR A 1 381 ? 21.787 -3.088 -6.803 1.00 98.50 381 THR A N 1
ATOM 2881 C CA . THR A 1 381 ? 22.127 -4.209 -7.691 1.00 98.50 381 THR A CA 1
ATOM 2882 C C . THR A 1 381 ? 21.045 -4.381 -8.755 1.00 98.50 381 THR A C 1
ATOM 2884 O O . THR A 1 381 ? 20.100 -5.143 -8.576 1.00 98.50 381 THR A O 1
ATOM 2887 N N . THR A 1 382 ? 21.166 -3.650 -9.863 1.00 98.62 382 THR A N 1
ATOM 2888 C CA . THR A 1 382 ? 20.153 -3.626 -10.932 1.00 98.62 382 THR A CA 1
ATOM 2889 C C . THR A 1 382 ? 20.564 -4.509 -12.114 1.00 98.62 382 THR A C 1
ATOM 2891 O O . THR A 1 382 ? 21.709 -4.463 -12.569 1.00 98.62 382 THR A O 1
ATOM 2894 N N . THR A 1 383 ? 19.617 -5.288 -12.645 1.00 98.88 383 THR A N 1
ATOM 2895 C CA . THR A 1 383 ? 19.831 -6.185 -13.793 1.00 98.88 383 THR A CA 1
ATOM 2896 C C . THR A 1 383 ? 18.904 -5.833 -14.953 1.00 98.88 383 THR A C 1
ATOM 2898 O O . THR A 1 383 ? 17.689 -5.742 -14.776 1.00 98.88 383 THR A O 1
ATOM 2901 N N . LEU A 1 384 ? 19.476 -5.677 -16.148 1.00 98.88 384 LEU A N 1
ATOM 2902 C CA . LEU A 1 384 ? 18.757 -5.465 -17.404 1.00 98.88 384 LEU A CA 1
ATOM 2903 C C . LEU A 1 384 ? 19.098 -6.600 -18.374 1.00 98.88 384 LEU A C 1
ATOM 2905 O O . LEU A 1 384 ? 20.265 -6.750 -18.735 1.00 98.88 384 LEU A O 1
ATOM 2909 N N . SER A 1 385 ? 18.118 -7.403 -18.797 1.00 98.88 385 SER A N 1
ATOM 2910 C CA . SER A 1 385 ? 18.387 -8.553 -19.676 1.00 98.88 385 SER A CA 1
ATOM 2911 C C . SER A 1 385 ? 17.409 -8.722 -20.835 1.00 98.88 385 SER A C 1
ATOM 2913 O O . SER A 1 385 ? 16.202 -8.563 -20.681 1.00 98.88 385 SER A O 1
ATOM 2915 N N . GLY A 1 386 ? 17.907 -9.045 -22.030 1.00 98.69 386 GLY A N 1
ATOM 2916 C CA . GLY A 1 386 ? 17.042 -9.259 -23.199 1.00 98.69 386 GLY A CA 1
ATOM 2917 C C . GLY A 1 386 ? 16.262 -8.007 -23.627 1.00 98.69 386 GLY A C 1
ATOM 2918 O O . GLY A 1 386 ? 15.184 -8.114 -24.218 1.00 98.69 386 GLY A O 1
ATOM 2919 N N . CYS A 1 387 ? 16.749 -6.812 -23.278 1.00 98.94 387 CYS A N 1
ATOM 2920 C CA . CYS A 1 387 ? 16.063 -5.551 -23.549 1.00 98.94 387 CYS A CA 1
ATOM 2921 C C . CYS A 1 387 ? 16.500 -4.942 -24.888 1.00 98.94 387 CYS A C 1
ATOM 2923 O O . CYS A 1 387 ? 17.669 -4.987 -25.272 1.00 98.94 387 CYS A O 1
ATOM 2925 N N . VAL A 1 388 ? 15.564 -4.310 -25.595 1.00 98.94 388 VAL A N 1
ATOM 2926 C CA . VAL A 1 388 ? 15.835 -3.612 -26.859 1.00 98.94 388 VAL A CA 1
ATOM 2927 C C . VAL A 1 388 ? 15.353 -2.175 -26.768 1.00 98.94 388 VAL A C 1
ATOM 2929 O O . VAL A 1 388 ? 14.158 -1.943 -26.631 1.00 98.94 388 VAL A O 1
ATOM 2932 N N . SER A 1 389 ? 16.257 -1.215 -26.943 1.00 98.75 389 SER A N 1
ATOM 2933 C CA . SER A 1 389 ? 15.916 0.202 -27.051 1.00 98.75 389 SER A CA 1
ATOM 2934 C C . SER A 1 389 ? 15.988 0.676 -28.500 1.00 98.75 389 SER A C 1
ATOM 2936 O O . SER A 1 389 ? 17.055 0.783 -29.114 1.00 98.75 389 SER A O 1
ATOM 2938 N N . ALA A 1 390 ? 14.818 0.945 -29.068 1.00 98.75 390 ALA A N 1
ATOM 2939 C CA . ALA A 1 390 ? 14.604 1.508 -30.397 1.00 98.75 390 ALA A CA 1
ATOM 2940 C C . ALA A 1 390 ? 14.047 2.940 -30.331 1.00 98.75 390 ALA A C 1
ATOM 2942 O O . ALA A 1 390 ? 13.381 3.391 -31.263 1.00 98.75 390 ALA A O 1
ATOM 2943 N N . VAL A 1 391 ? 14.271 3.634 -29.214 1.00 98.75 391 VAL A N 1
ATOM 2944 C CA . VAL A 1 391 ? 13.756 4.983 -28.963 1.00 98.75 391 VAL A CA 1
ATOM 2945 C C . VAL A 1 391 ? 14.643 6.018 -29.650 1.00 98.75 391 VAL A C 1
ATOM 2947 O O . VAL A 1 391 ? 15.861 6.034 -29.470 1.00 98.75 391 VAL A O 1
ATOM 2950 N N . ASN A 1 392 ? 14.040 6.900 -30.439 1.00 98.81 392 ASN A N 1
ATOM 2951 C CA . ASN A 1 392 ? 14.722 8.061 -30.992 1.00 98.81 392 ASN A CA 1
ATOM 2952 C C . ASN A 1 392 ? 14.733 9.185 -29.957 1.00 98.81 392 ASN A C 1
ATOM 2954 O O . ASN A 1 392 ? 13.691 9.538 -29.422 1.00 98.81 392 ASN A O 1
ATOM 2958 N N . ILE A 1 393 ? 15.893 9.770 -29.688 1.00 98.88 393 ILE A N 1
ATOM 2959 C CA . ILE A 1 393 ? 16.055 10.809 -28.672 1.00 98.88 393 ILE A CA 1
ATOM 2960 C C . ILE A 1 393 ? 16.541 12.081 -29.354 1.00 98.88 393 ILE A C 1
ATOM 2962 O O . ILE A 1 393 ? 17.562 12.068 -30.044 1.00 98.88 393 ILE A O 1
ATOM 2966 N N . THR A 1 394 ? 15.815 13.184 -29.177 1.00 98.75 394 THR A N 1
ATOM 2967 C CA . THR A 1 394 ? 16.236 14.505 -29.660 1.00 98.75 394 THR A CA 1
ATOM 2968 C C . THR A 1 394 ? 16.296 15.494 -28.509 1.00 98.75 394 THR A C 1
ATOM 2970 O O . THR A 1 394 ? 15.299 15.700 -27.821 1.00 98.75 394 THR A O 1
ATOM 2973 N N . SER A 1 395 ? 17.448 16.138 -28.335 1.00 98.56 395 SER A N 1
ATOM 2974 C CA . SER A 1 395 ? 17.636 17.200 -27.349 1.00 98.56 395 SER A CA 1
ATOM 2975 C C . SER A 1 395 ? 18.110 18.488 -28.015 1.00 98.56 395 SER A C 1
ATOM 2977 O O . SER A 1 395 ? 19.002 18.463 -28.869 1.00 98.56 395 SER A O 1
ATOM 2979 N N . SER A 1 396 ? 17.541 19.621 -27.605 1.00 98.06 396 SER A N 1
ATOM 2980 C CA . SER A 1 396 ? 18.057 20.950 -27.954 1.00 98.06 396 SER A CA 1
ATOM 2981 C C . SER A 1 396 ? 18.791 21.648 -26.806 1.00 98.06 396 SER A C 1
ATOM 2983 O O . SER A 1 396 ? 18.956 22.867 -26.849 1.00 98.06 396 SER A O 1
ATOM 2985 N N . TYR A 1 397 ? 19.228 20.904 -25.787 1.00 98.12 397 TYR A N 1
ATOM 2986 C CA . TYR A 1 397 ? 19.985 21.448 -24.659 1.00 98.12 397 TYR A CA 1
ATOM 2987 C C . TYR A 1 397 ? 21.286 22.108 -25.129 1.00 98.12 397 TYR A C 1
ATOM 2989 O O . TYR A 1 397 ? 21.988 21.553 -25.975 1.00 98.12 397 TYR A O 1
ATOM 2997 N N . ASN A 1 398 ? 21.609 23.299 -24.616 1.00 97.00 398 ASN A N 1
ATOM 2998 C CA . ASN A 1 398 ? 22.755 24.088 -25.084 1.00 97.00 398 ASN A CA 1
ATOM 2999 C C . ASN A 1 398 ? 23.767 24.454 -23.990 1.00 97.00 398 ASN A C 1
ATOM 3001 O O . ASN A 1 398 ? 24.794 25.043 -24.315 1.00 97.00 398 ASN A O 1
ATOM 3005 N N . ASP A 1 399 ? 23.531 24.095 -22.730 1.00 96.31 399 ASP A N 1
ATOM 3006 C CA . ASP A 1 399 ? 24.414 24.495 -21.622 1.00 96.31 399 ASP A CA 1
ATOM 3007 C C . ASP A 1 399 ? 25.455 23.416 -21.269 1.00 96.31 399 ASP A C 1
ATOM 3009 O O . ASP A 1 399 ? 26.283 23.587 -20.378 1.00 96.31 399 ASP A O 1
ATOM 3013 N N . GLY A 1 400 ? 25.468 22.310 -22.013 1.00 96.12 400 GLY A N 1
ATOM 3014 C CA . GLY A 1 400 ? 26.381 21.188 -21.827 1.00 96.12 400 GLY A CA 1
ATOM 3015 C C . GLY A 1 400 ? 26.058 20.042 -22.780 1.00 96.12 400 GLY A C 1
ATOM 3016 O O . GLY A 1 400 ? 25.347 20.245 -23.765 1.00 96.12 400 GLY A O 1
ATOM 3017 N N . GLY A 1 401 ? 26.582 18.850 -22.483 1.00 96.69 401 GLY A N 1
ATOM 3018 C CA . GLY A 1 401 ? 26.153 17.621 -23.152 1.00 96.69 401 GLY A CA 1
ATOM 3019 C C . GLY A 1 401 ? 24.675 17.341 -22.881 1.00 96.69 401 GLY A C 1
ATOM 3020 O O . GLY A 1 401 ? 24.152 17.722 -21.842 1.00 96.69 401 GLY A O 1
ATOM 3021 N N . CYS A 1 402 ? 23.976 16.741 -23.844 1.00 97.19 402 CYS A N 1
ATOM 3022 C CA . CYS A 1 402 ? 22.541 16.477 -23.705 1.00 97.19 402 CYS A CA 1
ATOM 3023 C C . CYS A 1 402 ? 22.206 15.240 -22.862 1.00 97.19 402 CYS A C 1
ATOM 3025 O O . CYS A 1 402 ? 21.034 14.990 -22.591 1.00 97.19 402 CYS A O 1
ATOM 3027 N N . ASP A 1 403 ? 23.215 14.454 -22.496 1.00 97.81 403 ASP A N 1
ATOM 3028 C CA . ASP A 1 403 ? 23.102 13.267 -21.653 1.00 97.81 403 ASP A CA 1
ATOM 3029 C C . ASP A 1 403 ? 22.043 12.264 -22.149 1.00 97.81 403 ASP A C 1
ATOM 3031 O O . ASP A 1 403 ? 21.283 11.675 -21.385 1.00 97.81 403 ASP A O 1
ATOM 3035 N N . ALA A 1 404 ? 21.964 12.090 -23.473 1.00 98.31 404 ALA A N 1
ATOM 3036 C CA . ALA A 1 404 ? 21.0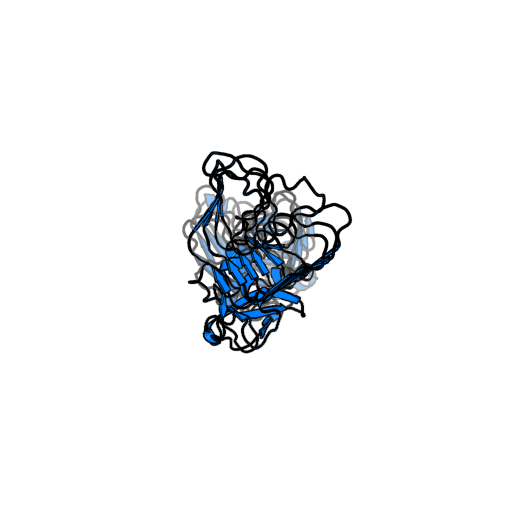85 11.103 -24.092 1.00 98.31 404 ALA A CA 1
ATOM 3037 C C . ALA A 1 404 ? 21.672 9.689 -23.963 1.00 98.31 404 ALA A C 1
ATOM 3039 O O . ALA A 1 404 ? 22.847 9.483 -24.282 1.00 98.31 404 ALA A O 1
ATOM 3040 N N . ALA A 1 405 ? 20.849 8.713 -23.572 1.00 98.44 405 ALA A N 1
ATOM 3041 C CA . ALA A 1 405 ? 21.259 7.325 -23.384 1.00 98.44 405 ALA A CA 1
ATOM 3042 C C . ALA A 1 405 ? 20.317 6.302 -24.031 1.00 98.44 405 ALA A C 1
ATOM 3044 O O . ALA A 1 405 ? 19.095 6.449 -24.039 1.00 98.44 405 ALA A O 1
ATOM 3045 N N . GLY A 1 406 ? 20.886 5.203 -24.530 1.00 98.50 406 GLY A N 1
ATOM 3046 C CA . GLY A 1 406 ? 20.097 4.097 -25.073 1.00 98.50 406 GLY A CA 1
ATOM 3047 C C . GLY A 1 406 ? 19.388 3.256 -24.018 1.00 98.50 406 GLY A C 1
ATOM 3048 O O . GLY A 1 406 ? 18.235 2.883 -24.235 1.00 98.50 406 GLY A O 1
ATOM 3049 N N . ILE A 1 407 ? 20.059 2.955 -22.903 1.00 98.69 407 ILE A N 1
ATOM 3050 C CA . ILE A 1 407 ? 19.551 2.064 -21.850 1.00 98.69 407 ILE A CA 1
ATOM 3051 C C . ILE A 1 407 ? 19.495 2.767 -20.491 1.00 98.69 407 ILE A C 1
ATOM 3053 O O . ILE A 1 407 ? 18.436 2.746 -19.874 1.00 98.69 407 ILE A O 1
ATOM 3057 N N . ILE A 1 408 ? 20.594 3.366 -20.015 1.00 98.81 408 ILE A N 1
ATOM 3058 C CA . ILE A 1 408 ? 20.6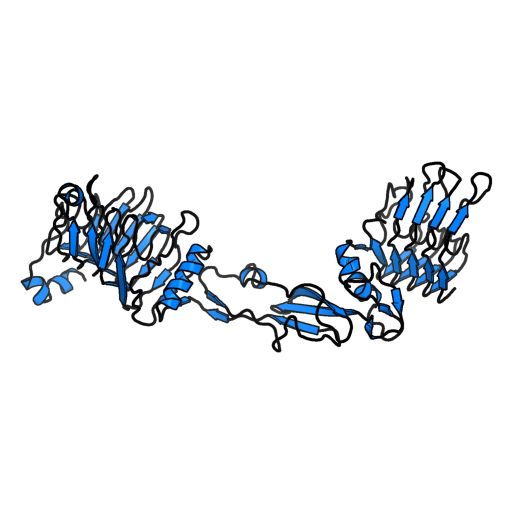52 4.025 -18.695 1.00 98.81 408 ILE A CA 1
ATOM 3059 C C . ILE A 1 408 ? 21.259 5.418 -18.834 1.00 98.81 408 ILE A C 1
ATOM 3061 O O . ILE A 1 408 ? 22.352 5.547 -19.384 1.00 98.81 408 ILE A O 1
ATOM 3065 N N . GLU A 1 409 ? 20.599 6.451 -18.313 1.00 98.62 409 GLU A N 1
ATOM 3066 C CA . GLU A 1 409 ? 21.210 7.781 -18.233 1.00 98.62 409 GLU A CA 1
ATOM 3067 C C . GLU A 1 409 ? 22.391 7.743 -17.259 1.00 98.62 409 GLU A C 1
ATOM 3069 O O . GLU A 1 409 ? 23.529 7.890 -17.705 1.00 98.62 409 GLU A O 1
ATOM 3074 N N . CYS A 1 410 ? 22.166 7.416 -15.985 1.00 98.31 410 CYS A N 1
ATOM 3075 C CA . CYS A 1 410 ? 23.234 7.341 -14.997 1.00 98.31 410 CYS A CA 1
ATOM 3076 C C . CYS A 1 410 ? 23.208 6.082 -14.125 1.00 98.31 410 CYS A C 1
ATOM 3078 O O . CYS A 1 410 ? 22.213 5.720 -13.496 1.00 98.31 410 CYS A O 1
ATOM 3080 N N . VAL A 1 411 ? 24.371 5.439 -14.027 1.00 98.50 411 VAL A N 1
ATOM 3081 C CA . VAL A 1 411 ? 24.679 4.444 -12.996 1.00 98.50 411 VAL A CA 1
ATOM 3082 C C . VAL A 1 411 ? 25.293 5.171 -11.807 1.00 98.50 411 VAL A C 1
ATOM 3084 O O . VAL A 1 411 ? 26.445 5.604 -11.874 1.00 98.50 411 VAL A O 1
ATOM 3087 N N . ARG A 1 412 ? 24.517 5.306 -10.731 1.00 97.88 412 ARG A N 1
ATOM 3088 C CA . ARG A 1 412 ? 24.850 6.128 -9.560 1.00 97.88 412 ARG A CA 1
ATOM 3089 C C . ARG A 1 412 ? 25.927 5.489 -8.682 1.00 97.88 412 ARG A C 1
ATOM 3091 O O . ARG A 1 412 ? 26.228 4.300 -8.808 1.00 97.88 412 ARG A O 1
ATOM 3098 N N . ASP A 1 413 ? 26.508 6.287 -7.788 1.00 96.88 413 ASP A N 1
ATOM 3099 C CA . ASP A 1 413 ? 27.550 5.826 -6.867 1.00 96.88 413 ASP A CA 1
ATOM 3100 C C . ASP A 1 413 ? 27.145 4.557 -6.086 1.00 96.88 413 ASP A C 1
ATOM 3102 O O . ASP A 1 413 ? 25.999 4.386 -5.662 1.00 96.88 413 ASP A O 1
ATOM 3106 N N . ASN A 1 414 ? 28.108 3.650 -5.901 1.00 96.06 414 ASN A N 1
ATOM 3107 C CA . ASN A 1 414 ? 27.961 2.315 -5.300 1.00 96.06 414 ASN A CA 1
ATOM 3108 C C . ASN A 1 414 ? 26.974 1.349 -5.990 1.00 96.06 414 ASN A C 1
ATOM 3110 O O . ASN A 1 414 ? 26.828 0.211 -5.529 1.00 96.06 414 ASN A O 1
ATOM 3114 N N . ALA A 1 415 ? 26.320 1.743 -7.088 1.00 98.12 415 ALA A N 1
ATOM 3115 C CA . ALA A 1 415 ? 25.477 0.838 -7.859 1.00 98.12 415 ALA A CA 1
ATOM 3116 C C . ALA A 1 415 ? 26.316 -0.236 -8.570 1.00 98.12 415 ALA A C 1
ATOM 3118 O O . ALA A 1 415 ? 27.453 0.001 -8.990 1.00 98.12 415 ALA A O 1
ATOM 3119 N N . LYS A 1 416 ? 25.727 -1.424 -8.721 1.00 98.25 416 LYS A N 1
ATOM 3120 C CA . LYS A 1 416 ? 26.275 -2.561 -9.463 1.00 98.25 416 LYS A CA 1
ATOM 3121 C C . LYS A 1 416 ? 25.271 -2.963 -10.527 1.00 98.25 416 LYS A C 1
ATOM 3123 O O . LYS A 1 416 ? 24.273 -3.618 -10.232 1.00 98.25 416 LYS A O 1
ATOM 3128 N N . VAL A 1 417 ? 25.532 -2.553 -11.760 1.00 98.62 417 VAL A N 1
ATOM 3129 C CA . VAL A 1 417 ? 24.623 -2.786 -12.879 1.00 98.62 417 VAL A CA 1
ATOM 3130 C C . VAL A 1 417 ? 25.152 -3.893 -13.780 1.00 98.62 417 VAL A C 1
ATOM 3132 O O . VAL A 1 417 ? 26.321 -3.890 -14.172 1.00 98.62 417 VAL A O 1
ATOM 3135 N N . THR A 1 418 ? 24.265 -4.823 -14.130 1.00 98.75 418 THR A N 1
ATOM 3136 C CA . THR A 1 418 ? 24.522 -5.878 -15.118 1.00 98.75 418 THR A CA 1
ATOM 3137 C C . THR A 1 418 ? 23.566 -5.717 -16.293 1.00 98.75 418 THR A C 1
ATOM 3139 O O . THR A 1 418 ? 22.353 -5.652 -16.096 1.00 98.75 418 THR A O 1
ATOM 3142 N N . ILE A 1 419 ? 24.112 -5.644 -17.507 1.00 98.88 419 ILE A N 1
ATOM 3143 C CA . ILE A 1 419 ? 23.357 -5.534 -18.757 1.00 98.88 419 ILE A CA 1
ATOM 3144 C C . ILE A 1 419 ? 23.731 -6.719 -19.648 1.00 98.88 419 ILE A C 1
ATOM 3146 O O . ILE A 1 419 ? 24.881 -6.844 -20.066 1.00 98.88 419 ILE A O 1
ATOM 3150 N N . THR A 1 420 ? 22.771 -7.585 -19.949 1.00 98.81 420 THR A N 1
ATOM 3151 C CA . THR A 1 420 ? 23.022 -8.825 -20.700 1.00 98.81 420 THR A CA 1
ATOM 3152 C C . THR A 1 420 ? 22.051 -8.961 -21.866 1.00 98.81 420 THR A C 1
ATOM 3154 O O . THR A 1 420 ? 20.880 -8.614 -21.737 1.00 98.81 420 THR A O 1
ATOM 3157 N N . ASP A 1 421 ? 22.519 -9.440 -23.017 1.00 98.62 421 ASP A N 1
ATOM 3158 C CA . ASP A 1 421 ? 21.680 -9.720 -24.195 1.00 98.62 421 ASP A CA 1
ATOM 3159 C C . ASP A 1 421 ? 20.837 -8.507 -24.649 1.00 98.62 421 ASP A C 1
ATOM 3161 O O . ASP A 1 421 ? 19.667 -8.631 -25.021 1.00 98.62 421 ASP A O 1
ATOM 3165 N N . CYS A 1 422 ? 21.402 -7.298 -24.565 1.00 98.88 422 CYS A N 1
ATOM 3166 C CA . CYS A 1 422 ? 20.680 -6.054 -24.834 1.00 98.88 422 CYS A CA 1
ATOM 3167 C C . CYS A 1 422 ? 21.085 -5.406 -26.168 1.00 98.88 422 CYS A C 1
ATOM 3169 O O . CYS A 1 422 ? 22.239 -5.464 -26.597 1.00 98.88 422 CYS A O 1
ATOM 3171 N N . ILE A 1 423 ? 20.137 -4.715 -26.810 1.00 98.81 423 ILE A N 1
ATOM 3172 C CA . ILE A 1 423 ? 20.352 -4.038 -28.098 1.00 98.81 423 ILE A CA 1
ATOM 3173 C C . ILE A 1 423 ? 19.919 -2.575 -28.023 1.00 98.81 423 ILE A C 1
ATOM 3175 O O . ILE A 1 423 ? 18.798 -2.271 -27.621 1.00 98.81 423 ILE A O 1
ATOM 3179 N N . VAL A 1 424 ? 20.756 -1.669 -28.532 1.00 98.88 424 VAL A N 1
ATOM 3180 C CA . VAL A 1 424 ? 20.372 -0.275 -28.795 1.00 98.88 424 VAL A CA 1
ATOM 3181 C C . VAL A 1 424 ? 20.407 -0.003 -30.292 1.00 98.88 424 VAL A C 1
ATOM 3183 O O . VAL A 1 424 ? 21.443 -0.134 -30.945 1.00 98.88 424 VAL A O 1
ATOM 3186 N N . LYS A 1 425 ? 19.265 0.416 -30.841 1.00 98.25 425 LYS A N 1
ATOM 3187 C CA . LYS A 1 425 ? 19.092 0.747 -32.265 1.00 98.25 425 LYS A CA 1
ATOM 3188 C C . LYS A 1 425 ? 18.397 2.086 -32.527 1.00 98.25 425 LYS A C 1
ATOM 3190 O O . LYS A 1 425 ? 18.153 2.424 -33.683 1.00 98.25 425 LYS A O 1
ATOM 3195 N N . GLY A 1 426 ? 18.074 2.833 -31.473 1.00 97.75 426 GLY A N 1
ATOM 3196 C CA . GLY A 1 426 ? 17.510 4.179 -31.560 1.00 97.75 426 GLY A CA 1
ATOM 3197 C C . GLY A 1 426 ? 18.460 5.212 -32.183 1.00 97.75 426 GLY A C 1
ATOM 3198 O O . GLY A 1 426 ? 19.673 4.998 -32.266 1.00 97.75 426 GLY A O 1
ATOM 3199 N N . LYS A 1 427 ? 17.909 6.343 -32.640 1.00 98.62 427 LYS A N 1
ATOM 3200 C CA . LYS A 1 427 ? 18.681 7.487 -33.149 1.00 98.62 427 LYS A CA 1
ATOM 3201 C C . LYS A 1 427 ? 18.773 8.602 -32.107 1.00 98.62 427 LYS A C 1
ATOM 3203 O O . LYS A 1 427 ? 17.739 9.099 -31.681 1.00 98.62 427 LYS A O 1
ATOM 3208 N N . PHE A 1 428 ? 19.977 9.074 -31.785 1.00 98.62 428 PHE A N 1
ATOM 3209 C CA . PHE A 1 428 ? 20.199 10.198 -30.864 1.00 98.62 428 PHE A CA 1
ATOM 3210 C C . PHE A 1 428 ? 20.620 11.453 -31.630 1.00 98.62 428 PHE A C 1
ATOM 3212 O O . PHE A 1 428 ? 21.494 11.404 -32.491 1.00 98.62 428 PHE A O 1
ATOM 3219 N N . THR A 1 429 ? 19.972 12.584 -31.375 1.00 98.56 429 THR A N 1
ATOM 3220 C CA . THR A 1 429 ? 20.240 13.840 -32.083 1.00 98.56 429 THR A CA 1
ATOM 3221 C C . THR A 1 429 ? 20.288 15.000 -31.099 1.00 98.56 429 THR A C 1
ATOM 3223 O O . THR A 1 429 ? 19.260 15.403 -30.567 1.00 98.56 429 THR A O 1
ATOM 3226 N N . ALA A 1 430 ? 21.466 15.590 -30.906 1.00 98.38 430 ALA A N 1
ATOM 3227 C CA . ALA A 1 430 ? 21.574 16.920 -30.315 1.00 98.38 430 ALA A CA 1
ATOM 3228 C C . ALA A 1 430 ? 21.478 17.985 -31.414 1.00 98.38 430 ALA A C 1
ATOM 3230 O O . ALA A 1 430 ? 22.194 17.907 -32.417 1.00 98.38 430 ALA A O 1
ATOM 3231 N N . THR A 1 431 ? 20.614 18.987 -31.252 1.00 98.31 431 THR A N 1
ATOM 3232 C CA . THR A 1 431 ? 20.460 20.061 -32.254 1.00 98.31 431 THR A CA 1
ATOM 3233 C C . THR A 1 431 ? 21.457 21.204 -32.072 1.00 98.31 431 THR A C 1
ATOM 3235 O O . THR A 1 431 ? 21.552 22.071 -32.936 1.00 98.31 431 THR A O 1
ATOM 3238 N N . THR A 1 432 ? 22.210 21.209 -30.973 1.00 98.25 432 THR A N 1
ATOM 3239 C CA . THR A 1 432 ? 23.216 22.223 -30.637 1.00 98.25 432 THR A CA 1
ATOM 3240 C C . THR A 1 432 ? 24.610 21.601 -30.621 1.00 98.25 432 THR A C 1
ATOM 3242 O O . THR A 1 432 ? 24.760 20.391 -30.448 1.00 98.25 432 THR A O 1
ATOM 3245 N N . ASP A 1 433 ? 25.656 22.411 -30.784 1.00 98.00 433 ASP A N 1
ATOM 3246 C CA . ASP A 1 433 ? 27.032 21.906 -30.699 1.00 98.00 433 ASP A CA 1
ATOM 3247 C C . ASP A 1 433 ? 27.438 21.540 -29.269 1.00 98.00 433 ASP A C 1
ATOM 3249 O O . ASP A 1 433 ? 28.215 20.605 -29.076 1.00 98.00 433 ASP A O 1
ATOM 3253 N N . ASN A 1 434 ? 26.883 22.226 -28.264 1.00 97.62 434 ASN A N 1
ATOM 3254 C CA . ASN A 1 434 ? 27.107 21.876 -26.865 1.00 97.62 434 ASN A CA 1
ATOM 3255 C C . ASN A 1 434 ? 26.468 20.525 -26.520 1.00 97.62 434 ASN A C 1
ATOM 3257 O O . ASN A 1 434 ? 27.163 19.666 -25.980 1.00 97.62 434 ASN A O 1
ATOM 3261 N N . GLY A 1 435 ? 25.222 20.280 -26.939 1.00 97.31 435 GLY A N 1
ATOM 3262 C CA . GLY A 1 435 ? 24.508 19.030 -26.663 1.00 97.31 435 GLY A CA 1
ATOM 3263 C C . GLY A 1 435 ? 25.214 17.784 -27.204 1.00 97.31 435 GLY A C 1
ATOM 3264 O O . GLY A 1 435 ? 25.162 16.722 -26.585 1.00 97.31 435 GLY A O 1
ATOM 3265 N N . LYS A 1 436 ? 25.947 17.907 -28.321 1.00 97.88 436 LYS A N 1
ATOM 3266 C CA . LYS A 1 436 ? 26.723 16.804 -28.922 1.00 97.88 436 LYS A CA 1
ATOM 3267 C C . LYS A 1 436 ? 27.881 16.325 -28.045 1.00 97.88 436 LYS A C 1
ATOM 3269 O O . LYS A 1 436 ? 28.360 15.211 -28.250 1.00 97.88 436 LYS A O 1
ATOM 3274 N N . LYS A 1 437 ? 28.348 17.140 -27.092 1.00 97.44 437 LYS A N 1
ATOM 3275 C CA . LYS A 1 437 ? 29.577 16.879 -26.323 1.00 97.44 437 LYS A CA 1
ATOM 3276 C C . LYS A 1 437 ? 29.502 15.633 -25.441 1.00 97.44 437 LYS A C 1
ATOM 3278 O O . LYS A 1 437 ? 30.555 15.114 -25.077 1.00 97.44 437 LYS A O 1
ATOM 3283 N N . TYR A 1 438 ? 28.304 15.156 -25.098 1.00 96.94 438 TYR A N 1
ATOM 3284 C CA . TYR A 1 438 ? 28.153 13.982 -24.244 1.00 96.94 438 TYR A CA 1
ATOM 3285 C C . TYR A 1 438 ? 26.841 13.226 -24.511 1.00 96.94 438 TYR A C 1
ATOM 3287 O O . TYR A 1 438 ? 25.759 13.811 -24.448 1.00 96.94 438 TYR A O 1
ATOM 3295 N N . MET A 1 439 ? 26.969 11.940 -24.860 1.00 97.56 439 MET A N 1
ATOM 3296 C CA . MET A 1 439 ? 25.895 10.954 -25.053 1.00 97.56 439 MET A CA 1
ATOM 3297 C C . MET A 1 439 ? 26.418 9.548 -24.707 1.00 97.56 439 MET A C 1
ATOM 3299 O O . MET A 1 439 ? 27.603 9.257 -24.889 1.00 97.56 439 MET A O 1
ATOM 3303 N N . GLY A 1 440 ? 25.537 8.647 -24.277 1.00 97.44 440 GLY A N 1
ATOM 3304 C CA . GLY A 1 440 ? 25.835 7.234 -24.041 1.00 97.44 440 GLY A CA 1
ATOM 3305 C C . GLY A 1 440 ? 25.157 6.331 -25.063 1.00 97.44 440 GLY A C 1
ATOM 3306 O O . GLY A 1 440 ? 23.942 6.378 -25.234 1.00 97.44 440 GLY A O 1
ATOM 3307 N N . GLY A 1 441 ? 25.915 5.464 -25.738 1.00 98.12 441 GLY A N 1
ATOM 3308 C CA . GLY A 1 441 ? 25.313 4.454 -26.611 1.00 98.12 441 GLY A CA 1
ATOM 3309 C C . GLY A 1 441 ? 24.432 3.477 -25.823 1.00 98.12 441 GLY A C 1
ATOM 3310 O O . GLY A 1 441 ? 23.287 3.259 -26.205 1.00 98.12 441 GLY A O 1
ATOM 3311 N N . PHE A 1 442 ? 24.926 2.970 -24.688 1.00 98.62 442 PHE A N 1
ATOM 3312 C CA . PHE A 1 442 ? 24.142 2.210 -23.704 1.00 98.62 442 PHE A CA 1
ATOM 3313 C C . PHE A 1 442 ? 23.947 3.011 -22.415 1.00 98.62 442 PHE A C 1
ATOM 3315 O O . PHE A 1 442 ? 22.809 3.318 -22.061 1.00 98.62 442 PHE A O 1
ATOM 3322 N N . VAL A 1 443 ? 25.048 3.367 -21.749 1.00 98.69 443 VAL A N 1
ATOM 3323 C CA . VAL A 1 443 ? 25.072 4.119 -20.489 1.00 98.69 443 VAL A CA 1
ATOM 3324 C C . VAL A 1 443 ? 25.791 5.452 -20.689 1.00 98.69 443 VAL A C 1
ATOM 3326 O O . VAL A 1 443 ? 26.896 5.473 -21.237 1.00 98.69 443 VAL A O 1
ATOM 3329 N N . CYS A 1 444 ? 25.183 6.562 -20.261 1.00 98.06 444 CYS A N 1
ATOM 3330 C CA . CYS A 1 444 ? 25.763 7.900 -20.434 1.00 98.06 444 CYS A CA 1
ATOM 3331 C C . CYS A 1 444 ? 26.734 8.263 -19.300 1.00 98.06 444 CYS A C 1
ATOM 3333 O O . CYS A 1 444 ? 27.917 8.525 -19.539 1.00 98.06 444 CYS A O 1
ATOM 3335 N N . ASN A 1 445 ? 26.269 8.204 -18.058 1.00 97.00 445 ASN A N 1
ATOM 3336 C CA . ASN A 1 445 ? 27.030 8.506 -16.855 1.00 97.00 445 ASN A CA 1
ATOM 3337 C C . ASN A 1 445 ? 27.266 7.236 -16.025 1.00 97.00 445 ASN A C 1
ATOM 3339 O O . ASN A 1 445 ? 26.380 6.399 -15.864 1.00 97.00 445 ASN A O 1
ATOM 3343 N N . GLN A 1 446 ? 28.486 7.073 -15.508 1.00 96.12 446 GLN A N 1
ATOM 3344 C CA . GLN A 1 446 ? 28.856 5.922 -14.682 1.00 96.12 446 GLN A CA 1
ATOM 3345 C C . GLN A 1 446 ? 29.728 6.367 -13.503 1.00 96.12 446 GLN A C 1
ATOM 3347 O O . GLN A 1 446 ? 30.909 6.685 -13.670 1.00 96.12 446 GLN A O 1
ATOM 3352 N N . GLU A 1 447 ? 29.117 6.369 -12.322 1.00 96.56 447 GLU A N 1
ATOM 3353 C CA . GLU A 1 447 ? 29.743 6.561 -11.010 1.00 96.56 447 GLU A CA 1
ATOM 3354 C C . GLU A 1 447 ? 29.991 5.209 -10.323 1.00 96.56 447 GLU A C 1
ATOM 3356 O O . GLU A 1 447 ? 31.039 5.008 -9.715 1.00 96.56 447 GLU A O 1
ATOM 3361 N N . GLY A 1 448 ? 29.054 4.263 -10.472 1.00 96.44 448 GLY A N 1
ATOM 3362 C CA . GLY A 1 448 ? 29.178 2.880 -10.001 1.00 96.44 448 GLY A CA 1
ATOM 3363 C C . GLY A 1 448 ? 29.869 1.932 -10.994 1.00 96.44 448 GLY A C 1
ATOM 3364 O O . GLY A 1 448 ? 30.639 2.337 -11.873 1.00 96.44 448 GLY A O 1
ATOM 3365 N N . THR A 1 449 ? 29.587 0.631 -10.877 1.00 96.75 449 THR A N 1
ATOM 3366 C CA . THR A 1 449 ? 30.109 -0.393 -11.797 1.00 96.75 449 THR A CA 1
ATOM 3367 C C . THR A 1 449 ? 29.056 -0.844 -12.802 1.00 96.75 449 THR A C 1
ATOM 3369 O O . THR A 1 449 ? 27.882 -1.013 -12.474 1.00 96.75 449 THR A O 1
ATOM 3372 N N . CYS A 1 450 ? 29.494 -1.067 -14.040 1.00 95.88 450 CYS A N 1
ATOM 3373 C CA . CYS A 1 450 ? 28.656 -1.570 -15.120 1.00 95.88 450 CYS A CA 1
ATOM 3374 C C . CYS A 1 450 ? 29.363 -2.730 -15.830 1.00 95.88 450 CYS A C 1
ATOM 3376 O O . CYS A 1 450 ? 30.511 -2.588 -16.267 1.00 95.88 450 CYS A O 1
ATOM 3378 N N . THR A 1 451 ? 28.683 -3.873 -15.924 1.00 98.44 451 THR A N 1
ATOM 3379 C CA . THR A 1 451 ? 29.125 -5.040 -16.699 1.00 98.44 451 THR A CA 1
ATOM 3380 C C . THR A 1 451 ? 28.157 -5.263 -17.849 1.00 98.44 451 THR A C 1
ATOM 3382 O O . THR A 1 451 ? 26.952 -5.362 -17.619 1.00 98.44 451 THR A O 1
ATOM 3385 N N . LEU A 1 452 ? 28.682 -5.330 -19.071 1.00 98.69 452 LEU A N 1
ATOM 3386 C CA . LEU A 1 452 ? 27.912 -5.592 -20.278 1.00 98.69 452 LEU A CA 1
ATOM 3387 C C . LEU A 1 452 ? 28.381 -6.893 -20.921 1.00 98.69 452 LEU A C 1
ATOM 3389 O O . LEU A 1 452 ? 29.572 -7.047 -21.195 1.00 98.69 452 LEU A O 1
ATOM 3393 N N . THR A 1 453 ? 27.438 -7.788 -21.197 1.00 98.56 453 THR A N 1
ATOM 3394 C CA . THR A 1 453 ? 27.688 -9.075 -21.858 1.00 98.56 453 THR A CA 1
ATOM 3395 C C . THR A 1 453 ? 26.716 -9.249 -23.019 1.00 98.56 453 THR A C 1
ATOM 3397 O O . THR A 1 453 ? 25.538 -8.915 -22.879 1.00 98.56 453 THR A O 1
ATOM 3400 N N . ASN A 1 454 ? 27.186 -9.740 -24.168 1.00 98.44 454 ASN A N 1
ATOM 3401 C CA . ASN A 1 454 ? 26.348 -10.026 -25.343 1.00 98.44 454 ASN A CA 1
ATOM 3402 C C . ASN A 1 454 ? 25.501 -8.818 -25.791 1.00 98.44 454 ASN A C 1
ATOM 3404 O O . ASN A 1 454 ? 24.295 -8.918 -26.024 1.00 98.44 454 ASN A O 1
ATOM 3408 N N . CYS A 1 455 ? 26.111 -7.634 -25.866 1.00 98.75 455 CYS A N 1
ATOM 3409 C CA . CYS A 1 455 ? 25.398 -6.392 -26.169 1.00 98.75 455 CYS A CA 1
ATOM 3410 C C . CYS A 1 455 ? 25.727 -5.855 -27.568 1.00 98.75 455 CYS A C 1
ATOM 3412 O O . CYS A 1 455 ? 26.869 -5.917 -28.025 1.00 98.75 455 CYS A O 1
ATOM 3414 N N . LEU A 1 456 ? 24.732 -5.265 -28.237 1.00 98.75 456 LEU A N 1
ATOM 3415 C CA . LEU A 1 456 ? 24.870 -4.737 -29.598 1.00 98.75 456 LEU A CA 1
ATOM 3416 C C . LEU A 1 456 ? 24.404 -3.276 -29.709 1.00 98.75 456 LEU A C 1
ATOM 3418 O O . LEU A 1 456 ? 23.230 -2.966 -29.493 1.00 98.75 456 LEU A O 1
ATOM 3422 N N . TYR A 1 457 ? 25.303 -2.378 -30.125 1.00 98.75 457 TYR A N 1
ATOM 3423 C CA . TYR A 1 457 ? 24.976 -0.988 -30.468 1.00 98.75 457 TYR A CA 1
ATOM 3424 C C . TYR A 1 457 ? 24.946 -0.776 -31.990 1.00 98.75 457 TYR A C 1
ATOM 3426 O O . TYR A 1 457 ? 25.971 -0.817 -32.669 1.00 98.75 457 TYR A O 1
ATOM 3434 N N . ILE A 1 458 ? 23.775 -0.478 -32.547 1.00 98.38 458 ILE A N 1
ATOM 3435 C CA . ILE A 1 458 ? 23.604 -0.144 -33.976 1.00 98.38 458 ILE A CA 1
ATOM 3436 C C . ILE A 1 458 ? 22.892 1.195 -34.197 1.00 98.38 458 ILE A C 1
ATOM 3438 O O . ILE A 1 458 ? 22.569 1.549 -35.333 1.00 98.38 458 ILE A O 1
ATOM 3442 N N . GLY A 1 459 ? 22.650 1.946 -33.120 1.00 97.38 459 GLY A N 1
ATOM 3443 C CA . GLY A 1 459 ? 22.021 3.260 -33.170 1.00 97.38 459 GLY A CA 1
ATOM 3444 C C . GLY A 1 459 ? 22.796 4.266 -34.023 1.00 97.38 459 GLY A C 1
ATOM 3445 O O . GLY A 1 459 ? 23.991 4.114 -34.277 1.00 97.38 459 GLY A O 1
ATOM 3446 N N . LYS A 1 460 ? 22.106 5.309 -34.486 1.00 98.12 460 LYS A N 1
ATOM 3447 C CA . LYS A 1 460 ? 22.724 6.451 -35.184 1.00 98.12 460 LYS A CA 1
ATOM 3448 C C . LYS A 1 460 ? 22.802 7.630 -34.227 1.00 98.12 460 LYS A C 1
ATOM 3450 O O . LYS A 1 460 ? 21.850 7.871 -33.496 1.00 98.12 460 LYS A O 1
ATOM 3455 N N . ASN A 1 461 ? 23.886 8.393 -34.248 1.00 98.44 461 ASN A N 1
ATOM 3456 C CA . ASN A 1 461 ? 24.024 9.566 -33.390 1.00 98.44 461 ASN A CA 1
ATOM 3457 C C . ASN A 1 461 ? 24.865 10.664 -34.056 1.00 98.44 461 ASN A C 1
ATOM 3459 O O . ASN A 1 461 ? 25.475 10.434 -35.101 1.00 98.44 461 ASN A O 1
ATOM 3463 N N . ASN A 1 462 ? 24.875 11.856 -33.459 1.00 98.12 462 ASN A N 1
ATOM 3464 C CA . ASN A 1 462 ? 25.770 12.955 -33.827 1.00 98.12 462 ASN A CA 1
ATOM 3465 C C . ASN A 1 462 ? 26.687 13.383 -32.665 1.00 98.12 462 ASN A C 1
ATOM 3467 O O . ASN A 1 462 ? 27.073 14.550 -32.586 1.00 98.12 462 ASN A O 1
ATOM 3471 N N . ALA A 1 463 ? 27.011 12.448 -31.768 1.00 97.50 463 ALA A N 1
ATOM 3472 C CA . ALA A 1 463 ? 27.834 12.697 -30.594 1.00 97.50 463 ALA A CA 1
ATOM 3473 C C . ALA A 1 463 ? 29.281 13.039 -30.982 1.00 97.50 463 ALA A C 1
ATOM 3475 O O . ALA A 1 463 ? 29.879 12.399 -31.848 1.00 97.50 463 ALA A O 1
ATOM 3476 N N . THR A 1 464 ? 29.865 14.021 -30.298 1.00 97.50 464 THR A N 1
ATOM 3477 C CA . THR A 1 464 ? 31.291 14.379 -30.379 1.00 97.50 464 THR A CA 1
ATOM 3478 C C . THR A 1 464 ? 32.077 13.943 -29.140 1.00 97.50 464 THR A C 1
ATOM 3480 O O . THR A 1 464 ? 33.305 13.994 -29.146 1.00 97.50 464 THR A O 1
ATOM 3483 N N . GLY A 1 465 ? 31.391 13.462 -28.099 1.00 96.31 465 GLY A N 1
ATOM 3484 C CA . GLY A 1 465 ? 31.981 12.867 -26.899 1.00 96.31 465 GLY A CA 1
ATOM 3485 C C . GLY A 1 465 ? 31.060 11.822 -26.264 1.00 96.31 465 GLY A C 1
ATOM 3486 O O . GLY A 1 465 ? 29.970 11.559 -26.770 1.00 96.31 465 GLY A O 1
ATOM 3487 N N . GLY A 1 466 ? 31.519 11.193 -25.179 1.00 96.62 466 GLY A N 1
ATOM 3488 C CA . GLY A 1 466 ? 30.821 10.087 -24.512 1.00 96.62 466 GLY A CA 1
ATOM 3489 C C . GLY A 1 466 ? 31.379 8.704 -24.863 1.00 96.62 466 GLY A C 1
ATOM 3490 O O . GLY A 1 466 ? 32.559 8.580 -25.206 1.00 96.62 466 GLY A O 1
ATOM 3491 N N . TYR A 1 467 ? 30.548 7.665 -24.750 1.00 97.81 467 TYR A N 1
ATOM 3492 C CA . TYR A 1 467 ? 30.972 6.259 -24.775 1.00 97.81 467 TYR A CA 1
ATOM 3493 C C . TYR A 1 467 ? 29.955 5.359 -25.487 1.00 97.81 467 TYR A C 1
ATOM 3495 O O . TYR A 1 467 ? 28.749 5.479 -25.274 1.00 97.81 467 TYR A O 1
ATOM 3503 N N . THR A 1 468 ? 30.437 4.419 -26.310 1.00 98.06 468 THR A N 1
ATOM 3504 C CA . THR A 1 468 ? 29.551 3.523 -27.077 1.00 98.06 468 THR A CA 1
ATOM 3505 C C . THR A 1 468 ? 28.814 2.545 -26.162 1.00 98.06 468 THR A C 1
ATOM 3507 O O . THR A 1 468 ? 27.639 2.272 -26.394 1.00 98.06 468 THR A O 1
ATOM 3510 N N . PHE A 1 469 ? 29.463 2.083 -25.089 1.00 98.31 469 PHE A N 1
ATOM 3511 C CA . PHE A 1 469 ? 28.844 1.201 -24.101 1.00 98.31 469 PHE A CA 1
ATOM 3512 C C . PHE A 1 469 ? 28.704 1.881 -22.736 1.00 98.31 469 PHE A C 1
ATOM 3514 O O . PHE A 1 469 ? 27.587 2.197 -22.342 1.00 98.31 469 PHE A O 1
ATOM 3521 N N . ALA A 1 470 ? 29.801 2.157 -22.029 1.00 96.69 470 ALA A N 1
ATOM 3522 C CA . ALA A 1 470 ? 29.776 2.936 -20.786 1.00 96.69 470 ALA A CA 1
ATOM 3523 C C . ALA A 1 470 ? 31.188 3.378 -20.378 1.00 96.69 470 ALA A C 1
ATOM 3525 O O . ALA A 1 470 ? 32.183 2.745 -20.746 1.00 96.69 470 ALA A O 1
ATOM 3526 N N . LYS A 1 471 ? 31.306 4.426 -19.561 1.00 94.56 471 LYS A N 1
ATOM 3527 C CA . LYS A 1 471 ? 32.598 4.878 -19.027 1.00 94.56 471 LYS A CA 1
ATOM 3528 C C . LYS A 1 471 ? 33.180 3.845 -18.053 1.00 94.56 471 LYS A C 1
ATOM 3530 O O . LYS A 1 471 ? 32.646 3.664 -16.975 1.00 94.56 471 LYS A O 1
ATOM 3535 N N . ASN A 1 472 ? 34.330 3.247 -18.372 1.00 88.19 472 ASN A N 1
ATOM 3536 C CA . ASN A 1 472 ? 34.980 2.215 -17.541 1.00 88.19 472 ASN A CA 1
ATOM 3537 C C . ASN A 1 472 ? 34.128 0.941 -17.333 1.00 88.19 472 ASN A C 1
ATOM 3539 O O . ASN A 1 472 ? 34.252 0.285 -16.300 1.00 88.19 472 ASN A O 1
ATOM 3543 N N . ALA A 1 473 ? 33.255 0.587 -18.281 1.00 86.31 473 ALA A N 1
ATOM 3544 C CA . ALA A 1 473 ? 32.541 -0.689 -18.225 1.00 86.31 473 ALA A CA 1
ATOM 3545 C C . ALA A 1 473 ? 33.474 -1.892 -18.407 1.00 86.31 473 ALA A C 1
ATOM 3547 O O . ALA A 1 473 ? 34.432 -1.840 -19.182 1.00 86.31 473 ALA A O 1
ATOM 3548 N N . ASN A 1 474 ? 33.114 -2.997 -17.753 1.00 92.94 474 ASN A N 1
ATOM 3549 C CA . ASN A 1 474 ? 33.586 -4.320 -18.133 1.00 92.94 474 ASN A CA 1
ATOM 3550 C C . ASN A 1 474 ? 32.716 -4.821 -19.293 1.00 92.94 474 ASN A C 1
ATOM 3552 O O . ASN A 1 474 ? 31.515 -5.010 -19.112 1.00 92.94 474 ASN A O 1
ATOM 3556 N N . THR A 1 475 ? 33.299 -4.981 -20.478 1.00 95.38 475 THR A N 1
ATOM 3557 C CA . THR A 1 475 ? 32.580 -5.429 -21.677 1.00 95.38 475 THR A CA 1
ATOM 3558 C C . THR A 1 475 ? 33.062 -6.806 -22.099 1.00 95.38 475 THR A C 1
ATOM 3560 O O . THR A 1 475 ? 34.259 -6.983 -22.321 1.00 95.38 475 THR A O 1
ATOM 3563 N N . ASP A 1 476 ? 32.129 -7.726 -22.296 1.00 96.62 476 ASP A N 1
ATOM 3564 C CA . ASP A 1 476 ? 32.363 -9.064 -22.827 1.00 96.62 476 ASP A CA 1
ATOM 3565 C C . ASP A 1 476 ? 31.397 -9.322 -23.996 1.00 96.62 476 ASP A C 1
ATOM 3567 O O . ASP A 1 476 ? 30.222 -8.969 -23.910 1.00 96.62 476 ASP A O 1
ATOM 3571 N N . HIS A 1 477 ? 31.882 -9.852 -25.122 1.00 97.50 477 HIS A N 1
ATOM 3572 C CA . HIS A 1 477 ? 31.060 -10.099 -26.326 1.00 97.50 477 HIS A CA 1
ATOM 3573 C C . HIS A 1 477 ? 30.171 -8.901 -26.742 1.00 97.50 477 HIS A C 1
ATOM 3575 O O . HIS A 1 477 ? 28.974 -9.025 -27.007 1.00 97.50 477 HIS A O 1
ATOM 3581 N N . CYS A 1 478 ? 30.752 -7.697 -26.759 1.00 98.50 478 CYS A N 1
ATOM 3582 C CA . CYS A 1 478 ? 30.049 -6.452 -27.076 1.00 98.50 478 CYS A CA 1
ATOM 3583 C C . CYS A 1 478 ? 30.438 -5.931 -28.464 1.00 98.50 478 CYS A C 1
ATOM 3585 O O . CYS A 1 478 ? 31.621 -5.739 -28.749 1.00 98.50 478 CYS A O 1
ATOM 3587 N N . TYR A 1 479 ? 29.443 -5.635 -29.303 1.00 98.69 479 TYR A N 1
ATOM 3588 C CA . TYR A 1 479 ? 29.636 -5.282 -30.711 1.00 98.69 479 TYR A CA 1
ATOM 3589 C C . TYR A 1 479 ? 28.966 -3.959 -31.094 1.00 98.69 479 TYR A C 1
ATOM 3591 O O . TYR A 1 479 ? 27.881 -3.639 -30.607 1.00 98.69 479 TYR A O 1
ATOM 3599 N N . TYR A 1 480 ? 29.561 -3.192 -32.012 1.00 98.62 480 TYR A N 1
ATOM 3600 C CA . TYR A 1 480 ? 28.960 -1.943 -32.496 1.00 98.62 480 TYR A CA 1
ATOM 3601 C C . TYR A 1 480 ? 29.072 -1.743 -34.011 1.00 98.62 480 TYR A C 1
ATOM 3603 O O . TYR A 1 480 ? 30.097 -2.041 -34.617 1.00 98.62 480 TYR A O 1
ATOM 3611 N N . LEU A 1 481 ? 28.032 -1.185 -34.638 1.00 98.31 481 LEU A N 1
ATOM 3612 C CA . LEU A 1 481 ? 28.077 -0.749 -36.043 1.00 98.31 481 LEU A CA 1
ATOM 3613 C C . LEU A 1 481 ? 28.570 0.699 -36.162 1.00 98.31 481 LEU A C 1
ATOM 3615 O O . LEU A 1 481 ? 29.458 1.004 -36.959 1.00 98.31 481 LEU A O 1
ATOM 3619 N N . ASN A 1 482 ? 27.992 1.583 -35.348 1.00 96.69 482 ASN A N 1
ATOM 3620 C CA . ASN A 1 482 ? 28.324 3.004 -35.289 1.00 96.69 482 ASN A CA 1
ATOM 3621 C C . ASN A 1 482 ? 28.957 3.318 -33.935 1.00 96.69 482 ASN A C 1
ATOM 3623 O O . ASN A 1 482 ? 28.587 2.727 -32.929 1.00 96.69 482 ASN A O 1
ATOM 3627 N N . THR A 1 483 ? 29.886 4.262 -33.878 1.00 96.88 483 THR A N 1
ATOM 3628 C CA . THR A 1 483 ? 30.420 4.742 -32.598 1.00 96.88 483 THR A CA 1
ATOM 3629 C C . THR A 1 483 ? 29.475 5.773 -31.986 1.00 96.88 483 THR A C 1
ATOM 3631 O O . THR A 1 483 ? 28.958 6.628 -32.703 1.00 96.88 483 THR A O 1
ATOM 3634 N N . CYS A 1 484 ? 29.287 5.745 -30.669 1.00 96.62 484 CYS A N 1
ATOM 3635 C CA . CYS A 1 484 ? 28.733 6.866 -29.904 1.00 96.62 484 CYS A CA 1
ATOM 3636 C C . CYS A 1 484 ? 29.856 7.413 -29.017 1.00 96.62 484 CYS A C 1
ATOM 3638 O O . CYS A 1 484 ? 30.282 6.742 -28.081 1.00 96.62 484 CYS A O 1
ATOM 3640 N N . GLY A 1 485 ? 30.426 8.569 -29.364 1.00 95.44 485 GLY A N 1
ATOM 3641 C CA . GLY A 1 485 ? 31.637 9.063 -28.703 1.00 95.44 485 GLY A CA 1
ATOM 3642 C C . GLY A 1 485 ? 32.819 8.093 -28.859 1.00 95.44 485 GLY A C 1
ATOM 3643 O O . GLY A 1 485 ? 33.217 7.756 -29.975 1.00 95.44 485 GLY A O 1
ATOM 3644 N N . LYS A 1 486 ? 33.397 7.633 -27.743 1.00 96.75 486 LYS A N 1
ATOM 3645 C CA . LYS A 1 486 ? 34.529 6.697 -27.733 1.00 96.75 486 LYS A CA 1
ATOM 3646 C C . LYS A 1 486 ? 34.085 5.277 -28.111 1.00 96.75 486 LYS A C 1
ATOM 3648 O O . LYS A 1 486 ? 33.162 4.720 -27.512 1.00 96.75 486 LYS A O 1
ATOM 3653 N N . ALA A 1 487 ? 34.789 4.678 -29.071 1.00 96.44 487 ALA A N 1
ATOM 3654 C CA . ALA A 1 487 ? 34.612 3.282 -29.466 1.00 96.44 487 ALA A CA 1
ATOM 3655 C C . ALA A 1 487 ? 34.972 2.318 -28.322 1.00 96.44 487 ALA A C 1
ATOM 3657 O O . ALA A 1 487 ? 35.993 2.495 -27.654 1.00 96.44 487 ALA A O 1
ATOM 3658 N N . GLN A 1 488 ? 34.134 1.303 -28.113 1.00 95.50 488 GLN A N 1
ATOM 3659 C CA . GLN A 1 488 ? 34.297 0.240 -27.117 1.00 95.50 488 GLN A CA 1
ATOM 3660 C C . GLN A 1 488 ? 33.663 -1.040 -27.669 1.00 95.50 488 GLN A C 1
ATOM 3662 O O . GLN A 1 488 ? 32.637 -0.940 -28.335 1.00 95.50 488 GLN A O 1
ATOM 3667 N N . GLY A 1 489 ? 34.249 -2.207 -27.397 1.00 95.50 489 GLY A N 1
ATOM 3668 C CA . GLY A 1 489 ? 33.854 -3.472 -28.028 1.00 95.50 489 GLY A CA 1
ATOM 3669 C C . GLY A 1 489 ? 34.402 -3.633 -29.450 1.00 95.50 489 GLY A C 1
ATOM 3670 O O . GLY A 1 489 ? 35.264 -2.864 -29.886 1.00 95.50 489 GLY A O 1
ATOM 3671 N N . ASP A 1 490 ? 33.880 -4.619 -30.174 1.00 97.75 490 ASP A N 1
ATOM 3672 C CA . ASP A 1 490 ? 34.312 -4.953 -31.531 1.00 97.75 490 ASP A CA 1
ATOM 3673 C C . ASP A 1 490 ? 33.389 -4.335 -32.584 1.00 97.75 490 ASP A C 1
ATOM 3675 O O . ASP A 1 490 ? 32.160 -4.430 -32.524 1.00 97.75 490 ASP A O 1
ATOM 3679 N N . ARG A 1 491 ? 33.981 -3.703 -33.600 1.00 97.88 491 ARG A N 1
ATOM 3680 C CA . ARG A 1 491 ? 33.204 -3.136 -34.702 1.00 97.88 491 ARG A CA 1
ATOM 3681 C C . ARG A 1 491 ? 32.663 -4.244 -35.601 1.00 97.88 491 ARG A C 1
ATOM 3683 O O . ARG A 1 491 ? 33.408 -5.135 -36.001 1.00 97.88 491 ARG A O 1
ATOM 3690 N N . VAL A 1 492 ? 31.402 -4.121 -35.997 1.00 98.31 492 VAL A N 1
ATOM 3691 C CA . VAL A 1 492 ? 30.762 -4.964 -37.013 1.00 98.31 492 VAL A CA 1
ATOM 3692 C C . VAL A 1 492 ? 30.403 -4.154 -38.259 1.00 98.31 492 VAL A C 1
ATOM 3694 O O . VAL A 1 492 ? 30.350 -2.922 -38.230 1.00 98.31 492 VAL A O 1
ATOM 3697 N N . THR A 1 493 ? 30.155 -4.842 -39.371 1.00 98.06 493 THR A N 1
ATOM 3698 C CA . THR A 1 493 ? 29.706 -4.249 -40.636 1.00 98.06 493 THR A CA 1
ATOM 3699 C C . THR A 1 493 ? 28.229 -4.532 -40.902 1.00 98.06 493 THR A C 1
ATOM 3701 O O . THR A 1 493 ? 27.625 -5.443 -40.332 1.00 98.06 493 THR A O 1
ATOM 3704 N N . GLU A 1 494 ? 27.631 -3.771 -41.821 1.00 96.62 494 GLU A N 1
ATOM 3705 C CA . GLU A 1 494 ? 26.263 -4.042 -42.278 1.00 96.62 494 GLU A CA 1
ATOM 3706 C C . GLU A 1 494 ? 26.111 -5.424 -42.928 1.00 96.62 494 GLU A C 1
ATOM 3708 O O . GLU A 1 494 ? 25.031 -6.006 -42.879 1.00 96.62 494 GLU A O 1
ATOM 3713 N N . GLU A 1 495 ? 27.169 -5.952 -43.544 1.00 97.69 495 GLU A N 1
ATOM 3714 C CA . GLU A 1 495 ? 27.168 -7.288 -44.145 1.00 97.69 495 GLU A CA 1
ATOM 3715 C C . GLU A 1 495 ? 27.133 -8.379 -43.070 1.00 97.69 495 GLU A C 1
ATOM 3717 O O . GLU A 1 495 ? 26.304 -9.285 -43.150 1.00 97.69 495 GLU A O 1
ATOM 3722 N N . GLN A 1 496 ? 27.941 -8.235 -42.013 1.00 97.81 496 GLN A N 1
ATOM 3723 C CA . GLN A 1 496 ? 27.950 -9.154 -40.867 1.00 97.81 496 GLN A CA 1
ATOM 3724 C C . GLN A 1 496 ? 26.596 -9.181 -40.139 1.00 97.81 496 GLN A C 1
ATOM 3726 O O . GLN A 1 496 ? 26.160 -10.220 -39.644 1.00 97.81 496 GLN A O 1
ATOM 3731 N N . LEU A 1 497 ? 25.893 -8.044 -40.092 1.00 96.19 497 LEU A N 1
ATOM 3732 C CA . LEU A 1 497 ? 24.531 -7.979 -39.551 1.00 96.19 497 LEU A CA 1
ATOM 3733 C C . LEU A 1 497 ? 23.507 -8.719 -40.429 1.00 96.19 497 LEU A C 1
ATOM 3735 O O . LEU A 1 497 ? 22.500 -9.197 -39.912 1.00 96.19 497 LEU A O 1
ATOM 3739 N N . LYS A 1 498 ? 23.743 -8.815 -41.745 1.00 96.38 498 LYS A N 1
ATOM 3740 C CA . LYS A 1 498 ? 22.829 -9.454 -42.710 1.00 96.38 498 LYS A CA 1
ATOM 3741 C C . LYS A 1 498 ? 23.077 -10.954 -42.888 1.00 96.38 498 LYS A C 1
ATOM 3743 O O . LYS A 1 498 ? 22.169 -11.648 -43.332 1.00 96.38 498 LYS A O 1
ATOM 3748 N N . ASN A 1 499 ? 24.273 -11.451 -42.568 1.00 96.56 499 ASN A N 1
ATOM 3749 C CA . ASN A 1 499 ? 24.681 -12.834 -42.849 1.00 96.56 499 ASN A CA 1
ATOM 3750 C C . ASN A 1 499 ? 24.628 -13.786 -41.630 1.00 96.56 499 ASN A C 1
ATOM 3752 O O . ASN A 1 499 ? 24.950 -14.963 -41.771 1.00 96.56 499 ASN A O 1
ATOM 3756 N N . GLY A 1 500 ? 24.218 -13.300 -40.451 1.00 94.31 500 GLY A N 1
ATOM 3757 C CA . GLY A 1 500 ? 24.086 -14.099 -39.224 1.00 94.31 500 GLY A CA 1
ATOM 3758 C C . GLY A 1 500 ? 25.344 -14.177 -38.350 1.00 94.31 500 GLY A C 1
ATOM 3759 O O . GLY A 1 500 ? 25.263 -14.669 -37.226 1.00 94.31 500 GLY A O 1
ATOM 3760 N N . GLU A 1 501 ? 26.483 -13.641 -38.797 1.00 97.62 501 GLU A N 1
ATOM 3761 C CA . GLU A 1 501 ? 27.743 -13.675 -38.044 1.00 97.62 501 GLU A CA 1
ATOM 3762 C C . GLU A 1 501 ? 27.634 -12.962 -36.689 1.00 97.62 501 GLU A C 1
ATOM 3764 O O . GLU A 1 501 ? 28.099 -13.480 -35.675 1.00 97.62 501 GLU A O 1
ATOM 3769 N N . VAL A 1 502 ? 26.985 -11.791 -36.644 1.00 97.38 502 VAL A N 1
ATOM 3770 C CA . VAL A 1 502 ? 26.814 -11.044 -35.383 1.00 97.38 502 VAL A CA 1
ATOM 3771 C C . VAL A 1 502 ? 25.921 -11.803 -34.404 1.00 97.38 502 VAL A C 1
ATOM 3773 O O . VAL A 1 502 ? 26.199 -11.811 -33.213 1.00 97.38 502 VAL A O 1
ATOM 3776 N N . ALA A 1 503 ? 24.884 -12.488 -34.893 1.00 96.25 503 ALA A N 1
ATOM 3777 C CA . ALA A 1 503 ? 24.024 -13.299 -34.038 1.00 96.25 503 ALA A CA 1
ATOM 3778 C C . ALA A 1 503 ? 24.783 -14.489 -33.430 1.00 96.25 503 ALA A C 1
ATOM 3780 O O . ALA A 1 503 ? 24.548 -14.812 -32.274 1.00 96.25 503 ALA A O 1
ATOM 3781 N N . TYR A 1 504 ? 25.696 -15.121 -34.178 1.00 96.56 504 TYR A N 1
ATOM 3782 C CA . TYR A 1 504 ? 26.571 -16.180 -33.659 1.00 96.56 504 TYR A CA 1
ATOM 3783 C C . TYR A 1 504 ? 27.554 -15.658 -32.603 1.00 96.56 504 TYR A C 1
ATOM 3785 O O . TYR A 1 504 ? 27.783 -16.313 -31.598 1.00 96.56 504 TYR A O 1
ATOM 3793 N N . LYS A 1 505 ? 28.109 -14.461 -32.810 1.00 95.88 505 LYS A N 1
ATOM 3794 C CA . LYS A 1 505 ? 29.061 -13.824 -31.887 1.00 95.88 505 LYS A CA 1
ATOM 3795 C C . LYS A 1 505 ? 28.457 -13.378 -30.548 1.00 95.88 505 LYS A C 1
ATOM 3797 O O . LYS A 1 505 ? 29.201 -13.149 -29.604 1.00 95.88 505 LYS A O 1
A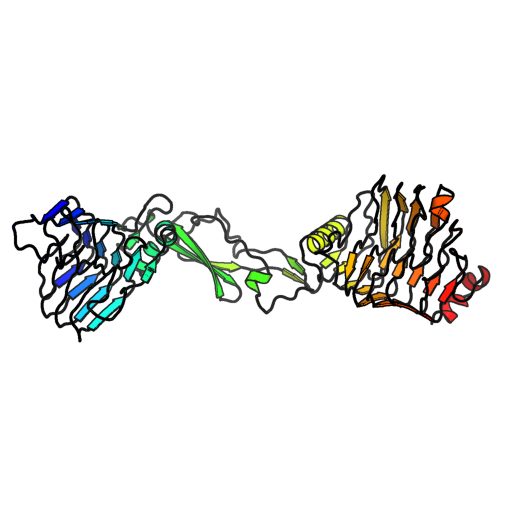TOM 3802 N N . LEU A 1 506 ? 27.139 -13.202 -30.492 1.00 94.69 506 LEU A N 1
ATOM 3803 C CA . LEU A 1 506 ? 26.398 -12.796 -29.293 1.00 94.69 506 LEU A CA 1
ATOM 3804 C C . LEU A 1 506 ? 25.943 -13.988 -28.424 1.00 94.69 506 LEU A C 1
ATOM 3806 O O . LEU A 1 506 ? 25.216 -13.757 -27.462 1.00 94.69 506 LEU A O 1
ATOM 3810 N N . GLN A 1 507 ? 26.283 -15.231 -28.795 1.00 86.19 507 GLN A N 1
ATOM 3811 C CA . GLN A 1 507 ? 25.813 -16.468 -28.148 1.00 86.19 507 GLN A CA 1
ATOM 3812 C C . GLN A 1 507 ? 26.847 -17.101 -27.225 1.00 86.19 507 GLN A C 1
ATOM 3814 O O . GLN A 1 507 ? 28.041 -17.115 -27.600 1.00 86.19 507 GLN A O 1
#

Secondary structure (DSSP, 8-state):
-EEEEE-SEEEE-TTS--TT-BSSEEEESSEEEEEEEE-PEEEE-S-EE---BSSEEEE-SS-EEEES-EE-SEEEETTS-EESEESSEEEE-SSEEEEEEEEE--EEESBSSEESSB---TT-EEEEEEEEEEGGG--BS-TTSSS-S-SEEE-HHHHHSSHHHHHHHTT-SSSEEE--TTT-SS-EEE--GGG-EEEEEEEETTEEEEEEEEETTBPBSSPPPP--HHHHHGGG--TTSEEEEEEEGGG--TT--BSS-EEEEEEEEEESSEEE-SHHHHHHHHHHHHTT-TT--EEESS-EE-TT----B--STTS-B-SEEE-TT-EEEEEEE-TT---B-SEEEEES-EEES-EEEEEEEESSS-EESSEEEEESEEEEES-EEEEEEEE---SS---EESSEEEE-TT-EEEEES-EE--BEEESSTTGGG-EESSEEEESSEEEEES-EE--B---SSEESS-TT-EEES-EESS-SSB--SEE--HHHHHSSHHHHHT-

Sequence (507 aa):
MKNLTIAGTVTAPANTDNYHTAGLVGFSENTTLQNCIVKAAIHLGKTGDQYSGGLIGHILSNNTTIKDCAFIGSITGDNGNVSNIAGLIAWGDAGTTTISNSYVNATYTNVSGLNAILRRDKGSQNNLSHVYYSEKSKGINPDHNKNGNLGEQVTADQLKNGYVAYKLQNSRNNTVWGQVLGSNNEPLLTADRAKRVYKVDFTYNSQVRATRYANSGKTIYGSMPTFTAKDLLGSDYNEHHYYSGIAFEGGFSASTNVTADKRVTVSFTEKDCYEIASKENWKEFCDLVNGGQTKLNAKMTANVDLGSDITMAGIYATCKYSGTFDGQNHTLTINWNAGSENEIAPFLIVNDATIRNLRTQGEIKANSHGLSGLVGDAYGTTTLSGCVSAVNITSSYNDGGCDAAGIIECVRDNAKVTITDCIVKGKFTATTDNGKKYMGGFVCNQEGTCTLTNCLYIGKNNATGGYTFAKNANTDHCYYLNTCGKAQGDRVTEEQLKNGEVAYKLQ

pLDDT: mean 94.35, std 7.03, range [50.62, 98.94]

Foldseek 3Di:
DEQEEQEEEAEDAQPDDQLQAEQAESEDEAEEYYQYEYAYEYEYAHAERRCYEHHTSEYEAEEYEAANYERQHEYEDPNAAYAQYEHHGSEYEAYEYAYALYEYNYAYYRYQFYAHHYDYDPPHHYHYYLYEYEPRRQTHPPPPDPDHRPHYYDYQCCQQQCVSQQSSQVPPDAFGQFQDHPPDSGTHTDRDQQRDKAKEFEDEPNDGLDIFIDGAFFFTDDADDDDDPCSRCVVNDDLQKDKADWAWPPRDHRRDTDHHHYYIYTDIDIGNAQEAAELVSLQVQQVCLVVQSQAHEYEYPAAYENPADQGAHQPDPNRARQYEYHDVLHEYEYAYEPEADAQGANHRGHANYEYENYEYAHEYEYQAAQAEQHYREYHYEYEYYNYERAYAYEYQHEPAARQYAHAYSEYDAQHHYEYANYEGAYEYEHPYPRNLAFYEQHYGYYNHAYEYALYEREYHYSHQAGFNHHDPYHYYLYEYQDTRHDDDDHYDHPVCVVPCVSVVSSD